Protein AF-A0A6A6YYM5-F1 (afdb_monomer_lite)

Radius of gyration: 30.0 Å; chains: 1; bounding box: 67×50×97 Å

pLDDT: mean 77.27, std 17.52, range [38.12, 97.25]

Organism: NCBI:txid574789

Structure (mmCIF, N/CA/C/O backbone):
data_AF-A0A6A6YYM5-F1
#
_entry.id   AF-A0A6A6YYM5-F1
#
loop_
_atom_site.group_PDB
_atom_site.id
_atom_site.type_symbol
_atom_site.label_atom_id
_atom_site.label_alt_id
_atom_site.label_comp_id
_atom_site.label_asym_id
_atom_site.label_entity_id
_atom_site.label_seq_id
_atom_site.pdbx_PDB_ins_code
_atom_site.Cartn_x
_atom_site.Cartn_y
_atom_site.Cartn_z
_atom_site.occupancy
_atom_site.B_iso_or_equiv
_atom_site.auth_seq_id
_atom_site.auth_comp_id
_atom_site.auth_asym_id
_atom_site.auth_atom_id
_atom_site.pdbx_PDB_model_num
ATOM 1 N N . MET A 1 1 ? 29.052 -20.489 -35.005 1.00 38.25 1 MET A N 1
ATOM 2 C CA . MET A 1 1 ? 28.235 -19.260 -34.909 1.00 38.25 1 MET A CA 1
ATOM 3 C C . MET A 1 1 ? 28.344 -18.740 -33.486 1.00 38.25 1 MET A C 1
ATOM 5 O O . MET A 1 1 ? 27.945 -19.457 -32.579 1.00 38.25 1 MET A O 1
ATOM 9 N N . LYS A 1 2 ? 28.929 -17.557 -33.258 1.00 38.16 2 LYS A N 1
ATOM 10 C CA . LYS A 1 2 ? 28.755 -16.877 -31.966 1.00 38.16 2 LYS A CA 1
ATOM 11 C C . LYS A 1 2 ? 27.292 -16.444 -31.938 1.00 38.16 2 LYS A C 1
ATOM 13 O O . LYS A 1 2 ? 26.918 -15.563 -32.706 1.00 38.16 2 LYS A O 1
ATOM 18 N N . GLY A 1 3 ? 26.455 -17.160 -31.188 1.00 41.75 3 GLY A N 1
ATOM 19 C CA . GLY A 1 3 ? 25.050 -16.792 -31.049 1.00 41.75 3 GLY A CA 1
ATOM 20 C C . GLY A 1 3 ? 24.939 -15.363 -30.518 1.00 41.75 3 GLY A C 1
ATOM 21 O O . GLY A 1 3 ? 25.851 -14.892 -29.832 1.00 41.75 3 GLY A O 1
ATOM 22 N N . LEU A 1 4 ? 23.831 -14.684 -30.833 1.00 44.47 4 LEU A N 1
ATOM 23 C CA . LEU A 1 4 ? 23.557 -13.322 -30.363 1.00 44.47 4 LEU A CA 1
ATOM 24 C C . LEU A 1 4 ? 23.772 -13.163 -28.846 1.00 44.47 4 LEU A C 1
ATOM 26 O O . LEU A 1 4 ? 24.138 -12.077 -28.432 1.00 44.47 4 LEU A O 1
ATOM 30 N N . TRP A 1 5 ? 23.700 -14.251 -28.064 1.00 43.31 5 TRP A N 1
ATOM 31 C CA . TRP A 1 5 ? 24.100 -14.395 -26.654 1.00 43.31 5 TRP A CA 1
ATOM 32 C C . TRP A 1 5 ? 25.428 -13.740 -26.234 1.00 43.31 5 TRP A C 1
ATOM 34 O O . TRP A 1 5 ? 25.608 -13.448 -25.054 1.00 43.31 5 TRP A O 1
ATOM 44 N N . HIS A 1 6 ? 26.360 -13.533 -27.169 1.00 39.19 6 HIS A N 1
ATOM 45 C CA . HIS A 1 6 ? 27.669 -12.915 -26.919 1.00 39.19 6 HIS A CA 1
ATOM 46 C C . HIS A 1 6 ? 27.820 -11.504 -27.487 1.00 39.19 6 HIS A C 1
ATOM 48 O O . HIS A 1 6 ? 28.912 -10.938 -27.403 1.00 39.19 6 HIS A O 1
ATOM 54 N N . LEU A 1 7 ? 26.776 -10.931 -28.092 1.00 40.47 7 LEU A N 1
ATOM 55 C CA . LEU A 1 7 ? 26.808 -9.514 -28.417 1.00 40.47 7 LEU A CA 1
ATOM 56 C C . LEU A 1 7 ? 26.780 -8.752 -27.094 1.00 40.47 7 LEU A C 1
ATOM 58 O O . LEU A 1 7 ? 25.821 -8.9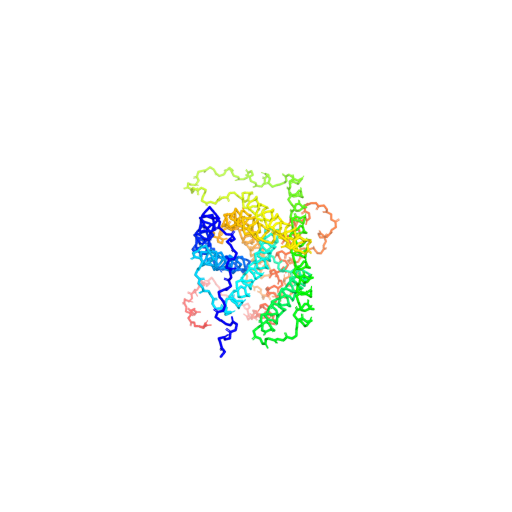16 -26.339 1.00 40.47 7 LEU A O 1
ATOM 62 N N . PRO A 1 8 ? 27.802 -7.932 -26.790 1.00 45.09 8 PRO A N 1
ATOM 63 C CA . PRO A 1 8 ? 27.671 -6.985 -25.706 1.00 45.09 8 PRO A CA 1
ATOM 64 C C . PRO A 1 8 ? 26.469 -6.124 -26.071 1.00 45.09 8 PRO A C 1
ATOM 66 O O . PRO A 1 8 ? 26.514 -5.367 -27.043 1.00 45.09 8 PRO A O 1
ATOM 69 N N . THR A 1 9 ? 25.370 -6.261 -25.330 1.00 49.94 9 THR A N 1
ATOM 70 C CA . THR A 1 9 ? 24.367 -5.206 -25.303 1.00 49.94 9 THR A CA 1
ATOM 71 C C . THR A 1 9 ? 25.163 -3.957 -24.981 1.00 49.94 9 THR A C 1
ATOM 73 O O . THR A 1 9 ? 25.763 -3.903 -23.906 1.00 49.94 9 THR A O 1
ATOM 76 N N . GLN A 1 10 ? 25.275 -3.013 -25.923 1.00 44.22 10 GLN A N 1
ATOM 77 C CA . GLN A 1 10 ? 25.795 -1.691 -25.605 1.00 44.22 10 GLN A CA 1
ATOM 78 C C . GLN A 1 10 ? 24.913 -1.203 -24.466 1.00 44.22 10 GLN A C 1
ATOM 80 O O . GLN A 1 10 ? 23.754 -0.849 -24.677 1.00 44.22 10 GLN A O 1
ATOM 85 N N . THR A 1 11 ? 25.423 -1.318 -23.241 1.00 50.38 11 THR A N 1
ATOM 86 C CA . THR A 1 11 ? 24.733 -0.879 -22.045 1.00 50.38 11 THR A CA 1
ATOM 87 C C . THR A 1 11 ? 24.625 0.612 -22.233 1.00 50.38 11 THR A C 1
ATOM 89 O O . THR A 1 11 ? 25.626 1.326 -22.137 1.00 50.38 11 THR A O 1
ATOM 92 N N . ILE A 1 12 ? 23.439 1.070 -22.629 1.00 55.59 12 ILE A N 1
ATOM 93 C CA . ILE A 1 12 ? 23.180 2.493 -22.708 1.00 55.59 12 ILE A CA 1
ATOM 94 C C . ILE A 1 12 ? 23.516 3.021 -21.319 1.00 55.59 12 ILE A C 1
ATOM 96 O O . ILE A 1 12 ? 23.036 2.470 -20.330 1.00 55.59 12 ILE A O 1
ATOM 100 N N . ASP A 1 13 ? 24.419 3.992 -21.238 1.00 58.75 13 ASP A N 1
ATOM 101 C CA . ASP A 1 13 ? 24.861 4.548 -19.966 1.00 58.75 13 ASP A CA 1
ATOM 102 C C . ASP A 1 13 ? 23.694 5.331 -19.352 1.00 58.75 13 ASP A C 1
ATOM 104 O O . ASP A 1 13 ? 23.492 6.521 -19.602 1.00 58.75 13 ASP A O 1
ATOM 108 N N . VAL A 1 14 ? 22.834 4.615 -18.627 1.00 59.38 14 VAL A N 1
ATOM 109 C CA . VAL A 1 14 ? 21.616 5.182 -18.044 1.00 59.38 14 VAL A CA 1
ATOM 110 C C . VAL A 1 14 ? 21.952 5.969 -16.774 1.00 59.38 14 VAL A C 1
ATOM 112 O O . VAL A 1 14 ? 21.180 6.837 -16.370 1.00 59.38 14 VAL A O 1
ATOM 115 N N . GLY A 1 15 ? 23.133 5.779 -16.173 1.00 60.28 15 GLY A N 1
ATOM 116 C CA . GLY A 1 15 ? 23.470 6.297 -14.848 1.00 60.28 15 GLY A CA 1
ATOM 117 C C . GLY A 1 15 ? 24.808 7.026 -14.814 1.00 60.28 15 GLY A C 1
ATOM 118 O O . GLY A 1 15 ? 25.859 6.407 -14.828 1.00 60.28 15 GLY A O 1
ATOM 119 N N . GLY A 1 16 ? 24.781 8.351 -14.674 1.00 78.94 16 GLY A N 1
ATOM 120 C CA . GLY A 1 16 ? 25.942 9.092 -14.198 1.00 78.94 16 GLY A CA 1
ATOM 121 C C . GLY A 1 16 ? 26.179 8.733 -12.734 1.00 78.94 16 GLY A C 1
ATOM 122 O O . GLY A 1 16 ? 25.245 8.321 -12.043 1.00 78.94 16 GLY A O 1
ATOM 123 N N . THR A 1 17 ? 27.397 8.932 -12.238 1.00 85.44 17 THR A N 1
ATOM 124 C CA . THR A 1 17 ? 27.789 8.585 -10.860 1.00 85.44 17 THR A CA 1
ATOM 125 C C . THR A 1 17 ? 26.817 9.128 -9.802 1.00 85.44 17 THR A C 1
ATOM 127 O O . THR A 1 17 ? 26.555 8.463 -8.806 1.00 85.44 17 THR A O 1
ATOM 130 N N . GLY A 1 18 ? 26.204 10.294 -10.048 1.00 86.69 18 GLY A N 1
ATOM 131 C CA . GLY A 1 18 ? 25.184 10.867 -9.165 1.00 86.69 18 GLY A CA 1
ATOM 132 C C . GLY A 1 18 ? 23.898 10.037 -9.039 1.00 86.69 18 GLY A C 1
ATOM 133 O O . GLY A 1 18 ? 23.346 9.960 -7.948 1.00 86.69 18 GLY A O 1
ATOM 134 N N . VAL A 1 19 ? 23.437 9.382 -10.110 1.00 86.50 19 VAL A N 1
ATOM 135 C CA . VAL A 1 19 ? 22.240 8.514 -10.075 1.00 86.50 19 VAL A CA 1
ATOM 136 C C . VAL A 1 19 ? 22.540 7.243 -9.297 1.00 86.50 19 VAL A C 1
ATOM 138 O O . VAL A 1 19 ? 21.798 6.898 -8.387 1.00 86.50 19 VAL A O 1
ATOM 141 N N . VAL A 1 20 ? 23.690 6.621 -9.575 1.00 87.94 20 VAL A N 1
ATOM 142 C CA . VAL A 1 20 ? 24.162 5.438 -8.841 1.00 87.94 20 VAL A CA 1
ATOM 143 C C . VAL A 1 20 ? 24.230 5.730 -7.338 1.00 87.94 20 VAL A C 1
ATOM 145 O O . VAL A 1 20 ? 23.752 4.936 -6.533 1.00 87.94 20 VAL A O 1
ATOM 148 N N . ALA A 1 21 ? 24.799 6.879 -6.957 1.00 91.19 21 ALA A N 1
ATOM 149 C CA . ALA A 1 21 ? 24.903 7.296 -5.562 1.00 91.19 21 ALA A CA 1
ATOM 150 C C . ALA A 1 21 ? 23.533 7.594 -4.928 1.00 91.19 21 ALA A C 1
ATOM 152 O O . ALA A 1 21 ? 23.300 7.219 -3.778 1.00 91.19 21 ALA A O 1
ATOM 153 N N . PHE A 1 22 ? 22.623 8.238 -5.666 1.00 91.69 22 PHE A N 1
ATOM 154 C CA . PHE A 1 22 ? 21.261 8.504 -5.201 1.00 91.69 22 PHE A CA 1
ATOM 155 C C . PHE A 1 22 ? 20.486 7.207 -4.952 1.00 91.69 22 PHE A C 1
ATOM 157 O O . PHE A 1 22 ? 19.892 7.057 -3.887 1.00 91.69 22 PHE A O 1
ATOM 164 N N . ASP A 1 23 ? 20.541 6.249 -5.878 1.00 90.00 23 ASP A N 1
ATOM 165 C CA . ASP A 1 23 ? 19.863 4.960 -5.729 1.00 90.00 23 ASP A CA 1
ATOM 166 C C . ASP A 1 23 ? 20.491 4.101 -4.628 1.00 90.00 23 ASP A C 1
ATOM 168 O O . ASP A 1 23 ? 19.764 3.442 -3.887 1.00 90.00 23 ASP A O 1
ATOM 172 N N . ALA A 1 24 ? 21.816 4.166 -4.444 1.00 93.19 24 ALA A N 1
ATOM 173 C CA . ALA A 1 24 ? 22.500 3.522 -3.320 1.00 93.19 24 ALA A CA 1
ATOM 174 C C . ALA A 1 24 ? 21.996 4.062 -1.973 1.00 93.19 24 ALA A C 1
ATOM 176 O O . ALA A 1 24 ? 21.654 3.298 -1.067 1.00 93.19 24 ALA A O 1
ATOM 177 N N . LEU A 1 25 ? 21.919 5.391 -1.849 1.00 93.75 25 LEU A N 1
ATOM 178 C CA . LEU A 1 25 ? 21.392 6.065 -0.664 1.00 93.75 25 LEU A CA 1
ATOM 179 C C . LEU A 1 25 ? 19.912 5.729 -0.462 1.00 93.75 25 LEU A C 1
ATOM 181 O O . LEU A 1 25 ? 19.493 5.445 0.661 1.00 93.75 25 LEU A O 1
ATOM 185 N N . GLY A 1 26 ? 19.140 5.709 -1.549 1.00 93.06 26 GLY A N 1
ATOM 186 C CA . GLY A 1 26 ? 17.738 5.324 -1.556 1.00 93.06 26 GLY A CA 1
ATOM 187 C C . GLY A 1 26 ? 17.529 3.913 -1.009 1.00 93.06 26 GLY A C 1
ATOM 188 O O . GLY A 1 26 ? 16.781 3.718 -0.048 1.00 93.06 26 GLY A O 1
ATOM 189 N N . ALA A 1 27 ? 18.256 2.941 -1.560 1.00 94.00 27 ALA A N 1
ATOM 190 C CA . ALA A 1 27 ? 18.235 1.553 -1.121 1.00 94.00 27 ALA A CA 1
ATOM 191 C C . ALA A 1 27 ? 18.652 1.412 0.347 1.00 94.00 27 ALA A C 1
ATOM 193 O O . ALA A 1 27 ? 17.950 0.757 1.121 1.00 94.00 27 ALA A O 1
ATOM 194 N N . GLY A 1 28 ? 19.737 2.071 0.762 1.00 94.94 28 GLY A N 1
ATOM 195 C CA . GLY A 1 28 ? 20.211 2.053 2.145 1.00 94.94 28 GLY A CA 1
ATOM 196 C C . GLY A 1 28 ? 19.170 2.588 3.131 1.00 94.94 28 GLY A C 1
ATOM 197 O O . GLY A 1 28 ? 18.836 1.913 4.106 1.00 94.94 28 GLY A O 1
ATOM 198 N N . LEU A 1 29 ? 18.597 3.763 2.857 1.00 94.50 29 LEU A N 1
ATOM 199 C CA . LEU A 1 29 ? 17.588 4.378 3.722 1.00 94.50 29 LEU A CA 1
ATOM 200 C C . LEU A 1 29 ? 16.298 3.558 3.789 1.00 94.50 29 LEU A C 1
ATOM 202 O O . LEU A 1 29 ? 15.806 3.307 4.890 1.00 94.50 29 LEU A O 1
ATOM 206 N N . VAL A 1 30 ? 15.769 3.097 2.650 1.00 94.62 30 VAL A N 1
ATOM 207 C CA . VAL A 1 30 ? 14.574 2.235 2.630 1.00 94.62 30 VAL A CA 1
ATOM 208 C C . VAL A 1 30 ? 14.827 0.951 3.417 1.00 94.62 30 VAL A C 1
ATOM 210 O O . VAL A 1 30 ? 13.969 0.540 4.198 1.00 94.62 30 VAL A O 1
ATOM 213 N N . THR A 1 31 ? 16.009 0.345 3.278 1.00 95.31 31 THR A N 1
ATOM 214 C CA . THR A 1 31 ? 16.390 -0.864 4.024 1.00 95.31 31 THR A CA 1
ATOM 215 C C . THR A 1 31 ? 16.413 -0.601 5.525 1.00 95.31 31 THR A C 1
ATOM 217 O O . THR A 1 31 ? 15.747 -1.308 6.282 1.00 95.31 31 THR A O 1
ATOM 220 N N . ILE A 1 32 ? 17.119 0.447 5.964 1.00 95.12 32 ILE A N 1
ATOM 221 C CA . ILE A 1 32 ? 17.221 0.819 7.381 1.00 95.12 32 ILE A CA 1
ATOM 222 C C . ILE A 1 32 ? 15.831 1.093 7.961 1.00 95.12 32 ILE A C 1
ATOM 224 O O . ILE A 1 32 ? 15.488 0.543 9.008 1.00 95.12 32 ILE A O 1
ATOM 228 N N . MET A 1 33 ? 15.004 1.880 7.267 1.00 93.69 33 MET A N 1
ATOM 229 C CA . MET A 1 33 ? 13.649 2.208 7.720 1.00 93.69 33 MET A CA 1
ATOM 230 C C . MET A 1 33 ? 12.742 0.978 7.757 1.00 93.69 33 MET A C 1
ATOM 232 O O . MET A 1 33 ? 11.957 0.828 8.693 1.00 93.69 33 MET A O 1
ATOM 236 N N . THR A 1 34 ? 12.868 0.064 6.795 1.00 93.88 34 THR A N 1
ATOM 237 C CA . THR A 1 34 ? 12.126 -1.205 6.780 1.00 93.88 34 THR A CA 1
ATOM 238 C C . THR A 1 34 ? 12.517 -2.081 7.967 1.00 93.88 34 THR A C 1
ATOM 240 O O . THR A 1 34 ? 11.642 -2.522 8.714 1.00 93.88 34 THR A O 1
ATOM 243 N N . CYS A 1 35 ? 13.817 -2.269 8.204 1.00 94.50 35 CYS A N 1
ATOM 244 C CA . CYS A 1 35 ? 14.329 -3.025 9.346 1.00 94.50 35 CYS A CA 1
ATOM 245 C C . CYS A 1 35 ? 13.882 -2.411 10.677 1.00 94.50 35 CYS A C 1
ATOM 247 O O . CYS A 1 35 ? 13.353 -3.120 11.530 1.00 94.50 35 CYS A O 1
ATOM 249 N N . PHE A 1 36 ? 14.021 -1.092 10.832 1.00 92.31 36 PHE A N 1
ATOM 250 C CA . PHE A 1 36 ? 13.583 -0.357 12.020 1.00 92.31 36 PHE A CA 1
ATOM 251 C C . PHE A 1 36 ? 12.079 -0.515 12.261 1.00 92.31 36 PHE A C 1
ATOM 253 O O . PHE A 1 36 ? 11.647 -0.820 13.373 1.00 92.31 36 PHE A O 1
ATOM 260 N N . THR A 1 37 ? 11.276 -0.377 11.203 1.00 90.00 37 THR A N 1
ATOM 261 C CA . THR A 1 37 ? 9.822 -0.542 11.270 1.00 90.00 37 THR A CA 1
ATOM 262 C C . THR A 1 37 ? 9.456 -1.953 11.722 1.00 90.00 37 THR A C 1
ATOM 264 O O . THR A 1 37 ? 8.659 -2.105 12.639 1.00 90.00 37 THR A O 1
ATOM 267 N N . ILE A 1 38 ? 10.051 -2.993 11.136 1.00 90.56 38 ILE A N 1
ATOM 268 C CA . ILE A 1 38 ? 9.741 -4.391 11.479 1.00 90.56 38 ILE A CA 1
ATOM 269 C C . ILE A 1 38 ? 10.241 -4.763 12.883 1.00 90.56 38 ILE A C 1
ATOM 271 O O . ILE A 1 38 ? 9.601 -5.563 13.571 1.00 90.56 38 ILE A O 1
ATOM 275 N N . ALA A 1 39 ? 11.377 -4.206 13.309 1.00 89.81 39 ALA A N 1
ATOM 276 C CA . ALA A 1 39 ? 11.969 -4.484 14.613 1.00 89.81 39 ALA A CA 1
ATOM 277 C C . ALA A 1 39 ? 11.188 -3.833 15.763 1.00 89.81 39 ALA A C 1
ATOM 279 O O . ALA A 1 39 ? 11.024 -4.455 16.810 1.00 89.81 39 ALA A O 1
ATOM 280 N N . LEU A 1 40 ? 10.698 -2.604 15.570 1.00 87.25 40 LEU A N 1
ATOM 281 C CA . LEU A 1 40 ? 10.133 -1.786 16.651 1.00 87.25 40 LEU A CA 1
ATOM 282 C C . LEU A 1 40 ? 8.611 -1.652 16.630 1.00 87.25 40 LEU A C 1
ATOM 284 O O . LEU A 1 40 ? 8.050 -0.970 17.490 1.00 87.25 40 LEU A O 1
ATOM 288 N N . ARG A 1 41 ? 7.925 -2.223 15.635 1.00 85.44 41 ARG A N 1
ATOM 289 C CA . ARG A 1 41 ? 6.465 -2.125 15.510 1.00 85.44 41 ARG A CA 1
ATOM 290 C C . ARG A 1 41 ? 5.779 -3.475 15.736 1.00 85.44 41 ARG A C 1
ATOM 292 O O . ARG A 1 41 ? 6.378 -4.533 15.527 1.00 85.44 41 ARG A O 1
ATOM 299 N N . PRO A 1 42 ? 4.514 -3.467 16.193 1.00 79.69 42 PRO A N 1
ATOM 300 C CA . PRO A 1 42 ? 3.871 -4.667 16.693 1.00 79.69 42 PRO A CA 1
ATOM 301 C C . PRO A 1 42 ? 3.505 -5.606 15.539 1.00 79.69 42 PRO A C 1
ATOM 303 O O . PRO A 1 42 ? 2.660 -5.307 14.694 1.00 79.69 42 PRO A O 1
ATOM 306 N N . LYS A 1 43 ? 4.099 -6.802 15.550 1.00 81.69 43 LYS A N 1
ATOM 307 C CA . LYS A 1 43 ? 3.887 -7.850 14.534 1.00 81.69 43 LYS A CA 1
ATOM 308 C C . LYS A 1 43 ? 2.487 -8.461 14.572 1.00 81.69 43 LYS A C 1
ATOM 310 O O . LYS A 1 43 ? 2.052 -9.093 13.612 1.00 81.69 43 LYS A O 1
ATOM 315 N N . GLU A 1 44 ? 1.770 -8.280 15.675 1.00 78.56 44 GLU A N 1
ATOM 316 C CA . GLU A 1 44 ? 0.432 -8.835 15.876 1.00 78.56 44 GLU A CA 1
ATOM 317 C C . GLU A 1 44 ? -0.628 -8.164 15.001 1.00 78.56 44 GLU A C 1
ATOM 319 O O . GLU A 1 44 ? -1.703 -8.723 14.812 1.00 78.56 44 GLU A O 1
ATOM 324 N N . TRP A 1 45 ? -0.343 -6.981 14.448 1.00 76.19 45 TRP A N 1
ATOM 325 C CA . TRP A 1 45 ? -1.323 -6.172 13.736 1.00 76.19 45 TRP A CA 1
ATOM 326 C C . TRP A 1 45 ? -1.488 -6.659 12.295 1.00 76.19 45 TRP A C 1
ATOM 328 O O . TRP A 1 45 ? -0.611 -6.406 11.464 1.00 76.19 45 TRP A O 1
ATOM 338 N N . PRO A 1 46 ? -2.617 -7.300 11.932 1.00 79.12 46 PRO A N 1
ATOM 339 C CA . PRO A 1 46 ? -2.789 -7.844 10.585 1.00 79.12 46 PRO A CA 1
ATOM 340 C C . PRO A 1 46 ? -2.754 -6.760 9.502 1.00 79.12 46 PRO A C 1
ATOM 342 O O . PRO A 1 46 ? -2.359 -7.030 8.370 1.00 79.12 46 PRO A O 1
ATOM 345 N N . GLN A 1 47 ? -3.155 -5.530 9.844 1.00 80.56 47 GLN A N 1
ATOM 346 C CA . GLN A 1 47 ? -3.095 -4.375 8.946 1.00 80.56 47 GLN A CA 1
ATOM 347 C C . GLN A 1 47 ? -1.645 -3.960 8.667 1.00 80.56 47 GLN A C 1
ATOM 349 O O . GLN A 1 47 ? -1.297 -3.691 7.521 1.00 80.56 47 GLN A O 1
ATOM 354 N N . ALA A 1 48 ? -0.795 -3.972 9.696 1.00 85.31 48 ALA A N 1
ATOM 355 C CA . ALA A 1 48 ? 0.606 -3.588 9.580 1.00 85.31 48 ALA A CA 1
ATOM 356 C C . ALA A 1 48 ? 1.431 -4.642 8.827 1.00 85.31 48 ALA A C 1
ATOM 358 O O . ALA A 1 48 ? 2.313 -4.274 8.060 1.00 85.31 48 ALA A O 1
ATOM 359 N N . LYS A 1 49 ? 1.082 -5.935 8.950 1.00 89.88 49 LYS A N 1
ATOM 360 C CA . LYS A 1 49 ? 1.730 -7.025 8.193 1.00 89.88 49 LYS A CA 1
ATOM 361 C C . LYS A 1 49 ? 1.755 -6.762 6.687 1.00 89.88 49 LYS A C 1
ATOM 363 O O . LYS A 1 49 ? 2.789 -6.966 6.069 1.00 89.88 49 LYS A O 1
ATOM 368 N N . MET A 1 50 ? 0.655 -6.263 6.119 1.00 91.25 50 MET A N 1
ATOM 369 C CA . MET A 1 50 ? 0.584 -5.948 4.685 1.00 91.25 50 MET A CA 1
ATOM 370 C C . MET A 1 50 ? 1.538 -4.813 4.306 1.00 91.25 50 MET A C 1
ATOM 372 O O . MET A 1 50 ? 2.253 -4.926 3.317 1.00 91.25 50 MET A O 1
ATOM 376 N N . ILE A 1 51 ? 1.616 -3.761 5.128 1.00 92.50 51 ILE A N 1
ATOM 377 C CA . ILE A 1 51 ? 2.581 -2.676 4.918 1.00 92.50 51 ILE A CA 1
ATOM 378 C C . ILE A 1 51 ? 4.014 -3.210 5.012 1.00 92.50 51 ILE A C 1
ATOM 380 O O . ILE A 1 51 ? 4.828 -2.889 4.155 1.00 92.50 51 ILE A O 1
ATOM 384 N N . TYR A 1 52 ? 4.323 -4.057 5.999 1.00 93.19 52 TYR A N 1
ATOM 385 C CA . TYR A 1 52 ? 5.659 -4.645 6.149 1.00 93.19 52 TYR A CA 1
ATOM 386 C C . TYR A 1 52 ? 6.043 -5.495 4.943 1.00 93.19 52 TYR A C 1
ATOM 388 O O . TYR A 1 52 ? 7.143 -5.345 4.427 1.00 93.19 52 TYR A O 1
ATOM 396 N N . THR A 1 53 ? 5.135 -6.344 4.460 1.00 94.81 53 THR A N 1
ATOM 397 C CA . THR A 1 53 ? 5.340 -7.118 3.233 1.00 94.81 53 THR A CA 1
ATOM 398 C C . THR A 1 53 ? 5.611 -6.198 2.045 1.00 94.81 53 THR A C 1
ATOM 400 O O . THR A 1 53 ? 6.573 -6.418 1.314 1.00 94.81 53 THR A O 1
ATOM 403 N N . GLY A 1 54 ? 4.828 -5.126 1.893 1.00 95.38 54 GLY A N 1
ATOM 404 C CA . GLY A 1 54 ? 5.055 -4.120 0.858 1.00 95.38 54 GLY A CA 1
ATOM 405 C C . GLY A 1 54 ? 6.422 -3.436 0.972 1.00 95.38 54 GLY A C 1
ATOM 406 O O . GLY A 1 54 ? 7.140 -3.338 -0.016 1.00 95.38 54 GLY A O 1
ATOM 407 N N . MET A 1 55 ? 6.835 -3.045 2.181 1.00 95.69 55 MET A N 1
ATOM 408 C CA . MET A 1 55 ? 8.151 -2.446 2.437 1.00 95.69 55 MET A CA 1
ATOM 409 C C . MET A 1 55 ? 9.312 -3.414 2.185 1.00 95.69 55 MET A C 1
ATOM 411 O O . MET A 1 55 ? 10.339 -2.996 1.664 1.00 95.69 55 MET A O 1
ATOM 415 N N . ILE A 1 56 ? 9.162 -4.701 2.516 1.00 96.62 56 ILE A N 1
ATOM 416 C CA . ILE A 1 56 ? 10.167 -5.729 2.203 1.00 96.62 56 ILE A CA 1
ATOM 417 C C . ILE A 1 56 ? 10.337 -5.837 0.689 1.00 96.62 56 ILE A C 1
ATOM 419 O O . ILE A 1 56 ? 11.462 -5.814 0.198 1.00 96.62 56 ILE A O 1
ATOM 423 N N . PHE A 1 57 ? 9.234 -5.899 -0.057 1.00 97.25 57 PHE A N 1
ATOM 424 C CA . PHE A 1 57 ? 9.294 -5.915 -1.514 1.00 97.25 57 PHE A CA 1
ATOM 425 C C . PHE A 1 57 ? 9.908 -4.638 -2.089 1.00 97.25 57 PHE A C 1
ATOM 427 O O . PHE A 1 57 ? 10.720 -4.721 -3.006 1.00 97.25 57 PHE A O 1
ATOM 434 N N . LEU A 1 58 ? 9.597 -3.474 -1.514 1.00 95.44 58 LEU A N 1
ATOM 435 C CA . LEU A 1 58 ? 10.198 -2.202 -1.907 1.00 95.44 58 LEU A CA 1
ATOM 436 C C . LEU A 1 58 ? 11.712 -2.191 -1.660 1.00 95.44 58 LEU A C 1
ATOM 438 O O . LEU A 1 58 ? 12.473 -1.756 -2.517 1.00 95.44 58 LEU A O 1
ATOM 442 N N . CYS A 1 59 ? 12.145 -2.693 -0.505 1.00 96.44 59 CYS A N 1
ATOM 443 C CA . CYS A 1 59 ? 13.549 -2.834 -0.131 1.00 96.44 59 CYS A CA 1
ATOM 444 C C . CYS A 1 59 ? 14.301 -3.734 -1.121 1.00 96.44 59 CYS A C 1
ATOM 446 O O . CYS A 1 59 ? 15.316 -3.321 -1.681 1.00 96.44 59 CYS A O 1
ATOM 448 N N . ILE A 1 60 ? 13.757 -4.923 -1.408 1.00 96.62 60 ILE A N 1
ATOM 449 C CA . ILE A 1 60 ? 14.327 -5.849 -2.394 1.00 96.62 60 ILE A CA 1
ATOM 450 C C . ILE A 1 60 ? 14.405 -5.173 -3.767 1.00 96.62 60 ILE A C 1
ATOM 452 O O . ILE A 1 60 ? 15.459 -5.211 -4.395 1.00 96.62 60 ILE A O 1
ATOM 456 N N . PHE A 1 61 ? 13.333 -4.504 -4.204 1.00 95.56 61 PHE A N 1
ATOM 457 C CA . PHE A 1 61 ? 13.315 -3.763 -5.464 1.00 95.56 61 PHE A CA 1
ATOM 458 C C . PHE A 1 61 ? 14.433 -2.713 -5.532 1.00 95.56 61 PHE A C 1
ATOM 460 O O . PHE A 1 61 ? 15.179 -2.692 -6.504 1.00 95.56 61 PHE A O 1
ATOM 467 N N . PHE A 1 62 ? 14.597 -1.866 -4.510 1.00 94.94 62 PHE A N 1
ATOM 468 C CA . PHE A 1 62 ? 15.641 -0.835 -4.520 1.00 94.94 62 PHE A CA 1
ATOM 469 C C . PHE A 1 62 ? 17.051 -1.425 -4.547 1.00 94.94 62 PHE A C 1
ATOM 471 O O . PHE A 1 62 ? 17.896 -0.921 -5.281 1.00 94.94 62 PHE A O 1
ATOM 478 N N . ILE A 1 63 ? 17.307 -2.491 -3.784 1.00 95.06 63 ILE A N 1
ATOM 479 C CA . ILE A 1 63 ? 18.614 -3.163 -3.780 1.00 95.06 63 ILE A CA 1
ATOM 480 C C . ILE A 1 63 ? 18.911 -3.746 -5.163 1.00 95.06 63 ILE A C 1
ATOM 482 O O . ILE A 1 63 ? 19.985 -3.508 -5.712 1.00 95.06 63 ILE A O 1
ATOM 486 N N . LEU A 1 64 ? 17.958 -4.478 -5.746 1.00 93.81 64 LEU A N 1
ATOM 487 C CA . LEU A 1 64 ? 18.124 -5.079 -7.068 1.00 93.81 64 LEU A CA 1
ATOM 488 C C . LEU A 1 64 ? 18.262 -4.015 -8.160 1.00 93.81 64 LEU A C 1
ATOM 490 O O . LEU A 1 64 ? 19.116 -4.160 -9.027 1.00 93.81 64 LEU A O 1
ATOM 494 N N . ASN A 1 65 ? 17.484 -2.932 -8.092 1.00 91.00 65 ASN A N 1
ATOM 495 C CA . ASN A 1 65 ? 17.581 -1.808 -9.019 1.00 91.00 65 ASN A CA 1
ATOM 496 C C . ASN A 1 65 ? 18.935 -1.092 -8.918 1.00 91.00 65 ASN A C 1
ATOM 498 O O . ASN A 1 65 ? 19.539 -0.755 -9.929 1.00 91.00 65 ASN A O 1
ATOM 502 N N . TRP A 1 66 ? 19.448 -0.894 -7.705 1.00 92.25 66 TRP A N 1
ATOM 503 C CA . TRP A 1 66 ? 20.768 -0.304 -7.508 1.00 92.25 66 TRP A CA 1
ATOM 504 C C . TRP A 1 66 ? 21.884 -1.192 -8.081 1.00 92.25 66 TRP A C 1
ATOM 506 O O . TRP A 1 66 ? 22.750 -0.690 -8.799 1.00 92.25 66 TRP A O 1
ATOM 516 N N . ILE A 1 67 ? 21.834 -2.508 -7.835 1.00 89.94 67 ILE A N 1
ATOM 517 C CA . ILE A 1 67 ? 22.766 -3.478 -8.438 1.00 89.94 67 ILE A CA 1
ATOM 518 C C . ILE A 1 67 ? 22.681 -3.415 -9.969 1.00 89.94 67 ILE A C 1
ATOM 520 O O . ILE A 1 67 ? 23.712 -3.365 -10.637 1.00 89.94 67 ILE A O 1
ATOM 524 N N . ASP A 1 68 ? 21.465 -3.360 -10.517 1.00 85.94 68 ASP A N 1
ATOM 525 C CA . ASP A 1 68 ? 21.205 -3.237 -11.954 1.00 85.94 68 ASP A CA 1
ATOM 526 C C . ASP A 1 68 ? 21.912 -2.024 -12.567 1.00 85.94 68 ASP A C 1
ATOM 528 O O . ASP A 1 68 ? 22.651 -2.122 -13.551 1.00 85.94 68 ASP A O 1
ATOM 532 N N . ILE A 1 69 ? 21.713 -0.868 -11.937 1.00 84.56 69 ILE A N 1
ATOM 533 C CA . ILE A 1 69 ? 22.266 0.410 -12.366 1.00 84.56 69 ILE A CA 1
ATOM 534 C C . ILE A 1 69 ? 23.789 0.410 -12.226 1.00 84.56 69 ILE A C 1
ATOM 536 O O . ILE A 1 69 ? 24.473 0.914 -13.118 1.00 84.56 69 ILE A O 1
ATOM 540 N N . MET A 1 70 ? 24.341 -0.199 -11.171 1.00 86.38 70 MET A N 1
ATOM 541 C CA . MET A 1 70 ? 25.786 -0.378 -11.034 1.00 86.38 70 MET A CA 1
ATOM 542 C C . MET A 1 70 ? 26.361 -1.224 -12.171 1.00 86.38 70 MET A C 1
ATOM 544 O O . MET A 1 70 ? 27.288 -0.775 -12.840 1.00 86.38 70 MET A O 1
ATOM 548 N N . ILE A 1 71 ? 25.796 -2.400 -12.448 1.00 84.00 71 ILE A N 1
ATOM 549 C CA . ILE A 1 71 ? 26.243 -3.280 -13.544 1.00 84.00 71 ILE A CA 1
ATOM 550 C C . ILE A 1 71 ? 26.246 -2.518 -14.883 1.00 84.00 71 ILE A C 1
ATOM 552 O O . ILE A 1 71 ? 27.212 -2.598 -15.648 1.00 84.00 71 ILE A O 1
ATOM 556 N N . ARG A 1 72 ? 25.209 -1.711 -15.152 1.00 77.94 72 ARG A N 1
ATOM 557 C CA . ARG A 1 72 ? 25.155 -0.859 -16.355 1.00 77.94 72 ARG A CA 1
ATOM 558 C C . ARG A 1 72 ? 26.205 0.251 -16.349 1.00 77.94 72 ARG A C 1
ATOM 560 O O . ARG A 1 72 ? 26.813 0.501 -17.387 1.00 77.94 72 ARG A O 1
ATOM 567 N N . HIS A 1 73 ? 26.431 0.902 -15.208 1.00 81.31 73 HIS A N 1
ATOM 568 C CA . HIS A 1 73 ? 27.399 1.993 -15.068 1.00 81.31 73 HIS A CA 1
ATOM 569 C C . HIS A 1 73 ? 28.836 1.527 -15.338 1.00 81.31 73 HIS A C 1
ATOM 571 O O . HIS A 1 73 ? 29.571 2.178 -16.078 1.00 81.31 73 HIS A O 1
ATOM 577 N N . TYR A 1 74 ? 29.221 0.357 -14.820 1.00 81.12 74 TYR A N 1
ATOM 578 C CA . TYR A 1 74 ? 30.547 -0.227 -15.065 1.00 81.12 74 TYR A CA 1
ATOM 579 C C . TYR A 1 74 ? 30.677 -0.908 -16.434 1.00 81.12 74 TYR A C 1
ATOM 581 O O . TYR A 1 74 ? 31.730 -1.472 -16.734 1.00 81.12 74 TYR A O 1
ATOM 589 N N . ARG A 1 75 ? 29.633 -0.847 -17.278 1.00 72.19 75 ARG A N 1
ATOM 590 C CA . ARG A 1 75 ? 29.587 -1.437 -18.628 1.00 72.19 75 ARG A CA 1
ATOM 591 C C . ARG A 1 75 ? 30.010 -2.905 -18.654 1.00 72.19 75 ARG A C 1
ATOM 593 O O . ARG A 1 75 ? 30.598 -3.378 -19.628 1.00 72.19 75 ARG A O 1
ATOM 600 N N . THR A 1 76 ? 29.734 -3.627 -17.573 1.00 70.75 76 THR A N 1
ATOM 601 C CA . THR A 1 76 ? 30.031 -5.054 -17.506 1.00 70.75 76 THR A CA 1
ATOM 602 C C . THR A 1 76 ? 29.182 -5.786 -18.547 1.00 70.75 76 THR A C 1
ATOM 604 O O . THR A 1 76 ? 27.976 -5.542 -18.607 1.00 70.75 76 THR A O 1
ATOM 607 N N . PRO A 1 77 ? 29.776 -6.644 -19.396 1.00 65.12 77 PRO A N 1
ATOM 608 C CA . PRO A 1 77 ? 29.022 -7.392 -20.392 1.00 65.12 77 PRO A CA 1
ATOM 609 C C . PRO A 1 77 ? 28.059 -8.337 -19.674 1.00 65.12 77 PRO A C 1
ATOM 611 O O . PRO A 1 77 ? 28.485 -9.161 -18.865 1.00 65.12 77 PRO A O 1
ATOM 614 N N . VAL A 1 78 ? 26.764 -8.209 -19.962 1.00 61.59 78 VAL A N 1
ATOM 615 C CA . VAL A 1 78 ? 25.717 -9.022 -19.335 1.00 61.59 78 VAL A CA 1
ATOM 616 C C . VAL A 1 78 ? 25.102 -9.956 -20.372 1.00 61.59 78 VAL A C 1
ATOM 618 O O . VAL A 1 78 ? 24.904 -9.571 -21.524 1.00 61.59 78 VAL A O 1
ATOM 621 N N . THR A 1 79 ? 24.832 -11.200 -19.981 1.00 65.00 79 THR A N 1
ATOM 622 C CA . THR A 1 79 ? 24.147 -12.195 -20.818 1.00 65.00 79 THR A CA 1
ATOM 623 C C . THR A 1 79 ? 22.657 -11.874 -20.955 1.00 65.00 79 THR A C 1
ATOM 625 O O . THR A 1 79 ? 22.093 -11.127 -20.162 1.00 65.00 79 THR A O 1
ATOM 628 N N . TYR A 1 80 ? 21.981 -12.469 -21.943 1.00 56.03 80 TYR A N 1
ATOM 629 C CA . TYR A 1 80 ? 20.538 -12.282 -22.174 1.00 56.03 80 TYR A CA 1
ATOM 630 C C . TYR A 1 80 ? 19.655 -12.678 -20.977 1.00 56.03 80 TYR A C 1
ATOM 632 O O . TYR A 1 80 ? 18.538 -12.174 -20.871 1.00 56.03 80 TYR A O 1
ATOM 640 N N . ASP A 1 81 ? 20.157 -13.487 -20.036 1.00 59.56 81 ASP A N 1
ATOM 641 C CA . ASP A 1 81 ? 19.500 -13.774 -18.746 1.00 59.56 81 ASP A CA 1
ATOM 642 C C . ASP A 1 81 ? 19.187 -12.497 -17.943 1.00 59.56 81 ASP A C 1
ATOM 644 O O . ASP A 1 81 ? 18.295 -12.468 -17.095 1.00 59.56 81 ASP A O 1
ATOM 648 N N . TYR A 1 82 ? 19.858 -11.395 -18.269 1.00 67.75 82 TYR A N 1
ATOM 649 C CA . TYR A 1 82 ? 19.576 -10.060 -17.766 1.00 67.75 82 TYR A CA 1
ATOM 650 C C . TYR A 1 82 ? 18.149 -9.559 -18.061 1.00 67.75 82 TYR A C 1
ATOM 652 O O . TYR A 1 82 ? 17.573 -8.813 -17.267 1.00 67.75 82 TYR A O 1
ATOM 660 N N . LEU A 1 83 ? 17.526 -10.007 -19.159 1.00 72.44 83 LEU A N 1
ATOM 661 C CA . LEU A 1 83 ? 16.116 -9.708 -19.449 1.00 72.44 83 LEU A CA 1
ATOM 662 C C . LEU A 1 83 ? 15.186 -10.302 -18.383 1.00 72.44 83 LEU A C 1
ATOM 664 O O . LEU A 1 83 ? 14.212 -9.659 -17.990 1.00 72.44 83 LEU A O 1
ATOM 668 N N . LEU A 1 84 ? 15.502 -11.497 -17.871 1.00 81.38 84 LEU A N 1
ATOM 669 C CA . LEU A 1 84 ? 14.741 -12.126 -16.790 1.00 81.38 84 LEU A CA 1
ATOM 670 C C . LEU A 1 84 ? 14.948 -11.388 -15.466 1.00 81.38 84 LEU A C 1
ATOM 672 O O . LEU A 1 84 ? 13.996 -11.250 -14.699 1.00 81.38 84 LEU A O 1
ATOM 676 N N . PHE A 1 85 ? 16.145 -10.849 -15.222 1.00 85.19 85 PHE A N 1
ATOM 677 C CA . PHE A 1 85 ? 16.415 -10.040 -14.034 1.00 85.19 85 PHE A CA 1
ATOM 678 C C . PHE A 1 85 ? 15.513 -8.802 -13.963 1.00 85.19 85 PHE A C 1
ATOM 680 O O . PHE A 1 85 ? 14.873 -8.562 -12.938 1.00 85.19 85 PHE A O 1
ATOM 687 N N . ALA A 1 86 ? 15.372 -8.065 -15.071 1.00 82.94 86 ALA A N 1
ATOM 688 C CA . ALA A 1 86 ? 14.452 -6.930 -15.145 1.00 82.94 86 ALA A CA 1
ATOM 689 C C . ALA A 1 86 ? 12.995 -7.350 -14.872 1.00 82.94 86 ALA A C 1
ATOM 691 O O . ALA A 1 86 ? 12.256 -6.628 -14.197 1.00 82.94 86 ALA A O 1
ATOM 692 N N . CYS A 1 87 ? 12.592 -8.538 -15.343 1.00 87.62 87 CYS A N 1
ATOM 693 C CA . CYS A 1 87 ? 11.261 -9.080 -15.077 1.00 87.62 87 CYS A CA 1
ATOM 694 C C . CYS A 1 87 ? 11.044 -9.365 -13.591 1.00 87.62 87 CYS A C 1
ATOM 696 O O . CYS A 1 87 ? 10.043 -8.937 -13.018 1.00 87.62 87 CYS A O 1
ATOM 698 N N . VAL A 1 88 ? 12.002 -10.043 -12.959 1.00 90.12 88 VAL A N 1
ATOM 699 C CA . VAL A 1 88 ? 11.972 -10.370 -11.529 1.00 90.12 88 VAL A CA 1
ATOM 700 C C . VAL A 1 88 ? 11.960 -9.102 -10.677 1.00 90.12 88 VAL A C 1
ATOM 702 O O . VAL A 1 88 ? 11.169 -9.004 -9.742 1.00 90.12 88 VAL A O 1
ATOM 705 N N . ASN A 1 89 ? 12.766 -8.098 -11.025 1.00 90.88 89 ASN A N 1
ATOM 706 C CA . ASN A 1 89 ? 12.777 -6.830 -10.304 1.00 90.88 89 ASN A CA 1
ATOM 707 C C . ASN A 1 89 ? 11.401 -6.133 -10.357 1.00 90.88 89 ASN A C 1
ATOM 709 O O . ASN A 1 89 ? 10.894 -5.635 -9.349 1.00 90.88 89 ASN A O 1
ATOM 713 N N . HIS A 1 90 ? 10.737 -6.172 -11.517 1.00 90.44 90 HIS A N 1
ATOM 714 C CA . HIS A 1 90 ? 9.403 -5.589 -11.695 1.00 90.44 90 HIS A CA 1
ATOM 715 C C . HIS A 1 90 ? 8.322 -6.266 -10.838 1.00 90.44 90 HIS A C 1
ATOM 717 O O . HIS A 1 90 ? 7.398 -5.596 -10.381 1.00 90.44 90 HIS A O 1
ATOM 723 N N . ILE A 1 91 ? 8.446 -7.568 -10.557 1.00 93.19 91 ILE A N 1
ATOM 724 C CA . ILE A 1 91 ? 7.528 -8.295 -9.661 1.00 93.19 91 ILE A CA 1
ATOM 725 C C . ILE A 1 91 ? 7.526 -7.664 -8.269 1.00 93.19 91 ILE A C 1
ATOM 727 O O . ILE A 1 91 ? 6.465 -7.367 -7.717 1.00 93.19 91 ILE A O 1
ATOM 731 N N . PHE A 1 92 ? 8.715 -7.435 -7.710 1.00 95.75 92 PHE A N 1
ATOM 732 C CA . PHE A 1 92 ? 8.859 -6.850 -6.380 1.00 95.75 92 PHE A CA 1
ATOM 733 C C . PHE A 1 92 ? 8.280 -5.441 -6.322 1.00 95.75 92 PHE A C 1
ATOM 735 O O . PHE A 1 92 ? 7.586 -5.094 -5.369 1.00 95.75 92 PHE A O 1
ATOM 742 N N . ARG A 1 93 ? 8.473 -4.660 -7.383 1.00 93.56 93 ARG A N 1
ATOM 743 C CA . ARG A 1 93 ? 7.866 -3.340 -7.514 1.00 93.56 93 ARG A CA 1
ATOM 744 C C . ARG A 1 93 ? 6.334 -3.389 -7.488 1.00 93.56 93 ARG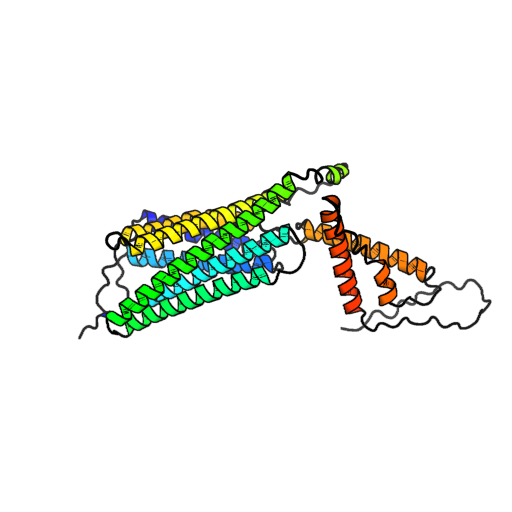 A C 1
ATOM 746 O O . ARG A 1 93 ? 5.716 -2.724 -6.661 1.00 93.56 93 ARG A O 1
ATOM 753 N N . VAL A 1 94 ? 5.724 -4.200 -8.356 1.00 93.25 94 VAL A N 1
ATOM 754 C CA . VAL A 1 94 ? 4.259 -4.318 -8.467 1.00 93.25 94 VAL A CA 1
ATOM 755 C C . VAL A 1 94 ? 3.650 -4.792 -7.148 1.00 93.25 94 VAL A C 1
ATOM 757 O O . VAL A 1 94 ? 2.696 -4.190 -6.655 1.00 93.25 94 VAL A O 1
ATOM 760 N N . PHE A 1 95 ? 4.220 -5.829 -6.527 1.00 94.56 95 PHE A N 1
ATOM 761 C CA . PHE A 1 95 ? 3.718 -6.313 -5.242 1.00 94.56 95 PHE A CA 1
ATOM 762 C C . PHE A 1 95 ? 3.914 -5.300 -4.117 1.00 94.56 95 PHE A C 1
ATOM 764 O O . PHE A 1 95 ? 2.994 -5.120 -3.320 1.00 94.56 95 PHE A O 1
ATOM 771 N N . SER A 1 96 ? 5.054 -4.607 -4.059 1.00 95.50 96 SER A N 1
ATOM 772 C CA . SER A 1 96 ? 5.267 -3.506 -3.113 1.00 95.50 96 SER A CA 1
ATOM 773 C C . SER A 1 96 ? 4.121 -2.497 -3.180 1.00 95.50 96 SER A C 1
ATOM 775 O O . SER A 1 96 ? 3.498 -2.193 -2.165 1.00 95.50 96 SER A O 1
ATOM 777 N N . ASP A 1 97 ? 3.802 -2.026 -4.383 1.00 93.31 97 ASP A N 1
ATOM 778 C CA . ASP A 1 97 ? 2.801 -0.986 -4.616 1.00 93.31 97 ASP A CA 1
ATOM 779 C C . ASP A 1 97 ? 1.415 -1.411 -4.140 1.00 93.31 97 ASP A C 1
ATOM 781 O O . ASP A 1 97 ? 0.757 -0.701 -3.375 1.00 93.31 97 ASP A O 1
ATOM 785 N N . ILE A 1 98 ? 1.024 -2.619 -4.535 1.00 94.00 98 ILE A N 1
ATOM 786 C CA . ILE A 1 98 ? -0.224 -3.270 -4.151 1.00 94.00 98 ILE A CA 1
ATOM 787 C C . ILE A 1 98 ? -0.300 -3.402 -2.617 1.00 94.00 98 ILE A C 1
ATOM 789 O O . ILE A 1 98 ? -1.250 -2.920 -1.993 1.00 94.00 98 ILE A O 1
ATOM 793 N N . PHE A 1 99 ? 0.706 -4.002 -1.975 1.00 94.81 99 PHE A N 1
ATOM 794 C CA . PHE A 1 99 ? 0.686 -4.267 -0.534 1.00 94.81 99 PHE A CA 1
ATOM 795 C C . PHE A 1 99 ? 0.772 -2.998 0.325 1.00 94.81 99 PHE A C 1
ATOM 797 O O . PHE A 1 99 ? 0.091 -2.925 1.353 1.00 94.81 99 PHE A O 1
ATOM 804 N N . VAL A 1 100 ? 1.547 -1.989 -0.089 1.00 93.94 100 VAL A N 1
ATOM 805 C CA . VAL A 1 100 ? 1.616 -0.693 0.604 1.00 93.94 100 VAL A CA 1
ATOM 806 C C . VAL A 1 100 ? 0.278 0.036 0.506 1.00 93.94 100 VAL A C 1
ATOM 808 O O . VAL A 1 100 ? -0.234 0.476 1.536 1.00 93.94 100 VAL A O 1
ATOM 811 N N . LEU A 1 101 ? -0.333 0.113 -0.684 1.00 93.19 101 LEU A N 1
ATOM 812 C CA . LEU A 1 101 ? -1.639 0.756 -0.868 1.00 93.19 101 LEU A CA 1
ATOM 813 C C . LEU A 1 101 ? -2.722 0.075 -0.022 1.00 93.19 101 LEU A C 1
ATOM 815 O O . LEU A 1 101 ? -3.491 0.732 0.685 1.00 93.19 101 LEU A O 1
ATOM 819 N N . TRP A 1 102 ? -2.749 -1.256 -0.047 1.00 92.62 102 TRP A N 1
ATOM 820 C CA . TRP A 1 102 ? -3.683 -2.050 0.742 1.00 92.62 102 TRP A CA 1
ATOM 821 C C . TRP A 1 102 ? -3.485 -1.872 2.235 1.00 92.62 102 TRP A C 1
ATOM 823 O O . TRP A 1 102 ? -4.433 -1.602 2.974 1.00 92.62 102 TRP A O 1
ATOM 833 N N . GLY A 1 103 ? -2.241 -1.990 2.688 1.00 91.81 103 GLY A N 1
ATOM 834 C CA . GLY A 1 103 ? -1.881 -1.792 4.076 1.00 91.81 103 GLY A CA 1
ATOM 835 C C . GLY A 1 103 ? -2.247 -0.389 4.567 1.00 91.81 103 GLY A C 1
ATOM 836 O O . GLY A 1 103 ? -2.836 -0.268 5.641 1.00 91.81 103 GLY A O 1
ATOM 837 N N . ALA A 1 104 ? -2.008 0.649 3.759 1.00 91.19 104 ALA A N 1
ATOM 838 C CA . ALA A 1 104 ? -2.411 2.022 4.056 1.00 91.19 104 ALA A CA 1
ATOM 839 C C . ALA A 1 104 ? -3.937 2.159 4.159 1.00 91.19 104 ALA A C 1
ATOM 841 O O . ALA A 1 104 ? -4.432 2.738 5.125 1.00 91.19 104 ALA A O 1
ATOM 842 N N . CYS A 1 105 ? -4.699 1.553 3.243 1.00 90.06 105 CYS A N 1
ATOM 843 C CA . CYS A 1 105 ? -6.162 1.531 3.311 1.00 90.06 105 CYS A CA 1
ATOM 844 C C . CYS A 1 105 ? -6.677 0.827 4.580 1.00 90.06 105 CYS A C 1
ATOM 846 O O . CYS A 1 105 ? -7.613 1.301 5.233 1.00 90.06 105 CYS A O 1
ATOM 848 N N . ARG A 1 106 ? -6.070 -0.302 4.967 1.00 88.06 106 ARG A N 1
ATOM 849 C CA . ARG A 1 106 ? -6.431 -1.023 6.199 1.00 88.06 106 ARG A CA 1
ATOM 850 C C . ARG A 1 106 ? -6.072 -0.230 7.450 1.00 88.06 106 ARG A C 1
ATOM 852 O O . ARG A 1 106 ? -6.841 -0.238 8.409 1.00 88.06 106 ARG A O 1
ATOM 859 N N . LEU A 1 107 ? -4.921 0.439 7.449 1.00 87.62 107 LEU A N 1
ATOM 860 C CA . LEU A 1 107 ? -4.464 1.278 8.552 1.00 87.62 107 LEU A CA 1
ATOM 861 C C . LEU A 1 107 ? -5.369 2.507 8.718 1.00 87.62 107 LEU A C 1
ATOM 863 O O . LEU A 1 107 ? -5.822 2.786 9.825 1.00 87.62 107 LEU A O 1
ATOM 867 N N . MET A 1 108 ? -5.725 3.162 7.611 1.00 87.12 108 MET A N 1
ATOM 868 C CA . MET A 1 108 ? -6.713 4.242 7.551 1.00 87.12 108 MET A CA 1
ATOM 869 C C . MET A 1 108 ? -8.052 3.812 8.156 1.00 87.12 108 MET A C 1
ATOM 871 O O . MET A 1 108 ? -8.588 4.478 9.039 1.00 87.12 108 MET A O 1
ATOM 875 N N . ARG A 1 109 ? -8.579 2.662 7.722 1.00 81.62 109 ARG A N 1
ATOM 876 C CA . ARG A 1 109 ? -9.839 2.126 8.245 1.00 81.62 109 ARG A CA 1
ATOM 877 C C . ARG A 1 109 ? -9.739 1.799 9.727 1.00 81.62 109 ARG A C 1
ATOM 879 O O . ARG A 1 109 ? -10.689 2.073 10.456 1.00 81.62 109 ARG A O 1
ATOM 886 N N . ARG A 1 110 ? -8.607 1.244 10.173 1.00 79.12 110 ARG A N 1
ATOM 887 C CA . ARG A 1 110 ? -8.372 0.966 11.590 1.00 79.12 110 ARG A CA 1
ATOM 888 C C . ARG A 1 110 ? -8.485 2.242 12.404 1.00 79.12 110 ARG A C 1
ATOM 890 O O . ARG A 1 110 ? -9.166 2.191 13.405 1.00 79.12 110 ARG A O 1
ATOM 897 N N . TYR A 1 111 ? -7.933 3.369 11.949 1.00 76.44 111 TYR A N 1
ATOM 898 C CA . TYR A 1 111 ? -8.077 4.655 12.644 1.00 76.44 111 TYR A CA 1
ATOM 899 C C . TYR A 1 111 ? -9.516 5.161 12.787 1.00 76.44 111 TYR A C 1
ATOM 901 O O . TYR A 1 111 ? -9.743 6.068 13.586 1.00 76.44 111 TYR A O 1
ATOM 909 N N . HIS A 1 112 ? -10.459 4.600 12.033 1.00 70.81 112 HIS A N 1
ATOM 910 C CA . HIS A 1 112 ? -11.859 5.002 12.056 1.00 70.81 112 HIS A CA 1
ATOM 911 C C . HIS A 1 112 ? -12.787 3.959 12.695 1.00 70.81 112 HIS A C 1
ATOM 913 O O . HIS A 1 112 ? -13.752 4.334 13.344 1.00 70.81 112 HIS A O 1
ATOM 919 N N . THR A 1 113 ? -12.528 2.659 12.513 1.00 66.56 113 THR A N 1
ATOM 920 C CA . THR A 1 113 ? -13.407 1.576 12.991 1.00 66.56 113 THR A CA 1
ATOM 921 C C . THR A 1 113 ? -12.609 0.339 13.414 1.00 66.56 113 THR A C 1
ATOM 923 O O . THR A 1 113 ? -11.712 -0.119 12.701 1.00 66.56 113 THR A O 1
ATOM 926 N N . LEU A 1 114 ? -12.975 -0.252 14.558 1.00 56.62 114 LEU A N 1
ATOM 927 C CA . LEU A 1 114 ? -12.316 -1.433 15.137 1.00 56.62 114 LEU A CA 1
ATOM 928 C C . LEU A 1 114 ? -12.587 -2.760 14.402 1.00 56.62 114 LEU A C 1
ATOM 930 O O . LEU A 1 114 ? -11.858 -3.725 14.648 1.00 56.62 114 LEU A O 1
ATOM 934 N N . ARG A 1 115 ? -13.598 -2.871 13.517 1.00 57.75 115 ARG A N 1
ATOM 935 C CA . ARG A 1 115 ? -13.943 -4.174 12.904 1.00 57.75 115 ARG A CA 1
ATOM 936 C C . ARG A 1 115 ? -14.402 -4.165 11.433 1.00 57.75 115 ARG A C 1
ATOM 938 O O . ARG A 1 115 ? -14.946 -3.192 10.928 1.00 57.75 115 ARG A O 1
ATOM 945 N N . ARG A 1 116 ? -14.122 -5.335 10.822 1.00 52.31 116 ARG A N 1
ATOM 946 C CA . ARG A 1 116 ? -14.339 -5.922 9.474 1.00 52.31 116 ARG A CA 1
ATOM 947 C C . ARG A 1 116 ? -14.132 -5.028 8.249 1.00 52.31 116 ARG A C 1
ATOM 949 O O . ARG A 1 116 ? -14.697 -3.949 8.129 1.00 52.31 116 ARG A O 1
ATOM 956 N N . GLU A 1 117 ? -13.336 -5.528 7.305 1.00 55.12 117 GLU A N 1
ATOM 957 C CA . GLU A 1 117 ? -13.241 -4.974 5.952 1.00 55.12 117 GLU A CA 1
ATOM 958 C C . GLU A 1 117 ? -14.601 -5.040 5.256 1.00 55.12 117 GLU A C 1
ATOM 960 O O . GLU A 1 117 ? -15.306 -6.042 5.397 1.00 55.12 117 GLU A O 1
ATOM 965 N N . PRO A 1 118 ? -14.996 -3.994 4.518 1.00 56.41 118 PRO A N 1
ATOM 966 C CA . PRO A 1 118 ? -16.183 -4.069 3.698 1.00 56.41 118 PRO A CA 1
ATOM 967 C C . PRO A 1 118 ? -15.821 -4.897 2.460 1.00 56.41 118 PRO A C 1
ATOM 969 O O . PRO A 1 118 ? -14.783 -4.668 1.836 1.00 56.41 118 PRO A O 1
ATOM 972 N N . TYR A 1 119 ? -16.690 -5.823 2.070 1.00 58.84 119 TYR A N 1
ATOM 973 C CA . TYR A 1 119 ? -16.459 -6.698 0.915 1.00 58.84 119 TYR A CA 1
ATOM 974 C C . TYR A 1 119 ? -16.056 -5.937 -0.370 1.00 58.84 119 TYR A C 1
ATOM 976 O O . TYR A 1 119 ? -15.288 -6.455 -1.176 1.00 58.84 119 TYR A O 1
ATOM 984 N N . GLY A 1 120 ? -16.497 -4.682 -0.536 1.00 64.19 120 GLY A N 1
ATOM 985 C CA . GLY A 1 120 ? -16.175 -3.852 -1.703 1.00 64.19 120 GLY A CA 1
ATOM 986 C C . GLY A 1 120 ? -14.710 -3.409 -1.819 1.00 64.19 120 GLY A C 1
ATOM 987 O O . GLY A 1 120 ? -14.175 -3.383 -2.923 1.00 64.19 120 GLY A O 1
ATOM 988 N N . ILE A 1 121 ? -14.025 -3.106 -0.708 1.00 72.38 121 ILE A N 1
ATOM 989 C CA . ILE A 1 121 ? -12.614 -2.669 -0.756 1.00 72.38 121 ILE A CA 1
ATOM 990 C C . ILE A 1 121 ? -11.709 -3.852 -1.140 1.00 72.38 121 ILE A C 1
ATOM 992 O O . ILE A 1 121 ? -10.786 -3.699 -1.939 1.00 72.38 121 ILE A O 1
ATOM 996 N N . SER A 1 122 ? -12.033 -5.055 -0.658 1.00 77.88 122 SER A N 1
ATOM 997 C CA . SER A 1 122 ? -11.334 -6.289 -1.029 1.00 77.88 122 SER A CA 1
ATOM 998 C C . SER A 1 122 ? -11.502 -6.636 -2.517 1.00 77.88 122 SER A C 1
ATOM 1000 O O . SER A 1 122 ? -10.567 -7.156 -3.120 1.00 77.88 122 SER A O 1
ATOM 1002 N N . ALA A 1 123 ? -12.644 -6.307 -3.135 1.00 81.44 123 ALA A N 1
ATOM 1003 C CA . ALA A 1 123 ? -12.874 -6.535 -4.564 1.00 81.44 123 ALA A CA 1
ATOM 1004 C C . ALA A 1 123 ? -11.986 -5.647 -5.455 1.00 81.44 123 ALA A C 1
ATOM 1006 O O . ALA A 1 123 ? -11.356 -6.147 -6.383 1.00 81.44 123 ALA A O 1
ATOM 1007 N N . VAL A 1 124 ? -11.865 -4.350 -5.141 1.00 81.88 124 VAL A N 1
ATOM 1008 C CA . VAL A 1 124 ? -10.961 -3.431 -5.868 1.00 81.88 124 VAL A CA 1
ATOM 1009 C C . VAL A 1 124 ? -9.513 -3.912 -5.778 1.00 81.88 124 VAL A C 1
ATOM 1011 O O . VAL A 1 124 ? -8.770 -3.881 -6.756 1.00 81.88 124 VAL A O 1
ATOM 1014 N N . PHE A 1 125 ? -9.117 -4.416 -4.612 1.00 84.12 125 PHE A N 1
ATOM 1015 C CA . PHE A 1 125 ? -7.783 -4.963 -4.418 1.00 84.12 125 PHE A CA 1
ATOM 1016 C C . PHE A 1 125 ? -7.546 -6.268 -5.187 1.00 84.12 125 PHE A C 1
ATOM 1018 O O . PHE A 1 125 ? -6.476 -6.454 -5.760 1.00 84.12 125 PHE A O 1
ATOM 1025 N N . ALA A 1 126 ? -8.551 -7.143 -5.267 1.00 87.06 126 ALA A N 1
ATOM 1026 C CA . ALA A 1 126 ? -8.488 -8.333 -6.109 1.00 87.06 126 ALA A CA 1
ATOM 1027 C C . ALA A 1 126 ? -8.299 -7.967 -7.592 1.00 87.06 126 ALA A C 1
ATOM 1029 O O . ALA A 1 126 ? -7.503 -8.607 -8.276 1.00 87.06 126 ALA A O 1
ATOM 1030 N N . VAL A 1 127 ? -8.953 -6.899 -8.067 1.00 88.94 127 VAL A N 1
ATOM 1031 C CA . VAL A 1 127 ? -8.748 -6.364 -9.424 1.00 88.94 127 VAL A CA 1
ATOM 1032 C C . VAL A 1 127 ? -7.314 -5.855 -9.610 1.00 88.94 127 VAL A C 1
ATOM 1034 O O . VAL A 1 127 ? -6.688 -6.185 -10.612 1.00 88.94 127 VAL A O 1
ATOM 1037 N N . LEU A 1 128 ? -6.753 -5.121 -8.643 1.00 89.12 128 LEU A N 1
ATOM 1038 C CA . LEU A 1 128 ? -5.353 -4.668 -8.701 1.00 89.12 128 LEU A CA 1
ATOM 1039 C C . LEU A 1 128 ? -4.359 -5.836 -8.737 1.00 89.12 128 LEU A C 1
ATOM 1041 O O . LEU A 1 128 ? -3.423 -5.812 -9.535 1.00 89.12 128 LEU A O 1
ATOM 1045 N N . ILE A 1 129 ? -4.575 -6.870 -7.917 1.00 91.62 129 ILE A N 1
ATOM 1046 C CA . ILE A 1 129 ? -3.765 -8.096 -7.945 1.00 91.62 129 ILE A CA 1
ATOM 1047 C C . ILE A 1 129 ? -3.883 -8.781 -9.303 1.00 91.62 129 ILE A C 1
ATOM 1049 O O . ILE A 1 129 ? -2.866 -9.175 -9.864 1.00 91.62 129 ILE A O 1
ATOM 1053 N N . PHE A 1 130 ? -5.096 -8.913 -9.841 1.00 92.31 130 PHE A N 1
ATOM 1054 C CA . PHE A 1 130 ? -5.321 -9.546 -11.136 1.00 92.31 130 PHE A CA 1
ATOM 1055 C C . PHE A 1 130 ? -4.603 -8.797 -12.264 1.00 92.31 130 PHE A C 1
ATOM 1057 O O . PHE A 1 130 ? -3.867 -9.414 -13.031 1.00 92.31 130 PHE A O 1
ATOM 1064 N N . ILE A 1 131 ? -4.755 -7.470 -12.333 1.00 90.25 131 ILE A N 1
ATOM 1065 C CA . ILE A 1 131 ? -4.083 -6.635 -13.338 1.00 90.25 131 ILE A CA 1
ATOM 1066 C C . ILE A 1 131 ? -2.559 -6.733 -13.179 1.00 90.25 131 ILE A C 1
ATOM 1068 O O . ILE A 1 131 ? -1.857 -6.925 -14.171 1.00 90.25 131 ILE A O 1
ATOM 1072 N N . GLY A 1 132 ? -2.045 -6.659 -11.946 1.00 89.44 132 GLY A N 1
ATOM 1073 C CA . GLY A 1 132 ? -0.614 -6.787 -11.664 1.00 89.44 132 GLY A CA 1
ATOM 1074 C C . GLY A 1 132 ? -0.052 -8.158 -12.053 1.00 89.44 132 GLY A C 1
ATOM 1075 O O . GLY A 1 132 ? 0.985 -8.241 -12.709 1.00 89.44 132 GLY A O 1
ATOM 1076 N N . ALA A 1 133 ? -0.758 -9.242 -11.723 1.00 91.75 133 ALA A N 1
ATOM 1077 C CA . ALA A 1 133 ? -0.382 -10.599 -12.110 1.00 91.75 133 ALA A CA 1
ATOM 1078 C C . ALA A 1 133 ? -0.388 -10.771 -13.635 1.00 91.75 133 ALA A C 1
ATOM 1080 O O . ALA A 1 133 ? 0.562 -11.312 -14.196 1.00 91.75 133 ALA A O 1
ATOM 1081 N N . TYR A 1 134 ? -1.412 -10.250 -14.315 1.00 90.62 134 TYR A N 1
ATOM 1082 C CA . TYR A 1 134 ? -1.502 -10.299 -15.772 1.00 90.62 134 TYR A CA 1
ATOM 1083 C C . TYR A 1 134 ? -0.357 -9.524 -16.443 1.00 90.62 134 TYR A C 1
ATOM 1085 O O . TYR A 1 134 ? 0.266 -10.020 -17.383 1.00 90.62 134 TYR A O 1
ATOM 1093 N N . GLN A 1 135 ? -0.011 -8.344 -15.920 1.00 88.56 135 GLN A N 1
ATOM 1094 C CA . GLN A 1 135 ? 1.145 -7.573 -16.378 1.00 88.56 135 GLN A CA 1
ATOM 1095 C C . GLN A 1 135 ? 2.456 -8.355 -16.207 1.00 88.56 135 GLN A C 1
ATOM 1097 O O . GLN A 1 135 ? 3.280 -8.364 -17.121 1.00 88.56 135 GLN A O 1
ATOM 1102 N N . ILE A 1 136 ? 2.646 -9.035 -15.071 1.00 90.19 136 ILE A N 1
ATOM 1103 C CA . ILE A 1 136 ? 3.817 -9.891 -14.826 1.00 90.19 136 ILE A CA 1
ATOM 1104 C C . ILE A 1 136 ? 3.862 -11.040 -15.844 1.00 90.19 136 ILE A C 1
ATOM 1106 O O . ILE A 1 136 ? 4.912 -11.284 -16.438 1.00 90.19 136 ILE A O 1
ATOM 1110 N N . CYS A 1 137 ? 2.735 -11.705 -16.112 1.00 92.38 137 CYS A N 1
ATOM 1111 C CA . CYS A 1 137 ? 2.658 -12.759 -17.125 1.00 92.38 137 CYS A CA 1
ATOM 1112 C C . CYS A 1 137 ? 3.053 -12.253 -18.521 1.00 92.38 137 CYS A C 1
ATOM 1114 O O . CYS A 1 137 ? 3.826 -12.918 -19.210 1.00 92.38 137 CYS A O 1
ATOM 1116 N N . LEU A 1 138 ? 2.584 -11.068 -18.928 1.00 88.12 138 LEU A N 1
ATOM 1117 C CA . LEU A 1 138 ? 2.981 -10.454 -20.200 1.00 88.12 138 LEU A CA 1
ATOM 1118 C C . LEU A 1 138 ? 4.471 -10.101 -20.242 1.00 88.12 138 LEU A C 1
ATOM 1120 O O . LEU A 1 138 ? 5.106 -10.249 -21.284 1.00 88.12 138 LEU A O 1
ATOM 1124 N N . LEU A 1 139 ? 5.037 -9.654 -19.121 1.00 87.69 139 LEU A N 1
ATOM 1125 C CA . LEU A 1 139 ? 6.454 -9.318 -19.008 1.00 87.69 139 LEU A CA 1
ATOM 1126 C C . LEU A 1 139 ? 7.341 -10.557 -19.203 1.00 87.69 139 LEU A C 1
ATOM 1128 O O . LEU A 1 139 ? 8.274 -10.524 -20.003 1.00 87.69 139 LEU A O 1
ATOM 1132 N N . PHE A 1 140 ? 6.997 -11.665 -18.542 1.00 89.50 140 PHE A N 1
ATOM 1133 C CA . PHE A 1 140 ? 7.671 -12.948 -18.743 1.00 89.50 140 PHE A CA 1
ATOM 1134 C C . PHE A 1 140 ? 7.463 -13.494 -20.151 1.00 89.50 140 PHE A C 1
ATOM 1136 O O . PHE A 1 140 ? 8.423 -13.940 -20.770 1.00 89.50 140 PHE A O 1
ATOM 1143 N N . SER A 1 141 ? 6.239 -13.423 -20.679 1.00 87.62 141 SER A N 1
ATOM 1144 C CA . SER A 1 141 ? 5.940 -13.846 -22.050 1.00 87.62 141 SER A CA 1
ATOM 1145 C C . SER A 1 141 ? 6.818 -13.101 -23.058 1.00 87.62 141 SER A C 1
ATOM 1147 O O . SER A 1 141 ? 7.448 -13.726 -23.910 1.00 87.62 141 SER A O 1
ATOM 1149 N N . LEU A 1 142 ? 6.960 -11.779 -22.906 1.00 85.50 142 LEU A N 1
ATOM 1150 C CA . LEU A 1 142 ? 7.846 -10.968 -23.736 1.00 85.50 142 LEU A CA 1
ATOM 1151 C C . LEU A 1 142 ? 9.309 -11.414 -23.604 1.00 85.50 142 LEU A C 1
ATOM 1153 O O . LEU A 1 142 ? 9.975 -11.602 -24.618 1.00 85.50 142 LEU A O 1
ATOM 1157 N N . ALA A 1 143 ? 9.805 -11.613 -22.380 1.00 85.94 143 ALA A N 1
ATOM 1158 C CA . ALA A 1 143 ? 11.181 -12.053 -22.148 1.00 85.94 143 ALA A CA 1
ATOM 1159 C C . ALA A 1 143 ? 11.466 -13.432 -22.766 1.00 85.94 143 ALA A C 1
ATOM 1161 O O . ALA A 1 143 ? 12.467 -13.595 -23.459 1.00 85.94 143 ALA A O 1
ATOM 1162 N N . PHE A 1 144 ? 10.569 -14.405 -22.593 1.00 86.38 144 PHE A N 1
ATOM 1163 C CA . PHE A 1 144 ? 10.712 -15.729 -23.202 1.00 86.38 144 PHE A CA 1
ATOM 1164 C C . PHE A 1 144 ? 10.607 -15.688 -24.727 1.00 86.38 144 PHE A C 1
ATOM 1166 O O . PHE A 1 144 ? 11.348 -16.395 -25.400 1.00 86.38 144 PHE A O 1
ATOM 1173 N N . THR A 1 145 ? 9.749 -14.830 -25.281 1.00 85.25 145 THR A N 1
ATOM 1174 C CA . THR A 1 145 ? 9.626 -14.639 -26.735 1.00 85.25 145 THR A CA 1
ATOM 1175 C C . THR A 1 145 ? 10.918 -14.065 -27.328 1.00 85.25 145 THR A C 1
ATOM 1177 O O . THR A 1 145 ? 11.370 -14.520 -28.379 1.00 85.25 145 THR A O 1
ATOM 1180 N N . TRP A 1 146 ? 11.558 -13.124 -26.621 1.00 79.75 146 TRP A N 1
ATOM 1181 C CA . TRP A 1 146 ? 12.884 -12.606 -26.975 1.00 79.75 146 TRP A CA 1
ATOM 1182 C C . TRP A 1 146 ? 13.977 -13.679 -26.900 1.00 79.75 146 TRP A C 1
ATOM 1184 O O . TRP A 1 146 ? 14.801 -13.763 -27.807 1.00 79.75 146 TRP A O 1
ATOM 1194 N N . LEU A 1 147 ? 13.980 -14.512 -25.853 1.00 81.50 147 LEU A N 1
ATOM 1195 C CA . LEU A 1 147 ? 14.951 -15.606 -25.689 1.00 81.50 147 LEU A CA 1
ATOM 1196 C C . LEU A 1 147 ? 14.748 -16.733 -26.715 1.00 81.50 147 LEU A C 1
ATOM 1198 O O . LEU A 1 147 ? 15.712 -17.370 -27.134 1.00 81.50 147 LEU A O 1
ATOM 1202 N N . GLY A 1 148 ? 13.500 -16.974 -27.119 1.00 79.75 148 GLY A N 1
ATOM 1203 C CA . GLY A 1 148 ? 13.111 -17.990 -28.095 1.00 79.75 148 GLY A CA 1
ATOM 1204 C C . GLY A 1 148 ? 13.287 -17.574 -29.557 1.00 79.75 148 GLY A C 1
ATOM 1205 O O . GLY A 1 148 ? 12.972 -18.373 -30.433 1.00 79.75 148 GLY A O 1
ATOM 1206 N N . PHE A 1 149 ? 13.774 -16.354 -29.827 1.00 70.69 149 PHE A N 1
ATOM 1207 C CA . PHE A 1 149 ? 13.957 -15.801 -31.177 1.00 70.69 149 PHE A CA 1
ATOM 1208 C C . PHE A 1 149 ? 12.696 -15.894 -32.057 1.00 70.69 149 PHE A C 1
ATOM 1210 O O . PHE A 1 149 ? 12.778 -16.228 -33.240 1.00 70.69 149 PHE A O 1
ATOM 1217 N N . ALA A 1 150 ? 11.522 -15.626 -31.480 1.00 72.25 150 ALA A N 1
ATOM 1218 C CA . ALA A 1 150 ? 10.272 -15.625 -32.237 1.00 72.25 150 ALA A CA 1
ATOM 1219 C C . ALA A 1 150 ? 10.199 -14.448 -33.232 1.00 72.25 150 ALA A C 1
ATOM 1221 O O . ALA A 1 150 ? 10.990 -13.505 -33.169 1.00 72.25 150 ALA A O 1
ATOM 1222 N N . ASP A 1 151 ? 9.217 -14.500 -34.136 1.00 84.38 151 ASP A N 1
ATOM 1223 C CA . ASP A 1 151 ? 8.957 -13.461 -35.137 1.00 84.38 151 ASP A CA 1
ATOM 1224 C C . ASP A 1 151 ? 8.856 -12.057 -34.503 1.00 84.38 151 ASP A C 1
ATOM 1226 O O . ASP A 1 151 ? 8.220 -11.855 -33.461 1.00 84.38 151 ASP A O 1
ATOM 1230 N N . LEU A 1 152 ? 9.462 -11.068 -35.167 1.00 82.56 152 LEU A N 1
ATOM 1231 C CA . LEU A 1 152 ? 9.458 -9.662 -34.766 1.00 82.56 152 LEU A CA 1
ATOM 1232 C C . LEU A 1 152 ? 8.026 -9.125 -34.609 1.00 82.56 152 LEU A C 1
ATOM 1234 O O . LEU A 1 152 ? 7.779 -8.256 -33.769 1.00 82.56 152 LEU A O 1
ATOM 1238 N N . HIS A 1 153 ? 7.080 -9.655 -35.393 1.00 85.25 153 HIS A N 1
ATOM 1239 C CA . HIS A 1 153 ? 5.671 -9.282 -35.295 1.00 85.25 153 HIS A CA 1
ATOM 1240 C C . HIS A 1 153 ? 5.058 -9.713 -33.955 1.00 85.25 153 HIS A C 1
ATOM 1242 O O . HIS A 1 153 ? 4.426 -8.900 -33.279 1.00 85.25 153 HIS A O 1
ATOM 1248 N N . ALA A 1 154 ? 5.326 -10.948 -33.516 1.00 82.44 154 ALA A N 1
ATOM 1249 C CA . ALA A 1 154 ? 4.853 -11.463 -32.232 1.00 82.44 154 ALA A CA 1
ATOM 1250 C C . ALA A 1 154 ? 5.453 -10.677 -31.055 1.00 82.44 154 ALA A C 1
ATOM 1252 O O . ALA A 1 154 ? 4.742 -10.315 -30.116 1.00 82.44 154 ALA A O 1
ATOM 1253 N N . ILE A 1 155 ? 6.745 -10.341 -31.134 1.00 82.19 155 ILE A N 1
ATOM 1254 C CA . ILE A 1 155 ? 7.422 -9.498 -30.137 1.00 82.19 155 ILE A CA 1
ATOM 1255 C C . ILE A 1 155 ? 6.742 -8.125 -30.032 1.00 82.19 155 ILE A C 1
ATOM 1257 O O . ILE A 1 155 ? 6.481 -7.647 -28.925 1.00 82.19 155 ILE A O 1
ATOM 1261 N N . ASN A 1 156 ? 6.435 -7.494 -31.168 1.00 84.56 156 ASN A N 1
ATOM 1262 C CA . ASN A 1 156 ? 5.795 -6.180 -31.207 1.00 84.56 156 ASN A CA 1
ATOM 1263 C C . ASN A 1 156 ? 4.375 -6.209 -30.622 1.00 84.56 156 ASN A C 1
ATOM 1265 O O . ASN A 1 156 ? 4.006 -5.322 -29.851 1.00 84.56 156 ASN A O 1
ATOM 1269 N N . ASP A 1 157 ? 3.585 -7.233 -30.942 1.00 85.88 157 ASP A N 1
ATOM 1270 C CA . ASP A 1 157 ? 2.209 -7.348 -30.454 1.00 85.88 157 ASP A CA 1
ATOM 1271 C C . ASP A 1 157 ? 2.162 -7.585 -28.938 1.00 85.88 157 ASP A C 1
ATOM 1273 O O . ASP A 1 157 ? 1.404 -6.915 -28.226 1.00 85.88 157 ASP A O 1
ATOM 1277 N N . ILE A 1 158 ? 3.045 -8.442 -28.410 1.00 85.75 158 ILE A N 1
ATOM 1278 C CA . ILE A 1 158 ? 3.184 -8.657 -26.961 1.00 85.75 158 ILE A CA 1
ATOM 1279 C C . ILE A 1 158 ? 3.675 -7.376 -26.270 1.00 85.75 158 ILE A C 1
ATOM 1281 O O . ILE A 1 158 ? 3.160 -7.012 -25.210 1.00 85.75 158 ILE A O 1
ATOM 1285 N N . ALA A 1 159 ? 4.631 -6.654 -26.861 1.00 84.00 159 ALA A N 1
ATOM 1286 C CA . ALA A 1 159 ? 5.139 -5.400 -26.304 1.00 84.00 159 ALA A CA 1
ATOM 1287 C C . ALA A 1 159 ? 4.058 -4.306 -26.236 1.00 84.00 159 ALA A C 1
ATOM 1289 O O . ALA A 1 159 ? 3.945 -3.617 -25.217 1.00 84.00 159 ALA A O 1
ATOM 1290 N N . LYS A 1 160 ? 3.220 -4.176 -27.274 1.00 85.94 160 LYS A N 1
ATOM 1291 C CA . LYS A 1 160 ? 2.070 -3.255 -27.283 1.00 85.94 160 LYS A CA 1
ATOM 1292 C C . LYS A 1 160 ? 1.056 -3.611 -26.201 1.00 85.94 160 LYS A C 1
ATOM 1294 O O . LYS A 1 160 ? 0.647 -2.729 -25.444 1.00 85.94 160 LYS A O 1
ATOM 1299 N N . ALA A 1 161 ? 0.687 -4.890 -26.094 1.00 84.88 161 ALA A N 1
ATOM 1300 C CA . ALA A 1 161 ? -0.229 -5.361 -25.059 1.00 84.88 161 ALA A CA 1
ATOM 1301 C C . ALA A 1 161 ? 0.327 -5.065 -23.659 1.00 84.88 161 ALA A C 1
ATOM 1303 O O . ALA A 1 161 ? -0.358 -4.466 -22.831 1.00 84.88 161 ALA A O 1
ATOM 1304 N N . ARG A 1 162 ? 1.601 -5.394 -23.412 1.00 86.31 162 ARG A N 1
ATOM 1305 C CA . ARG A 1 162 ? 2.290 -5.097 -22.150 1.00 86.31 162 ARG A CA 1
ATOM 1306 C C . ARG A 1 162 ? 2.219 -3.610 -21.802 1.00 86.31 162 ARG A C 1
ATOM 1308 O O . ARG A 1 162 ? 1.870 -3.280 -20.672 1.00 86.31 162 ARG A O 1
ATOM 1315 N N . SER A 1 163 ? 2.538 -2.728 -22.748 1.00 85.94 163 SER A N 1
ATOM 1316 C CA . SER A 1 163 ? 2.521 -1.280 -22.515 1.00 85.94 163 SER A CA 1
ATOM 1317 C C . SER A 1 163 ? 1.125 -0.778 -22.125 1.00 85.94 163 SER A C 1
ATOM 1319 O O . SER A 1 163 ? 0.983 -0.030 -21.157 1.00 85.94 163 SER A O 1
ATOM 1321 N N . ALA A 1 164 ? 0.072 -1.258 -22.798 1.00 86.50 164 ALA A N 1
ATOM 1322 C CA . ALA A 1 164 ? -1.308 -0.913 -22.455 1.00 86.50 164 ALA A CA 1
ATOM 1323 C C . ALA A 1 164 ? -1.688 -1.356 -21.029 1.00 86.50 164 ALA A C 1
ATOM 1325 O O . ALA A 1 164 ? -2.314 -0.594 -20.286 1.00 86.50 164 ALA A O 1
ATOM 1326 N N . PHE A 1 165 ? -1.275 -2.559 -20.617 1.00 87.12 165 PHE A N 1
ATOM 1327 C CA . PHE A 1 165 ? -1.503 -3.048 -19.254 1.00 87.12 165 PHE A CA 1
ATOM 1328 C C . PHE A 1 165 ? -0.677 -2.299 -18.205 1.00 87.12 165 PHE A C 1
ATOM 1330 O O . PHE A 1 165 ? -1.199 -2.027 -17.130 1.00 87.12 165 PHE A O 1
ATOM 1337 N N . GLU A 1 166 ? 0.563 -1.910 -18.511 1.00 87.06 166 GLU A N 1
ATOM 1338 C CA . GLU A 1 166 ? 1.402 -1.102 -17.615 1.00 87.06 166 GLU A CA 1
ATOM 1339 C C . GLU A 1 166 ? 0.775 0.285 -17.374 1.00 87.06 166 GLU A C 1
ATOM 1341 O O . GLU A 1 166 ? 0.625 0.696 -16.224 1.00 87.06 166 GLU A O 1
ATOM 1346 N N . VAL A 1 167 ? 0.280 0.954 -18.425 1.00 90.56 167 VAL A N 1
ATOM 1347 C CA . VAL A 1 167 ? -0.490 2.208 -18.292 1.00 90.56 167 VAL A CA 1
ATOM 1348 C C . VAL A 1 167 ? -1.756 2.000 -17.459 1.00 90.56 167 VAL A C 1
ATOM 1350 O O . VAL A 1 167 ? -2.066 2.808 -16.579 1.00 90.56 167 VAL A O 1
ATOM 1353 N N . THR A 1 168 ? -2.495 0.922 -17.729 1.00 91.19 168 THR A N 1
ATOM 1354 C CA . THR A 1 168 ? -3.745 0.607 -17.027 1.00 91.19 168 THR A CA 1
ATOM 1355 C C . THR A 1 168 ? -3.483 0.391 -15.539 1.00 91.19 168 THR A C 1
ATOM 1357 O O . THR A 1 168 ? -4.125 1.029 -14.708 1.00 91.19 168 THR A O 1
ATOM 1360 N N . PHE A 1 169 ? -2.494 -0.435 -15.192 1.00 91.31 169 PHE A N 1
ATOM 1361 C CA . PHE A 1 169 ? -2.094 -0.691 -13.812 1.00 91.31 169 PHE A CA 1
ATOM 1362 C C . PHE A 1 169 ? -1.735 0.603 -13.074 1.00 91.31 169 PHE A C 1
ATOM 1364 O O . PHE A 1 169 ? -2.325 0.890 -12.030 1.00 91.31 169 PHE A O 1
ATOM 1371 N N . SER A 1 170 ? -0.845 1.428 -13.636 1.00 91.75 170 SER A N 1
ATOM 1372 C CA . SER A 1 170 ? -0.435 2.687 -12.998 1.00 91.75 170 SER A CA 1
ATOM 1373 C C . SER A 1 170 ? -1.600 3.679 -12.875 1.00 91.75 170 SER A C 1
ATOM 1375 O O . SER A 1 170 ? -1.696 4.395 -11.878 1.00 91.75 170 SER A O 1
ATOM 1377 N N . THR A 1 171 ? -2.549 3.666 -13.818 1.00 93.25 171 THR A N 1
ATOM 1378 C CA . THR A 1 171 ? -3.786 4.463 -13.737 1.00 93.25 171 THR A CA 1
ATOM 1379 C C . THR A 1 171 ? -4.678 4.005 -12.583 1.00 93.25 171 THR A C 1
ATOM 1381 O O . THR A 1 171 ? -5.108 4.828 -11.776 1.00 93.25 171 THR A O 1
ATOM 1384 N N . PHE A 1 172 ? -4.931 2.699 -12.456 1.00 92.75 172 PHE A N 1
ATOM 1385 C CA . PHE A 1 172 ? -5.728 2.150 -11.355 1.00 92.75 172 PHE A CA 1
ATOM 1386 C C . PHE A 1 172 ? -5.063 2.378 -9.994 1.00 92.75 172 PHE A C 1
ATOM 1388 O O . PHE A 1 172 ? -5.749 2.725 -9.034 1.00 92.75 172 PHE A O 1
ATOM 1395 N N . MET A 1 173 ? -3.737 2.251 -9.910 1.00 92.44 173 MET A N 1
ATOM 1396 C CA . MET A 1 173 ? -2.968 2.571 -8.705 1.00 92.44 173 MET A CA 1
ATOM 1397 C C . MET A 1 173 ? -3.107 4.046 -8.315 1.00 92.44 173 MET A C 1
ATOM 1399 O O . MET A 1 173 ? -3.357 4.361 -7.148 1.00 92.44 173 MET A O 1
ATOM 1403 N N . PHE A 1 174 ? -3.005 4.957 -9.284 1.00 94.38 174 PHE A N 1
ATOM 1404 C CA . PHE A 1 174 ? -3.171 6.388 -9.052 1.00 94.38 174 PHE A CA 1
ATOM 1405 C C . PHE A 1 174 ? -4.594 6.736 -8.593 1.00 94.38 174 PHE A C 1
ATOM 1407 O O . PHE A 1 174 ? -4.764 7.341 -7.533 1.00 94.38 174 PHE A O 1
ATOM 1414 N N . ILE A 1 175 ? -5.619 6.292 -9.329 1.00 93.81 175 ILE A N 1
ATOM 1415 C CA . ILE A 1 175 ? -7.030 6.530 -8.985 1.00 93.81 175 ILE A CA 1
ATOM 1416 C C . ILE A 1 175 ? -7.376 5.899 -7.633 1.00 93.81 175 ILE A C 1
ATOM 1418 O O . ILE A 1 175 ? -8.052 6.526 -6.816 1.00 93.81 175 ILE A O 1
ATOM 1422 N N . GLY A 1 176 ? -6.892 4.686 -7.361 1.00 90.62 176 GLY A N 1
ATOM 1423 C CA . GLY A 1 176 ? -7.081 4.008 -6.081 1.00 90.62 176 GLY A CA 1
ATOM 1424 C C . GLY A 1 176 ? -6.477 4.799 -4.923 1.00 90.62 176 GLY A C 1
ATOM 1425 O O . GLY A 1 176 ? -7.138 5.003 -3.903 1.00 90.62 176 GLY A O 1
ATOM 1426 N N . THR A 1 177 ? -5.264 5.327 -5.103 1.00 92.38 177 THR A N 1
ATOM 1427 C CA . THR A 1 177 ? -4.606 6.160 -4.088 1.00 92.38 177 THR A CA 1
ATOM 1428 C C . THR A 1 177 ? -5.350 7.476 -3.862 1.00 92.38 177 THR A C 1
ATOM 1430 O O . THR A 1 177 ? -5.585 7.845 -2.712 1.00 92.38 177 THR A O 1
ATOM 1433 N N . LEU A 1 178 ? -5.791 8.153 -4.929 1.00 93.69 178 LEU A N 1
ATOM 1434 C CA . LEU A 1 178 ? -6.610 9.366 -4.820 1.00 93.69 178 LEU A CA 1
ATOM 1435 C C . LEU A 1 178 ? -7.950 9.103 -4.133 1.00 93.69 178 LEU A C 1
ATOM 1437 O O . LEU A 1 178 ? -8.385 9.907 -3.315 1.00 93.69 178 LEU A O 1
ATOM 1441 N N . SER A 1 179 ? -8.587 7.972 -4.428 1.00 90.62 179 SER A N 1
ATOM 1442 C CA . SER A 1 179 ? -9.855 7.586 -3.805 1.00 90.62 179 SER A CA 1
ATOM 1443 C C . SER A 1 179 ? -9.679 7.370 -2.302 1.00 90.62 179 SER A C 1
ATOM 1445 O O . SER A 1 179 ? -10.467 7.881 -1.510 1.00 90.62 179 SER A O 1
ATOM 1447 N N . ILE A 1 180 ? -8.613 6.673 -1.891 1.00 89.81 180 ILE A N 1
ATOM 1448 C CA . ILE A 1 180 ? -8.277 6.477 -0.472 1.00 89.81 180 ILE A CA 1
ATOM 1449 C C . ILE A 1 180 ? -7.971 7.819 0.200 1.00 89.81 180 ILE A C 1
ATOM 1451 O O . ILE A 1 180 ? -8.479 8.080 1.288 1.00 89.81 180 ILE A O 1
ATOM 1455 N N . LEU A 1 181 ? -7.195 8.690 -0.449 1.00 90.44 181 LEU A N 1
ATOM 1456 C CA . LEU A 1 181 ? -6.886 10.019 0.074 1.00 90.44 181 LEU A CA 1
ATOM 1457 C C . LEU A 1 181 ? -8.142 10.895 0.203 1.00 90.44 181 LEU A C 1
ATOM 1459 O O . LEU A 1 181 ? -8.295 11.579 1.208 1.00 90.44 181 LEU A O 1
ATOM 1463 N N . GLY A 1 182 ? -9.055 10.851 -0.769 1.00 87.56 182 GLY A N 1
ATOM 1464 C CA . GLY A 1 182 ? -10.321 11.585 -0.737 1.00 87.56 182 GLY A CA 1
ATOM 1465 C C . GLY A 1 182 ? -11.248 11.100 0.376 1.00 87.56 182 GLY A C 1
ATOM 1466 O O . GLY A 1 182 ? -11.779 11.909 1.134 1.00 87.56 182 GLY A O 1
ATOM 1467 N N . ILE A 1 183 ? -11.371 9.778 0.542 1.00 86.50 183 ILE A N 1
ATOM 1468 C CA . ILE A 1 183 ? -12.092 9.168 1.668 1.00 86.50 183 ILE A CA 1
ATOM 1469 C C . ILE A 1 183 ? -11.461 9.604 3.000 1.00 86.50 183 ILE A C 1
ATOM 1471 O O . ILE A 1 183 ? -12.170 10.011 3.920 1.00 86.50 183 ILE A O 1
ATOM 1475 N N . TRP A 1 184 ? -10.129 9.571 3.098 1.00 87.25 184 TRP A N 1
ATOM 1476 C CA . TRP A 1 184 ? -9.401 10.002 4.290 1.00 87.25 184 TRP A CA 1
ATOM 1477 C C . TRP A 1 184 ? -9.604 11.483 4.610 1.00 87.25 184 TRP A C 1
ATOM 1479 O O . TRP A 1 184 ? -9.857 11.824 5.762 1.00 87.25 184 TRP A O 1
ATOM 1489 N N . ALA A 1 185 ? -9.532 12.358 3.607 1.00 84.44 185 ALA A N 1
ATOM 1490 C CA . ALA A 1 185 ? -9.758 13.789 3.763 1.00 84.44 185 ALA A CA 1
ATOM 1491 C C . ALA A 1 185 ? -11.194 14.083 4.214 1.00 84.44 185 ALA A C 1
ATOM 1493 O O . ALA A 1 185 ? -11.387 14.879 5.130 1.00 84.44 185 ALA A O 1
ATOM 1494 N N . GLY A 1 186 ? -12.182 13.379 3.647 1.00 79.62 186 GLY A N 1
ATOM 1495 C CA . GLY A 1 186 ? -13.572 13.449 4.094 1.00 79.62 186 GLY A CA 1
ATOM 1496 C C . GLY A 1 186 ? -13.721 13.076 5.570 1.00 79.62 186 GLY A C 1
ATOM 1497 O O . GLY A 1 186 ? -14.359 13.804 6.328 1.00 79.62 186 GLY A O 1
ATOM 1498 N N . PHE A 1 187 ? -13.056 12.004 6.015 1.00 73.69 187 PHE A N 1
ATOM 1499 C CA . PHE A 1 187 ? -13.026 11.640 7.435 1.00 73.69 187 PHE A CA 1
ATOM 1500 C C . PHE A 1 187 ? -12.298 12.672 8.301 1.00 73.69 187 PHE A C 1
ATOM 1502 O O . PHE A 1 187 ? -12.755 12.981 9.399 1.00 73.69 187 PHE A O 1
ATOM 1509 N N . TYR A 1 188 ? -11.181 13.221 7.825 1.00 70.06 188 TYR A N 1
ATOM 1510 C CA . TYR A 1 188 ? -10.397 14.201 8.571 1.00 70.06 188 TYR A CA 1
ATOM 1511 C C . TYR A 1 188 ? -11.181 15.502 8.780 1.00 70.06 188 TYR A C 1
ATOM 1513 O O . TYR A 1 188 ? -11.279 15.999 9.903 1.00 70.06 188 TYR A O 1
ATOM 1521 N N . GLN A 1 189 ? -11.800 16.013 7.715 1.00 66.81 189 GLN A N 1
ATOM 1522 C CA . GLN A 1 189 ? -12.648 17.199 7.757 1.00 66.81 189 GLN A CA 1
ATOM 1523 C C . GLN A 1 189 ? -13.879 16.973 8.639 1.00 66.81 189 GLN A C 1
ATOM 1525 O O . GLN A 1 189 ? -14.220 17.847 9.433 1.00 66.81 189 GLN A O 1
ATOM 1530 N N . TRP A 1 190 ? -14.481 15.779 8.583 1.00 57.41 190 TRP A N 1
ATOM 1531 C CA . TRP A 1 190 ? -15.561 15.399 9.493 1.00 57.41 190 TRP A CA 1
ATOM 1532 C C . TRP A 1 190 ? -15.127 15.493 10.960 1.00 57.41 190 TRP A C 1
ATOM 1534 O O . TRP A 1 190 ? -15.827 16.104 11.758 1.00 57.41 190 TRP A O 1
ATOM 1544 N N . THR A 1 191 ? -13.941 14.976 11.308 1.00 58.47 191 THR A N 1
ATOM 1545 C CA . THR A 1 191 ? -13.424 15.057 12.688 1.00 58.47 191 THR A CA 1
ATOM 1546 C C . THR A 1 191 ? -13.023 16.467 13.128 1.00 58.47 191 THR A C 1
ATOM 1548 O O . THR A 1 191 ? -13.083 16.758 14.316 1.00 58.47 191 THR A O 1
ATOM 1551 N N . ALA A 1 192 ? -12.619 17.345 12.204 1.00 56.66 192 ALA A N 1
ATOM 1552 C CA . ALA A 1 192 ? -12.219 18.719 12.519 1.00 56.66 192 ALA A CA 1
ATOM 1553 C C . ALA A 1 192 ? -13.419 19.659 12.723 1.00 56.66 192 ALA A C 1
ATOM 1555 O O . ALA A 1 192 ? -13.346 20.584 13.526 1.00 56.66 192 ALA A O 1
ATOM 1556 N N . ILE A 1 193 ? -14.522 19.425 12.003 1.00 52.94 193 ILE A N 1
ATOM 1557 C CA . ILE A 1 193 ? -15.749 20.231 12.103 1.00 52.94 193 ILE A CA 1
ATOM 1558 C C . ILE A 1 193 ? -16.537 19.897 13.374 1.00 52.94 193 ILE A C 1
ATOM 1560 O O . ILE A 1 193 ? -17.318 20.718 13.842 1.00 52.94 193 ILE A O 1
ATOM 1564 N N . THR A 1 194 ? -16.330 18.717 13.956 1.00 45.81 194 THR A N 1
ATOM 1565 C CA . THR A 1 194 ? -17.037 18.270 15.155 1.00 45.81 194 THR A CA 1
ATOM 1566 C C . THR A 1 194 ? -16.177 18.506 16.404 1.00 45.81 194 THR A C 1
ATOM 1568 O O . THR A 1 194 ? -15.316 17.678 16.700 1.00 45.81 194 THR A O 1
ATOM 1571 N N . PRO A 1 195 ? -16.374 19.594 17.174 1.00 42.94 195 PRO A N 1
ATOM 1572 C CA . PRO A 1 195 ? -15.412 20.039 18.190 1.00 42.94 195 PRO A CA 1
ATOM 1573 C C . PRO A 1 195 ? -15.435 19.223 19.498 1.00 42.94 195 PRO A C 1
ATOM 1575 O O . PRO A 1 195 ? -14.885 19.652 20.506 1.00 42.94 195 PRO A O 1
ATOM 1578 N N . PHE A 1 196 ? -16.088 18.062 19.527 1.00 44.84 196 PHE A N 1
ATOM 1579 C CA . PHE A 1 196 ? -16.534 17.436 20.778 1.00 44.84 196 PHE A CA 1
ATOM 1580 C C . PHE A 1 196 ? -15.495 16.542 21.481 1.00 44.84 196 PHE A C 1
ATOM 1582 O O . PHE A 1 196 ? -15.760 16.049 22.573 1.00 44.84 196 PHE A O 1
ATOM 1589 N N . ASP A 1 197 ? -14.303 16.358 20.906 1.00 44.19 197 ASP A N 1
ATOM 1590 C CA . ASP A 1 197 ? -13.225 15.554 21.515 1.00 44.19 197 ASP A CA 1
ATOM 1591 C C . ASP A 1 197 ? -12.302 16.354 22.457 1.00 44.19 197 ASP A C 1
ATOM 1593 O O . ASP A 1 197 ? -11.411 15.778 23.083 1.00 44.19 197 ASP A O 1
ATOM 1597 N N . TYR A 1 198 ? -12.501 17.670 22.605 1.00 43.62 198 TYR A N 1
ATOM 1598 C CA . TYR A 1 198 ? -11.723 18.449 23.578 1.00 43.62 198 TYR A CA 1
ATOM 1599 C C . TYR A 1 198 ? -12.300 18.412 25.000 1.00 43.62 198 TYR A C 1
ATOM 1601 O O . TYR A 1 198 ? -11.534 18.525 25.956 1.00 43.62 198 TYR A O 1
ATOM 1609 N N . GLU A 1 199 ? -13.605 18.179 25.181 1.00 40.03 199 GLU A N 1
ATOM 1610 C CA . GLU A 1 199 ? -14.215 18.214 26.520 1.00 40.03 199 GLU A CA 1
ATOM 1611 C C . GLU A 1 199 ? -14.107 16.897 27.300 1.00 40.03 199 GLU A C 1
ATOM 1613 O O . GLU A 1 199 ? -14.064 16.940 28.526 1.00 40.03 199 GLU A O 1
ATOM 1618 N N . VAL A 1 200 ? -13.930 15.733 26.665 1.00 45.59 200 VAL A N 1
ATOM 1619 C CA . VAL A 1 200 ? -13.687 14.478 27.419 1.00 45.59 200 VAL A CA 1
ATOM 1620 C C . VAL A 1 200 ? -12.232 14.375 27.911 1.00 45.59 200 VAL A C 1
ATOM 1622 O O . VAL A 1 200 ? -11.954 13.694 28.896 1.00 45.59 200 VAL A O 1
ATOM 1625 N N . ASN A 1 201 ? -11.315 15.161 27.336 1.00 40.53 201 ASN A N 1
ATOM 1626 C CA . ASN A 1 201 ? -9.994 15.405 27.923 1.00 40.53 201 ASN A CA 1
ATOM 1627 C C . ASN A 1 201 ? -10.005 16.477 29.026 1.00 40.53 201 ASN A C 1
ATOM 1629 O O . ASN A 1 201 ? -8.969 16.706 29.634 1.00 40.53 201 ASN A O 1
ATOM 1633 N N . SER A 1 202 ? -11.134 17.107 29.370 1.00 43.03 202 SER A N 1
ATOM 1634 C CA . SER A 1 202 ? -11.173 17.992 30.550 1.00 43.03 202 SER A CA 1
ATOM 1635 C C . SER A 1 202 ? -11.125 17.227 31.886 1.00 43.03 202 SER A C 1
ATOM 1637 O O . SER A 1 202 ? -10.870 17.826 32.928 1.00 43.03 202 SER A O 1
ATOM 1639 N N . HIS A 1 203 ? -11.226 15.890 31.865 1.00 42.91 203 HIS A N 1
ATOM 1640 C CA . HIS A 1 203 ? -10.874 15.048 33.015 1.00 42.91 203 HIS A CA 1
ATOM 1641 C C . HIS A 1 203 ? -9.356 14.800 33.177 1.00 42.91 203 HIS A C 1
ATOM 1643 O O . HIS A 1 203 ? -8.954 14.140 34.132 1.00 42.91 203 HIS A O 1
ATOM 1649 N N . PHE A 1 204 ? -8.492 15.427 32.360 1.00 43.28 204 PHE A N 1
ATOM 1650 C CA . PHE A 1 204 ? -7.042 15.566 32.616 1.00 43.28 204 PHE A CA 1
ATOM 1651 C C . PHE A 1 204 ? -6.700 16.571 33.742 1.00 43.28 204 PHE A C 1
ATOM 1653 O O . PHE A 1 204 ? -5.601 17.114 33.801 1.00 43.28 204 PHE A O 1
ATOM 1660 N N . LEU A 1 205 ? -7.611 16.769 34.696 1.00 40.97 205 LEU A N 1
ATOM 1661 C CA . LEU A 1 205 ? -7.297 17.256 36.042 1.00 40.97 205 LEU A CA 1
ATOM 1662 C C . LEU A 1 205 ? -6.877 16.100 36.969 1.00 40.97 205 LEU A C 1
ATOM 1664 O O . LEU A 1 205 ? -7.139 16.133 38.168 1.00 40.97 205 LEU A O 1
ATOM 1668 N N . HIS A 1 206 ? -6.187 15.089 36.434 1.00 39.19 206 HIS A N 1
ATOM 1669 C CA . HIS A 1 206 ? -5.260 14.302 37.240 1.00 39.19 206 HIS A CA 1
ATOM 1670 C C . HIS A 1 206 ? -3.857 14.899 37.079 1.00 39.19 206 HIS A C 1
ATOM 1672 O O . HIS A 1 206 ? -3.163 14.607 36.102 1.00 39.19 206 HIS A O 1
ATOM 1678 N N . PRO A 1 207 ? -3.434 15.778 38.004 1.00 44.75 207 PRO A N 1
ATOM 1679 C CA . PRO A 1 207 ? -2.061 16.230 38.048 1.00 44.75 207 PRO A CA 1
ATOM 1680 C C . PRO A 1 207 ? -1.172 15.060 38.498 1.00 44.75 207 PRO A C 1
ATOM 1682 O O . PRO A 1 207 ? -1.507 14.339 39.435 1.00 44.75 207 PRO A O 1
ATOM 1685 N N . LEU A 1 208 ? -0.005 14.929 37.863 1.00 42.69 208 LEU A N 1
ATOM 1686 C CA . LEU A 1 208 ? 1.192 14.298 38.438 1.00 42.69 208 LEU A CA 1
ATOM 1687 C C . LEU A 1 208 ? 1.170 12.766 38.642 1.00 42.69 208 LEU A C 1
ATOM 1689 O O . LEU A 1 208 ? 1.479 12.283 39.728 1.00 42.69 208 LEU A O 1
ATOM 1693 N N . THR A 1 209 ? 0.972 11.979 37.581 1.00 40.78 209 THR A N 1
ATOM 1694 C CA . THR A 1 209 ? 1.621 10.653 37.502 1.00 40.78 209 THR A CA 1
ATOM 1695 C C . THR A 1 209 ? 2.620 10.643 36.353 1.00 40.78 209 THR A C 1
ATOM 1697 O O . THR A 1 209 ? 2.286 10.841 35.189 1.00 40.78 209 THR A O 1
ATOM 1700 N N . SER A 1 210 ? 3.878 10.501 36.743 1.00 41.72 210 SER A N 1
ATOM 1701 C CA . SER A 1 210 ? 5.122 10.803 36.045 1.00 41.72 210 SER A CA 1
ATOM 1702 C C . SER A 1 210 ? 5.534 9.760 35.003 1.00 41.72 210 SER A C 1
ATOM 1704 O O . SER A 1 210 ? 6.644 9.233 35.073 1.00 41.72 210 SER A O 1
ATOM 1706 N N . GLU A 1 211 ? 4.677 9.453 34.033 1.00 44.22 211 GLU A N 1
ATOM 1707 C CA . GLU A 1 211 ? 5.123 8.698 32.861 1.00 44.22 211 GLU A CA 1
ATOM 1708 C C . GLU A 1 211 ? 5.429 9.661 31.706 1.00 44.22 211 GLU A C 1
ATOM 1710 O O . GLU A 1 211 ? 4.578 10.480 31.344 1.00 44.22 211 GLU A O 1
ATOM 1715 N N . PRO A 1 212 ? 6.644 9.623 31.124 1.00 41.06 212 PRO A N 1
ATOM 1716 C CA . PRO A 1 212 ? 6.952 10.443 29.963 1.00 41.06 212 PRO A CA 1
ATOM 1717 C C . PRO A 1 212 ? 5.965 10.106 28.835 1.00 41.06 212 PRO A C 1
ATOM 1719 O O . PRO A 1 212 ? 5.624 8.929 28.669 1.00 41.06 212 PRO A O 1
ATOM 1722 N N . PRO A 1 213 ? 5.522 11.089 28.027 1.00 48.09 213 PRO A N 1
ATOM 1723 C CA . PRO A 1 213 ? 4.649 10.850 26.884 1.00 48.09 213 PRO A CA 1
ATOM 1724 C C . PRO A 1 213 ? 5.437 10.109 25.796 1.00 48.09 213 PRO A C 1
ATOM 1726 O O . PRO A 1 213 ? 5.851 10.666 24.785 1.00 48.09 213 PRO A O 1
ATOM 1729 N N . THR A 1 214 ? 5.657 8.814 25.999 1.00 51.47 214 THR A N 1
ATOM 1730 C CA . THR A 1 214 ? 6.276 7.893 25.035 1.00 51.47 214 THR A CA 1
ATOM 1731 C C . THR A 1 214 ? 5.372 7.657 23.822 1.00 51.47 214 THR A C 1
ATOM 1733 O O . THR A 1 2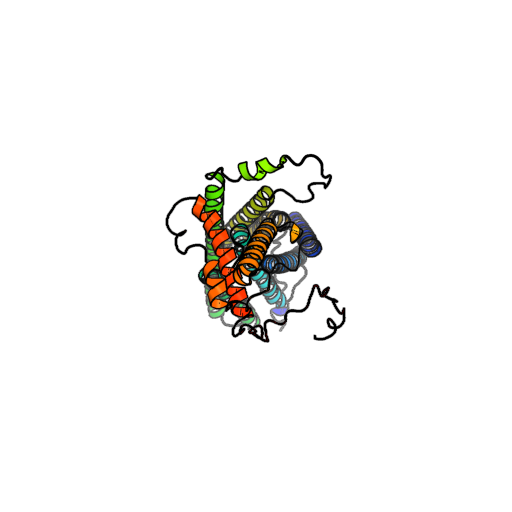14 ? 5.792 7.087 22.814 1.00 51.47 214 THR A O 1
ATOM 1736 N N . ASN A 1 215 ? 4.132 8.148 23.877 1.00 58.44 215 ASN A N 1
ATOM 1737 C CA . ASN A 1 215 ? 3.148 8.031 22.821 1.00 58.44 215 ASN A CA 1
ATOM 1738 C C . ASN A 1 215 ? 3.063 9.333 22.018 1.00 58.44 215 ASN A C 1
ATOM 1740 O O . ASN A 1 215 ? 2.453 10.305 22.455 1.00 58.44 215 ASN A O 1
ATOM 1744 N N . LEU A 1 216 ? 3.627 9.321 20.803 1.00 65.62 216 LEU A N 1
ATOM 1745 C CA . LEU A 1 216 ? 3.370 10.355 19.793 1.00 65.62 216 LEU A CA 1
ATOM 1746 C C . LEU A 1 216 ? 1.858 10.643 19.702 1.00 65.62 216 LEU A C 1
ATOM 1748 O O . LEU A 1 216 ? 1.093 9.675 19.562 1.00 65.62 216 LEU A O 1
ATOM 1752 N N . PRO A 1 217 ? 1.430 11.923 19.721 1.00 76.12 217 PRO A N 1
ATOM 1753 C CA . PRO A 1 217 ? 0.017 12.270 19.659 1.00 76.12 217 PRO A CA 1
ATOM 1754 C C . PRO A 1 217 ? -0.647 11.660 18.422 1.00 76.12 217 PRO A C 1
ATOM 1756 O O . PRO A 1 217 ? -0.066 11.634 17.334 1.00 76.12 217 PRO A O 1
ATOM 1759 N N . GLN A 1 218 ? -1.886 11.187 18.563 1.00 76.25 218 GLN A N 1
ATOM 1760 C CA . GLN A 1 218 ? -2.622 10.517 17.484 1.00 76.25 218 GLN A CA 1
ATOM 1761 C C . GLN A 1 218 ? -2.711 11.369 16.205 1.00 76.25 218 GLN A C 1
ATOM 1763 O O . GLN A 1 218 ? -2.689 10.824 15.101 1.00 76.25 218 GLN A O 1
ATOM 1768 N N . GLN A 1 219 ? -2.750 12.698 16.344 1.00 79.12 219 GLN A N 1
ATOM 1769 C CA . GLN A 1 219 ? -2.735 13.649 15.230 1.00 79.12 219 GLN A CA 1
ATOM 1770 C C . GLN A 1 219 ? -1.489 13.498 14.344 1.00 79.12 219 GLN A C 1
ATOM 1772 O O . GLN A 1 219 ? -1.618 13.460 13.124 1.00 79.12 219 GLN A O 1
ATOM 1777 N N . TRP A 1 220 ? -0.303 13.305 14.931 1.00 82.25 220 TRP A N 1
ATOM 1778 C CA . TRP A 1 220 ? 0.934 13.086 14.174 1.00 82.25 220 TRP A CA 1
ATOM 1779 C C . TRP A 1 220 ? 0.909 11.778 13.390 1.00 82.25 220 TRP A C 1
ATOM 1781 O O . TRP A 1 220 ? 1.396 11.723 12.265 1.00 82.25 220 TRP A O 1
ATOM 1791 N N . ARG A 1 221 ? 0.292 10.728 13.944 1.00 85.62 221 ARG A N 1
ATOM 1792 C CA . ARG A 1 221 ? 0.146 9.442 13.243 1.00 85.62 221 ARG A CA 1
ATOM 1793 C C . ARG A 1 221 ? -0.801 9.563 12.050 1.00 85.62 221 ARG A C 1
ATOM 1795 O O . ARG A 1 221 ? -0.496 9.062 10.970 1.00 85.62 221 ARG A O 1
ATOM 1802 N N . LYS A 1 222 ? -1.917 10.283 12.228 1.00 85.12 222 LYS A N 1
ATOM 1803 C CA . LYS A 1 222 ? -2.851 10.617 11.143 1.00 85.12 222 LYS A CA 1
ATOM 1804 C C . LYS A 1 222 ? -2.159 11.449 10.060 1.00 85.12 222 LYS A C 1
ATOM 1806 O O . LYS A 1 222 ? -2.280 11.114 8.888 1.00 85.12 222 LYS A O 1
ATOM 1811 N N . ALA A 1 223 ? -1.391 12.470 10.445 1.00 87.94 223 ALA A N 1
ATOM 1812 C CA . ALA A 1 223 ? -0.622 13.296 9.518 1.00 87.94 223 ALA A CA 1
ATOM 1813 C C . ALA A 1 223 ? 0.424 12.476 8.747 1.00 87.94 223 ALA A C 1
ATOM 1815 O O . ALA A 1 223 ? 0.505 12.584 7.528 1.00 87.94 223 ALA A O 1
ATOM 1816 N N . ALA A 1 224 ? 1.164 11.593 9.424 1.00 91.00 224 ALA A N 1
ATOM 1817 C CA . ALA A 1 224 ? 2.125 10.700 8.782 1.00 91.00 224 ALA A CA 1
ATOM 1818 C C . ALA A 1 224 ? 1.455 9.755 7.770 1.00 91.00 224 ALA A C 1
ATOM 1820 O O . ALA A 1 224 ? 1.990 9.536 6.681 1.00 91.00 224 ALA A O 1
ATOM 1821 N N . LEU A 1 225 ? 0.262 9.237 8.079 1.00 91.06 225 LEU A N 1
ATOM 1822 C CA . LEU A 1 225 ? -0.525 8.453 7.127 1.00 91.06 225 LEU A CA 1
ATOM 1823 C C . LEU A 1 225 ? -0.969 9.300 5.924 1.00 91.06 225 LEU A C 1
ATOM 1825 O O . LEU A 1 225 ? -0.830 8.847 4.790 1.00 91.06 225 LEU A O 1
ATOM 1829 N N . THR A 1 226 ? -1.435 10.533 6.145 1.00 91.81 226 THR A N 1
ATOM 1830 C CA . THR A 1 226 ? -1.766 11.472 5.059 1.00 91.81 226 THR A CA 1
ATOM 1831 C C . THR A 1 226 ? -0.559 11.713 4.156 1.00 91.81 226 THR A C 1
ATOM 1833 O O . THR A 1 226 ? -0.671 11.574 2.942 1.00 91.81 226 THR A O 1
ATOM 1836 N N . CYS A 1 227 ? 0.610 12.006 4.734 1.00 93.88 227 CYS A N 1
ATOM 1837 C CA . CYS A 1 227 ? 1.851 12.188 3.982 1.00 93.88 227 CYS A CA 1
ATOM 1838 C C . CYS A 1 227 ? 2.205 10.932 3.179 1.00 93.88 227 CYS A C 1
ATOM 1840 O O . CYS A 1 227 ? 2.516 11.034 1.997 1.00 93.88 227 CYS A O 1
ATOM 1842 N N . THR A 1 228 ? 2.085 9.745 3.784 1.00 93.94 228 THR A N 1
ATOM 1843 C CA . THR A 1 228 ? 2.307 8.457 3.103 1.00 93.94 228 THR A CA 1
ATOM 1844 C C . THR A 1 228 ? 1.412 8.327 1.867 1.00 93.94 228 THR A C 1
ATOM 1846 O O . THR A 1 228 ? 1.903 7.989 0.794 1.00 93.94 228 THR A O 1
ATOM 1849 N N . LEU A 1 229 ? 0.118 8.641 1.990 1.00 94.06 229 LEU A N 1
ATOM 1850 C CA . LEU A 1 229 ? -0.837 8.589 0.878 1.00 94.06 229 LEU A CA 1
ATOM 1851 C C . LEU A 1 229 ? -0.543 9.638 -0.204 1.00 94.06 229 LEU A C 1
ATOM 1853 O O . LEU A 1 229 ? -0.643 9.327 -1.388 1.00 94.06 229 LEU A O 1
ATOM 1857 N N . ILE A 1 230 ? -0.143 10.855 0.178 1.00 95.44 230 ILE A N 1
ATOM 1858 C CA . ILE A 1 230 ? 0.251 11.909 -0.770 1.00 95.44 230 ILE A CA 1
ATOM 1859 C C . ILE A 1 230 ? 1.483 11.475 -1.567 1.00 95.44 230 ILE A C 1
ATOM 1861 O O . ILE A 1 230 ? 1.473 11.548 -2.794 1.00 95.44 230 ILE A O 1
ATOM 1865 N N . PHE A 1 231 ? 2.526 10.978 -0.900 1.00 96.31 231 PHE A N 1
ATOM 1866 C CA . PHE A 1 231 ? 3.728 10.498 -1.582 1.00 96.31 231 PHE A CA 1
ATOM 1867 C C . PHE A 1 231 ? 3.439 9.290 -2.471 1.00 96.31 231 PHE A C 1
ATOM 1869 O O . PHE A 1 231 ? 3.944 9.220 -3.589 1.00 96.31 231 PHE A O 1
ATOM 1876 N N . LEU A 1 232 ? 2.565 8.383 -2.031 1.00 94.19 232 LEU A N 1
ATOM 1877 C CA . LEU A 1 232 ? 2.104 7.265 -2.847 1.00 94.19 232 LEU A CA 1
ATOM 1878 C C . LEU A 1 232 ? 1.353 7.745 -4.104 1.00 94.19 232 LEU A C 1
ATOM 1880 O O . LEU A 1 232 ? 1.549 7.182 -5.184 1.00 94.19 232 LEU A O 1
ATOM 1884 N N . ALA A 1 233 ? 0.546 8.805 -3.987 1.00 95.00 233 ALA A N 1
ATOM 1885 C CA . ALA A 1 233 ? -0.191 9.394 -5.103 1.00 95.00 233 ALA A CA 1
ATOM 1886 C C . ALA A 1 233 ? 0.752 10.088 -6.092 1.00 95.00 233 ALA A C 1
ATOM 1888 O O . ALA A 1 233 ? 0.664 9.834 -7.292 1.00 95.00 233 ALA A O 1
ATOM 1889 N N . LEU A 1 234 ? 1.690 10.903 -5.591 1.00 95.69 234 LEU A N 1
ATOM 1890 C CA . LEU A 1 234 ? 2.714 11.568 -6.402 1.00 95.69 234 LEU A CA 1
ATOM 1891 C C . LEU A 1 234 ? 3.567 10.551 -7.159 1.00 95.69 234 LEU A C 1
ATOM 1893 O O . LEU A 1 234 ? 3.750 10.683 -8.364 1.00 95.69 234 LEU A O 1
ATOM 1897 N N . ARG A 1 235 ? 4.004 9.489 -6.479 1.00 93.94 235 ARG A N 1
ATOM 1898 C CA . ARG A 1 235 ? 4.764 8.390 -7.082 1.00 93.94 235 ARG A CA 1
ATOM 1899 C C . ARG A 1 235 ? 3.988 7.676 -8.190 1.00 93.94 235 ARG A C 1
ATOM 1901 O O . ARG A 1 235 ? 4.536 7.417 -9.260 1.00 93.94 235 ARG A O 1
ATOM 1908 N N . SER A 1 236 ? 2.713 7.367 -7.946 1.00 93.50 236 SER A N 1
ATOM 1909 C CA . SER A 1 236 ? 1.850 6.701 -8.934 1.00 93.50 236 SER A CA 1
ATOM 1910 C C . SER A 1 236 ? 1.582 7.606 -10.142 1.00 93.50 236 SER A C 1
ATOM 1912 O O . SER A 1 236 ? 1.582 7.144 -11.280 1.00 93.50 236 SER A O 1
ATOM 1914 N N . PHE A 1 237 ? 1.415 8.910 -9.905 1.00 94.75 237 PHE A N 1
ATOM 1915 C CA . PHE A 1 237 ? 1.250 9.917 -10.949 1.00 94.75 237 PHE A CA 1
ATOM 1916 C C . PHE A 1 237 ? 2.498 10.059 -11.821 1.00 94.75 237 PHE A C 1
ATOM 1918 O O . PHE A 1 237 ? 2.396 10.047 -13.048 1.00 94.75 237 PHE A O 1
ATOM 1925 N N . THR A 1 238 ? 3.683 10.156 -11.210 1.00 94.06 238 THR A N 1
ATOM 1926 C CA . THR A 1 238 ? 4.931 10.243 -11.974 1.00 94.06 238 THR A CA 1
ATOM 1927 C C . THR A 1 238 ? 5.172 8.997 -12.801 1.00 94.06 238 THR A C 1
ATOM 1929 O O . THR A 1 238 ? 5.571 9.119 -13.952 1.00 94.06 238 THR A O 1
ATOM 1932 N N . ASP A 1 239 ? 4.858 7.813 -12.271 1.00 91.44 239 ASP A N 1
ATOM 1933 C CA . ASP A 1 239 ? 4.998 6.579 -13.037 1.00 91.44 239 ASP A CA 1
ATOM 1934 C C . ASP A 1 239 ? 4.061 6.548 -14.250 1.00 91.44 239 ASP A C 1
ATOM 1936 O O . ASP A 1 239 ? 4.500 6.243 -15.358 1.00 91.44 239 ASP A O 1
ATOM 1940 N N . LEU A 1 240 ? 2.800 6.953 -14.070 1.00 92.81 240 LEU A N 1
ATOM 1941 C CA . LEU A 1 240 ? 1.840 7.085 -15.165 1.00 92.81 240 LEU A CA 1
ATOM 1942 C C . LEU A 1 240 ? 2.353 8.033 -16.263 1.00 92.81 240 LEU A C 1
ATOM 1944 O O . LEU A 1 240 ? 2.277 7.701 -17.449 1.00 92.81 240 LEU A O 1
ATOM 1948 N N . ILE A 1 241 ? 2.912 9.189 -15.884 1.00 92.81 241 ILE A N 1
ATOM 1949 C CA . ILE A 1 241 ? 3.507 10.134 -16.840 1.00 92.81 241 ILE A CA 1
ATOM 1950 C C . ILE A 1 241 ? 4.693 9.496 -17.557 1.00 92.81 241 ILE A C 1
ATOM 1952 O O . ILE A 1 241 ? 4.762 9.564 -18.783 1.00 92.81 241 ILE A O 1
ATOM 1956 N N . THR A 1 242 ? 5.624 8.881 -16.825 1.00 90.31 242 THR A N 1
ATOM 1957 C CA . THR A 1 242 ? 6.813 8.261 -17.413 1.00 90.31 242 THR A CA 1
ATOM 1958 C C . THR A 1 242 ? 6.422 7.190 -18.424 1.00 90.31 242 THR A C 1
ATOM 1960 O O . THR A 1 242 ? 6.912 7.231 -19.551 1.00 90.31 242 THR A O 1
ATOM 1963 N N . ILE A 1 243 ? 5.518 6.273 -18.070 1.00 89.44 243 ILE A N 1
ATOM 1964 C CA . ILE A 1 243 ? 5.049 5.219 -18.981 1.00 89.44 243 ILE A CA 1
ATOM 1965 C C . ILE A 1 243 ? 4.382 5.849 -20.216 1.00 89.44 243 ILE A C 1
ATOM 1967 O O . ILE A 1 243 ? 4.641 5.445 -21.350 1.00 89.44 243 ILE A O 1
ATOM 1971 N N . GLY A 1 244 ? 3.585 6.906 -20.026 1.00 86.75 244 GLY A N 1
ATOM 1972 C CA . GLY A 1 244 ? 2.993 7.665 -21.128 1.00 86.75 244 GLY A CA 1
ATOM 1973 C C . GLY A 1 244 ? 4.030 8.292 -22.071 1.00 86.75 244 GLY A C 1
ATOM 1974 O O . GLY A 1 244 ? 3.838 8.285 -23.287 1.00 86.75 244 GLY A O 1
ATOM 1975 N N . GLN A 1 245 ? 5.144 8.802 -21.535 1.00 88.19 245 GLN A N 1
ATOM 1976 C CA . GLN A 1 245 ? 6.237 9.388 -22.321 1.00 88.19 245 GLN A CA 1
ATOM 1977 C C . GLN A 1 245 ? 7.085 8.333 -23.039 1.00 88.19 245 GLN A C 1
ATOM 1979 O O . GLN A 1 245 ? 7.503 8.568 -24.174 1.00 88.19 245 GLN A O 1
ATOM 1984 N N . GLN A 1 246 ? 7.294 7.159 -22.432 1.00 85.06 246 GLN A N 1
ATOM 1985 C CA . GLN A 1 246 ? 8.012 6.042 -23.063 1.00 85.06 246 GLN A CA 1
ATOM 1986 C C . GLN A 1 246 ? 7.373 5.633 -24.395 1.00 85.06 246 GLN A C 1
ATOM 1988 O O . GLN A 1 246 ? 8.084 5.358 -25.356 1.00 85.06 246 GLN A O 1
ATOM 1993 N N . ASN A 1 247 ? 6.041 5.672 -24.476 1.00 77.12 247 ASN A N 1
ATOM 1994 C CA . ASN A 1 247 ? 5.303 5.345 -25.696 1.00 77.12 247 ASN A CA 1
ATOM 1995 C C . ASN A 1 247 ? 5.378 6.427 -26.786 1.00 77.12 247 ASN A C 1
ATOM 1997 O O . ASN A 1 247 ? 5.114 6.133 -27.948 1.00 77.12 247 ASN A O 1
ATOM 2001 N N . ARG A 1 248 ? 5.697 7.679 -26.430 1.00 81.31 248 ARG A N 1
ATOM 2002 C CA . ARG A 1 248 ? 5.684 8.821 -27.363 1.00 81.31 248 ARG A CA 1
ATOM 2003 C C . ARG A 1 248 ? 7.061 9.156 -27.929 1.00 81.31 248 ARG A C 1
ATOM 2005 O O . ARG A 1 248 ? 7.146 9.564 -29.082 1.00 81.31 248 ARG A O 1
ATOM 2012 N N . SER A 1 249 ? 8.121 8.986 -27.138 1.00 79.75 249 SER A N 1
ATOM 2013 C CA . SER A 1 249 ? 9.450 9.526 -27.455 1.00 79.75 249 SER A CA 1
ATOM 2014 C C . SER A 1 249 ? 10.565 8.488 -27.262 1.00 79.75 249 SER A C 1
ATOM 2016 O O . SER A 1 249 ? 11.355 8.604 -26.319 1.00 79.75 249 SER A O 1
ATOM 2018 N N . PRO A 1 250 ? 10.694 7.490 -28.159 1.00 74.75 250 PRO A N 1
ATOM 2019 C CA . PRO A 1 250 ? 11.690 6.422 -28.019 1.00 74.75 250 PRO A CA 1
ATOM 2020 C C . PRO A 1 250 ? 13.138 6.938 -28.053 1.00 74.75 250 PRO A C 1
ATOM 2022 O O . PRO A 1 250 ? 14.013 6.356 -27.417 1.00 74.75 250 PRO A O 1
ATOM 2025 N N . ALA A 1 251 ? 13.393 8.072 -28.719 1.00 78.62 251 ALA A N 1
ATOM 2026 C CA . ALA A 1 251 ? 14.719 8.694 -28.802 1.00 78.62 251 ALA A CA 1
ATOM 2027 C C . ALA A 1 251 ? 15.281 9.148 -27.439 1.00 78.62 251 ALA A C 1
ATOM 2029 O O . ALA A 1 251 ? 16.494 9.254 -27.274 1.00 78.62 251 ALA A O 1
ATOM 2030 N N . HIS A 1 252 ? 14.417 9.399 -26.451 1.00 83.00 252 HIS A N 1
ATOM 2031 C CA . HIS A 1 252 ? 14.810 9.861 -25.115 1.00 83.00 252 HIS A CA 1
ATOM 2032 C C . HIS A 1 252 ? 14.623 8.792 -24.034 1.00 83.00 252 HIS A C 1
ATOM 2034 O O . HIS A 1 252 ? 14.651 9.113 -22.844 1.00 83.00 252 HIS A O 1
ATOM 2040 N N . LEU A 1 253 ? 14.449 7.525 -24.430 1.00 79.75 253 LEU A N 1
ATOM 2041 C CA . LEU A 1 253 ? 14.202 6.412 -23.513 1.00 79.75 253 LEU A CA 1
ATOM 2042 C C . LEU A 1 253 ? 15.259 6.352 -22.381 1.00 79.75 253 LEU A C 1
ATOM 2044 O O . LEU A 1 253 ? 14.858 6.232 -21.223 1.00 79.75 253 LEU A O 1
ATOM 2048 N N . PRO A 1 254 ? 16.550 6.617 -22.678 1.00 80.69 254 PRO A N 1
ATOM 2049 C CA . PRO A 1 254 ? 17.616 7.033 -21.779 1.00 80.69 254 PRO A CA 1
ATOM 2050 C C . PRO A 1 254 ? 17.217 7.730 -20.489 1.00 80.69 254 PRO A C 1
ATOM 2052 O O . PRO A 1 254 ? 17.195 7.225 -19.366 1.00 80.69 254 PRO A O 1
ATOM 2055 N N . THR A 1 255 ? 16.910 8.991 -20.750 1.00 85.44 255 THR A N 1
ATOM 2056 C CA . THR A 1 255 ? 16.580 10.038 -19.805 1.00 85.44 255 THR A CA 1
ATOM 2057 C C . THR A 1 255 ? 15.252 9.760 -19.124 1.00 85.44 255 THR A C 1
ATOM 2059 O O . THR A 1 255 ? 15.118 10.024 -17.934 1.00 85.44 255 THR A O 1
ATOM 2062 N N . ILE A 1 256 ? 14.283 9.199 -19.853 1.00 87.00 256 ILE A N 1
ATOM 2063 C CA . ILE A 1 256 ? 12.969 8.857 -19.303 1.00 87.00 256 ILE A CA 1
ATOM 2064 C C . ILE A 1 256 ? 13.103 7.760 -18.239 1.00 87.00 256 ILE A C 1
ATOM 2066 O O . ILE A 1 256 ? 12.504 7.881 -17.172 1.00 87.00 256 ILE A O 1
ATOM 2070 N N . LEU A 1 257 ? 13.910 6.722 -18.490 1.00 84.12 257 LEU A N 1
ATOM 2071 C CA . LEU A 1 257 ? 14.177 5.663 -17.511 1.00 84.12 257 LEU A CA 1
ATOM 2072 C C . LEU A 1 257 ? 14.902 6.210 -16.280 1.00 84.12 257 LEU A C 1
ATOM 2074 O O . LEU A 1 257 ? 14.438 5.992 -15.167 1.00 84.12 257 LEU A O 1
ATOM 2078 N N . ARG A 1 258 ? 15.944 7.029 -16.468 1.00 84.44 258 ARG A N 1
ATOM 2079 C CA . ARG A 1 258 ? 16.618 7.705 -15.347 1.00 84.44 258 ARG A CA 1
ATOM 2080 C C . ARG A 1 258 ? 15.648 8.548 -14.513 1.00 84.44 258 ARG A C 1
ATOM 2082 O O . ARG A 1 258 ? 15.681 8.504 -13.288 1.00 84.44 258 ARG A O 1
ATOM 2089 N N . ALA A 1 259 ? 14.798 9.340 -15.165 1.00 88.75 259 ALA A N 1
ATOM 2090 C CA . ALA A 1 259 ? 13.816 10.169 -14.473 1.00 88.75 259 ALA A CA 1
ATOM 2091 C C . ALA A 1 259 ? 12.815 9.312 -13.685 1.00 88.75 259 ALA A C 1
ATOM 2093 O O . ALA A 1 259 ? 12.440 9.684 -12.573 1.00 88.75 259 ALA A O 1
ATOM 2094 N N . ARG A 1 260 ? 12.418 8.150 -14.222 1.00 89.25 260 ARG A N 1
ATOM 2095 C CA . ARG A 1 260 ? 11.572 7.177 -13.519 1.00 89.25 260 ARG A CA 1
ATOM 2096 C C . ARG A 1 260 ? 12.210 6.732 -12.211 1.00 89.25 260 ARG A C 1
ATOM 2098 O O . ARG A 1 260 ? 11.555 6.813 -11.180 1.00 89.25 260 ARG A O 1
ATOM 2105 N N . ASP A 1 261 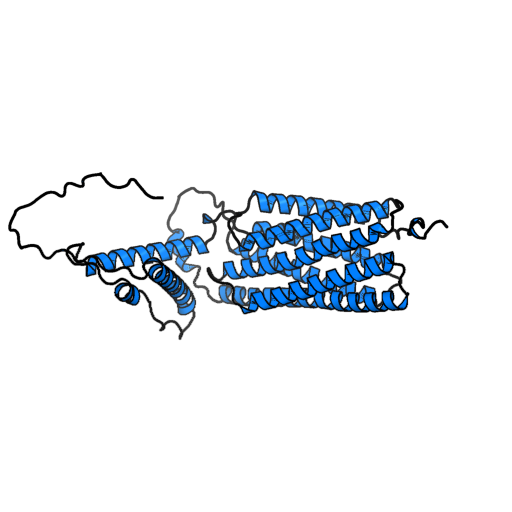? 13.468 6.306 -12.253 1.00 87.38 261 ASP A N 1
ATOM 2106 C CA . ASP A 1 261 ? 14.160 5.747 -11.088 1.00 87.38 261 ASP A CA 1
ATOM 2107 C C . ASP A 1 261 ? 14.340 6.813 -10.000 1.00 87.38 261 ASP A C 1
ATOM 2109 O O . ASP A 1 261 ? 13.949 6.612 -8.848 1.00 87.38 261 ASP A O 1
ATOM 2113 N N . VAL A 1 262 ? 14.784 8.012 -10.396 1.00 90.00 262 VAL A N 1
ATOM 2114 C CA . VAL A 1 262 ? 14.957 9.147 -9.479 1.00 90.00 262 VAL A CA 1
ATOM 2115 C C . VAL A 1 262 ? 13.629 9.581 -8.859 1.00 90.00 262 VAL A C 1
ATOM 2117 O O . VAL A 1 262 ? 13.552 9.751 -7.644 1.00 90.00 262 VAL A O 1
ATOM 2120 N N . THR A 1 263 ? 12.568 9.757 -9.656 1.00 92.56 263 THR A N 1
ATOM 2121 C CA . THR A 1 263 ? 11.257 10.175 -9.120 1.00 92.56 263 THR A CA 1
ATOM 2122 C C . THR A 1 263 ? 10.628 9.098 -8.242 1.00 92.56 263 THR A C 1
ATOM 2124 O O . THR A 1 263 ? 10.077 9.411 -7.185 1.00 92.56 263 THR A O 1
ATOM 2127 N N . TYR A 1 264 ? 10.770 7.825 -8.616 1.00 90.94 264 TYR A N 1
ATOM 2128 C CA . TYR A 1 264 ? 10.301 6.711 -7.804 1.00 90.94 264 TYR A CA 1
ATOM 2129 C C . TYR A 1 264 ? 11.035 6.661 -6.456 1.00 90.94 264 TYR A C 1
ATOM 2131 O O . TYR A 1 264 ? 10.378 6.531 -5.421 1.00 90.94 264 TYR A O 1
ATOM 2139 N N . GLY A 1 265 ? 12.360 6.844 -6.438 1.00 90.88 265 GLY A N 1
ATOM 2140 C CA . GLY A 1 265 ? 13.167 6.998 -5.222 1.00 90.88 265 GLY A CA 1
ATOM 2141 C C . GLY A 1 265 ? 12.741 8.187 -4.364 1.00 90.88 265 GLY A C 1
ATOM 2142 O O . GLY A 1 265 ? 12.449 8.028 -3.176 1.00 90.88 265 GLY A O 1
ATOM 2143 N N . LEU A 1 266 ? 12.626 9.363 -4.984 1.00 94.25 266 LEU A N 1
ATOM 2144 C CA . LEU A 1 266 ? 12.304 10.629 -4.326 1.00 94.25 266 LEU A CA 1
ATOM 2145 C C . LEU A 1 266 ? 10.982 10.586 -3.556 1.00 94.25 266 LEU A C 1
ATOM 2147 O O . LEU A 1 266 ? 10.902 11.144 -2.465 1.00 94.25 266 LEU A O 1
ATOM 2151 N N . PHE A 1 267 ? 9.957 9.921 -4.094 1.00 95.25 267 PHE A N 1
ATOM 2152 C CA . PHE A 1 267 ? 8.664 9.800 -3.416 1.00 95.25 267 PHE A CA 1
ATOM 2153 C C . PHE A 1 267 ? 8.560 8.557 -2.525 1.00 95.25 267 PHE A C 1
ATOM 2155 O O . PHE A 1 267 ? 7.835 8.581 -1.531 1.00 95.25 267 PHE A O 1
ATOM 2162 N N . SER A 1 268 ? 9.311 7.489 -2.808 1.00 94.31 268 SER A N 1
ATOM 2163 C CA . SER A 1 268 ? 9.320 6.291 -1.955 1.00 94.31 268 SER A CA 1
ATOM 2164 C C . SER A 1 268 ? 10.049 6.523 -0.630 1.00 94.31 268 SER A C 1
ATOM 2166 O O . SER A 1 268 ? 9.614 6.015 0.400 1.00 94.31 268 SER A O 1
ATOM 2168 N N . LEU A 1 269 ? 11.120 7.321 -0.617 1.00 94.12 269 LEU A N 1
ATOM 2169 C CA . LEU A 1 269 ? 11.892 7.611 0.594 1.00 94.12 269 LEU A CA 1
ATOM 2170 C C . LEU A 1 269 ? 11.070 8.261 1.717 1.00 94.12 269 LEU A C 1
ATOM 2172 O O . LEU A 1 269 ? 10.940 7.652 2.783 1.00 94.12 269 LEU A O 1
ATOM 2176 N N . PRO A 1 270 ? 10.458 9.444 1.522 1.00 94.38 270 PRO A N 1
ATOM 2177 C CA . PRO A 1 270 ? 9.669 10.074 2.571 1.00 94.38 270 PRO A CA 1
ATOM 2178 C C . PRO A 1 270 ? 8.441 9.230 2.937 1.00 94.38 270 PRO A C 1
ATOM 2180 O O . PRO A 1 270 ? 8.096 9.149 4.114 1.00 94.38 270 PRO A O 1
ATOM 2183 N N . MET A 1 271 ? 7.844 8.508 1.979 1.00 94.88 271 MET A N 1
ATOM 2184 C CA . MET A 1 271 ? 6.793 7.525 2.258 1.00 94.88 271 MET A CA 1
ATOM 2185 C C . MET A 1 271 ? 7.272 6.463 3.265 1.00 94.88 271 MET A C 1
ATOM 2187 O O . MET A 1 271 ? 6.601 6.226 4.269 1.00 94.88 271 MET A O 1
ATOM 2191 N N . THR A 1 272 ? 8.447 5.859 3.049 1.00 93.75 272 THR A N 1
ATOM 2192 C CA . THR A 1 272 ? 9.001 4.843 3.964 1.00 93.75 272 THR A CA 1
ATOM 2193 C C . THR A 1 272 ? 9.373 5.384 5.339 1.00 93.75 272 THR A C 1
ATOM 2195 O O . THR A 1 272 ? 9.297 4.634 6.307 1.00 93.75 272 THR A O 1
ATOM 2198 N N . ILE A 1 273 ? 9.710 6.672 5.451 1.00 93.50 273 ILE A N 1
ATOM 2199 C CA . ILE A 1 273 ? 9.965 7.345 6.734 1.00 93.50 273 ILE A CA 1
ATOM 2200 C C . ILE A 1 273 ? 8.649 7.610 7.483 1.00 93.50 273 ILE A C 1
ATOM 2202 O O . ILE A 1 273 ? 8.575 7.439 8.701 1.00 93.50 273 ILE A O 1
ATOM 2206 N N . CYS A 1 274 ? 7.585 7.996 6.775 1.00 93.81 274 CYS A N 1
ATOM 2207 C CA . CYS A 1 274 ? 6.286 8.273 7.387 1.00 93.81 274 CYS A CA 1
ATOM 2208 C C . CYS A 1 274 ? 5.580 7.010 7.906 1.00 93.81 274 CYS A C 1
ATOM 2210 O O . CYS A 1 274 ? 4.898 7.073 8.932 1.00 93.81 274 CYS A O 1
ATOM 2212 N N . ILE A 1 275 ? 5.757 5.859 7.249 1.00 92.62 275 ILE A N 1
ATOM 2213 C CA . ILE A 1 275 ? 5.116 4.590 7.630 1.00 92.62 275 ILE A CA 1
ATOM 2214 C C . ILE A 1 275 ? 5.353 4.198 9.103 1.00 92.62 275 ILE A C 1
ATOM 2216 O O . ILE A 1 275 ? 4.366 3.960 9.805 1.00 92.62 275 ILE A O 1
ATOM 2220 N N . PRO A 1 276 ? 6.594 4.130 9.629 1.00 90.19 276 PRO A N 1
ATOM 2221 C CA . PRO A 1 276 ? 6.807 3.783 11.027 1.00 90.19 276 PRO A CA 1
ATOM 2222 C C . PRO A 1 276 ? 6.121 4.762 11.977 1.00 90.19 276 PRO A C 1
ATOM 2224 O O . PRO A 1 276 ? 5.630 4.327 13.014 1.00 90.19 276 PRO A O 1
ATOM 2227 N N . VAL A 1 277 ? 6.030 6.053 11.651 1.00 89.62 277 VAL A N 1
ATOM 2228 C CA . VAL A 1 277 ? 5.317 7.046 12.479 1.00 89.62 277 VAL A CA 1
ATOM 2229 C C . VAL A 1 277 ? 3.801 6.827 12.433 1.00 89.62 277 VAL A C 1
ATOM 2231 O O . VAL A 1 277 ? 3.123 6.968 13.451 1.00 89.62 277 VAL A O 1
ATOM 2234 N N . ALA A 1 278 ? 3.274 6.428 11.276 1.00 88.25 278 ALA A N 1
ATOM 2235 C CA . ALA A 1 278 ? 1.864 6.108 11.088 1.00 88.25 278 ALA A CA 1
ATOM 2236 C C . ALA A 1 278 ? 1.434 4.811 11.796 1.00 88.25 278 ALA A C 1
ATOM 2238 O O . ALA A 1 278 ? 0.243 4.599 11.984 1.00 88.25 278 ALA A O 1
ATOM 2239 N N . ILE A 1 279 ? 2.358 3.934 12.202 1.00 88.00 279 ILE A N 1
ATOM 2240 C CA . ILE A 1 279 ? 2.032 2.692 12.916 1.00 88.00 279 ILE A CA 1
ATOM 2241 C C . ILE A 1 279 ? 2.297 2.875 14.422 1.00 88.00 279 ILE A C 1
ATOM 2243 O O . ILE A 1 279 ? 3.419 3.205 14.810 1.00 88.00 279 ILE A O 1
ATOM 2247 N N . PRO A 1 280 ? 1.304 2.636 15.301 1.00 81.69 280 PRO A N 1
ATOM 2248 C CA . PRO A 1 280 ? 1.491 2.677 16.752 1.00 81.69 280 PRO A CA 1
ATOM 2249 C C . PRO A 1 280 ? 2.598 1.730 17.228 1.00 81.69 280 PRO A C 1
ATOM 2251 O O . PRO A 1 280 ? 2.714 0.612 16.732 1.00 81.69 280 PRO A O 1
ATOM 2254 N N . ALA A 1 281 ? 3.398 2.169 18.204 1.00 80.75 281 ALA A N 1
ATOM 2255 C CA . ALA A 1 281 ? 4.525 1.389 18.720 1.00 80.75 281 ALA A CA 1
ATOM 2256 C C . ALA A 1 281 ? 4.079 0.108 19.437 1.00 80.75 281 ALA A C 1
ATOM 2258 O O . ALA A 1 281 ? 4.651 -0.951 19.218 1.00 80.75 281 ALA A O 1
ATOM 2259 N N . ASN A 1 282 ? 3.020 0.204 20.244 1.00 77.94 282 ASN A N 1
ATOM 2260 C CA . ASN A 1 282 ? 2.515 -0.883 21.075 1.00 77.94 282 ASN A CA 1
ATOM 2261 C C . ASN A 1 282 ? 0.993 -0.991 20.955 1.00 77.94 282 ASN A C 1
ATOM 2263 O O . ASN A 1 282 ? 0.313 -0.018 20.627 1.00 77.94 282 ASN A O 1
ATOM 2267 N N . LYS A 1 283 ? 0.443 -2.169 21.275 1.00 70.38 283 LYS A N 1
ATOM 2268 C CA . LYS A 1 283 ? -1.011 -2.397 21.317 1.00 70.38 283 LYS A CA 1
ATOM 2269 C C . LYS A 1 283 ? -1.703 -1.518 22.368 1.00 70.38 283 LYS A C 1
ATOM 2271 O O . LYS A 1 283 ? -2.778 -1.004 22.096 1.00 70.38 283 LYS A O 1
ATOM 2276 N N . SER A 1 284 ? -1.051 -1.293 23.509 1.00 67.88 284 SER A N 1
ATOM 2277 C CA . SER A 1 284 ? -1.505 -0.372 24.561 1.00 67.88 284 SER A CA 1
ATOM 2278 C C . SER A 1 284 ? -1.489 1.098 24.130 1.00 67.88 284 SER A C 1
ATOM 2280 O O . SER A 1 284 ? -2.222 1.908 24.679 1.00 67.88 284 SER A O 1
ATOM 2282 N N . ALA A 1 285 ? -0.690 1.444 23.118 1.00 66.81 285 ALA A N 1
ATOM 2283 C CA . ALA A 1 285 ? -0.625 2.788 22.553 1.00 66.81 285 ALA A CA 1
ATOM 2284 C C . ALA A 1 285 ? -1.677 3.027 21.453 1.00 66.81 285 ALA A C 1
ATOM 2286 O O . ALA A 1 285 ? -1.632 4.068 20.786 1.00 66.8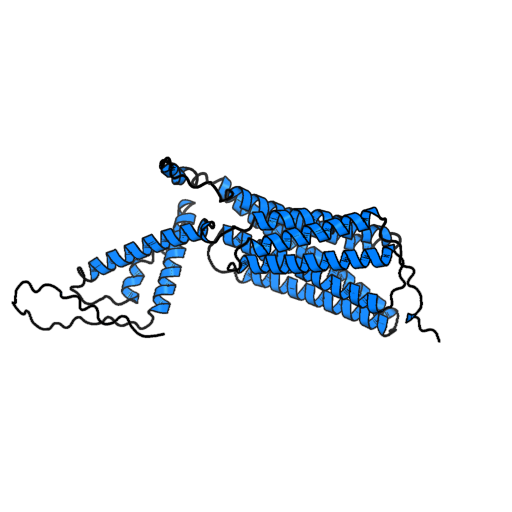1 285 ALA A O 1
ATOM 2287 N N . ASP A 1 286 ? -2.568 2.061 21.197 1.00 70.69 286 ASP A N 1
ATOM 2288 C CA . ASP A 1 286 ? -3.691 2.207 20.274 1.00 70.69 286 ASP A CA 1
ATOM 2289 C C . ASP A 1 286 ? -4.907 2.773 21.025 1.00 70.69 286 ASP A C 1
ATOM 2291 O O . ASP A 1 286 ? -5.510 2.053 21.825 1.00 70.69 286 ASP A O 1
ATOM 2295 N N . PRO A 1 287 ? -5.304 4.032 20.766 1.00 67.44 287 PRO A N 1
ATOM 2296 C CA . PRO A 1 287 ? -6.433 4.653 21.459 1.00 67.44 287 PRO A CA 1
ATOM 2297 C C . PRO A 1 287 ? -7.744 3.890 21.231 1.00 67.44 287 PRO A C 1
ATOM 2299 O O . PRO A 1 287 ? -8.640 3.925 22.069 1.00 67.44 287 PRO A O 1
ATOM 2302 N N . LEU A 1 288 ? -7.855 3.152 20.125 1.00 71.81 288 LEU A N 1
ATOM 2303 C CA . LEU A 1 288 ? -9.041 2.354 19.835 1.00 71.81 288 LEU A CA 1
ATOM 2304 C C . LEU A 1 288 ? -9.077 1.055 20.635 1.00 71.81 288 LEU A C 1
ATOM 2306 O O . LEU A 1 288 ? -10.155 0.602 21.003 1.00 71.81 288 LEU A O 1
ATOM 2310 N N . VAL A 1 289 ? -7.920 0.459 20.938 1.00 75.94 289 VAL A N 1
ATOM 2311 C CA . VAL A 1 289 ? -7.870 -0.700 21.840 1.00 75.94 289 VAL A CA 1
ATOM 2312 C C . VAL A 1 289 ? -8.258 -0.261 23.245 1.00 75.94 289 VAL A C 1
ATOM 2314 O O . VAL A 1 289 ? -9.140 -0.880 23.823 1.00 75.94 289 VAL A O 1
ATOM 2317 N N . ALA A 1 290 ? -7.710 0.856 23.732 1.00 74.62 290 ALA A N 1
ATOM 2318 C CA . ALA A 1 290 ? -8.082 1.410 25.034 1.00 74.62 290 ALA A CA 1
ATOM 2319 C C . ALA A 1 290 ? -9.593 1.685 25.134 1.00 74.62 290 ALA A C 1
ATOM 2321 O O . ALA A 1 290 ? -10.239 1.281 26.096 1.00 74.62 290 ALA A O 1
ATOM 2322 N N . ARG A 1 291 ? -10.183 2.288 24.094 1.00 75.31 291 ARG A N 1
ATOM 2323 C CA . ARG A 1 291 ? -11.625 2.561 24.043 1.00 75.31 291 ARG A CA 1
ATOM 2324 C C . ARG A 1 291 ? -12.469 1.292 23.962 1.00 75.31 291 ARG A C 1
ATOM 2326 O O . ARG A 1 291 ? -13.531 1.216 24.574 1.00 75.31 291 ARG A O 1
ATOM 2333 N N . LYS A 1 292 ? -12.008 0.277 23.226 1.00 79.00 292 LYS A N 1
ATOM 2334 C CA . LYS A 1 292 ? -12.653 -1.037 23.237 1.00 79.00 292 LYS A CA 1
ATOM 2335 C C . LYS A 1 292 ? -12.600 -1.641 24.638 1.00 79.00 292 LYS A C 1
ATOM 2337 O O . LYS A 1 292 ? -13.628 -2.103 25.113 1.00 79.00 292 LYS A O 1
ATOM 2342 N N . ASP A 1 293 ? -11.443 -1.629 25.286 1.00 81.56 293 ASP A N 1
ATOM 2343 C CA . ASP A 1 293 ? -11.254 -2.207 26.618 1.00 81.56 293 ASP A CA 1
ATOM 2344 C C . ASP A 1 293 ? -12.126 -1.494 27.666 1.00 81.56 293 ASP A C 1
ATOM 2346 O O . ASP A 1 293 ? -12.735 -2.149 28.511 1.00 81.56 293 ASP A O 1
ATOM 2350 N N . GLU A 1 294 ? -12.293 -0.175 27.553 1.00 81.50 294 GLU A N 1
ATOM 2351 C CA . GLU A 1 294 ? -13.230 0.607 28.366 1.00 81.50 294 GLU A CA 1
ATOM 2352 C C . GLU A 1 294 ? -14.687 0.163 28.153 1.00 81.50 294 GLU A C 1
ATOM 2354 O O . GLU A 1 294 ? -15.397 -0.139 29.114 1.00 81.50 294 GLU A O 1
ATOM 2359 N N . VAL A 1 295 ? -15.133 0.056 26.896 1.00 80.69 295 VAL A N 1
ATOM 2360 C CA . VAL A 1 295 ? -16.498 -0.392 26.565 1.00 80.69 295 VAL A CA 1
ATOM 2361 C C . VAL A 1 295 ? -16.737 -1.831 27.018 1.00 80.69 295 VAL A C 1
ATOM 2363 O O . VAL A 1 295 ? -17.816 -2.154 27.512 1.00 80.69 295 VAL A O 1
ATOM 2366 N N . MET A 1 296 ? -15.724 -2.686 26.904 1.00 84.12 296 MET A N 1
ATOM 2367 C CA . MET A 1 296 ? -15.751 -4.065 27.381 1.00 84.12 296 MET A CA 1
ATOM 2368 C C . MET A 1 296 ? -15.844 -4.148 28.907 1.00 84.12 296 MET A C 1
ATOM 2370 O O . MET A 1 296 ? -16.602 -4.966 29.431 1.00 84.12 296 MET A O 1
ATOM 2374 N N . SER A 1 297 ? -15.109 -3.297 29.625 1.00 85.56 297 SER A N 1
ATOM 2375 C CA . SER A 1 297 ? -15.170 -3.194 31.086 1.00 85.56 297 SER A CA 1
ATOM 2376 C C . SER A 1 297 ? -16.545 -2.710 31.559 1.00 85.56 297 SER A C 1
ATOM 2378 O O . SER A 1 297 ? -17.146 -3.311 32.457 1.00 85.56 297 SER A O 1
ATOM 2380 N N . ASP A 1 298 ? -17.104 -1.691 30.898 1.00 84.88 298 ASP A N 1
ATOM 2381 C CA . ASP A 1 298 ? -18.458 -1.197 31.167 1.00 84.88 298 ASP A CA 1
ATOM 2382 C C . ASP A 1 298 ? -19.508 -2.285 30.898 1.00 84.88 298 ASP A C 1
ATOM 2384 O O . ASP A 1 298 ? -20.309 -2.605 31.776 1.00 84.88 298 ASP A O 1
ATOM 2388 N N . LEU A 1 299 ? -19.457 -2.947 29.736 1.00 84.75 299 LEU A N 1
ATOM 2389 C CA . LEU A 1 299 ? -20.367 -4.048 29.410 1.00 84.75 299 LEU A CA 1
ATOM 2390 C C . LEU A 1 299 ? -20.270 -5.189 30.431 1.00 84.75 299 LEU A C 1
ATOM 2392 O O . LEU A 1 299 ? -21.296 -5.670 30.907 1.00 84.75 299 LEU A O 1
ATOM 2396 N N . THR A 1 300 ? -19.057 -5.583 30.819 1.00 87.94 300 THR A N 1
ATOM 2397 C CA . THR A 1 300 ? -18.828 -6.619 31.840 1.00 87.94 300 THR A CA 1
ATOM 2398 C C . THR A 1 300 ? -19.454 -6.220 33.173 1.00 87.94 300 THR A C 1
ATOM 2400 O O . THR A 1 300 ? -20.165 -7.010 33.796 1.00 87.94 300 THR A O 1
ATOM 2403 N N . THR A 1 301 ? -19.270 -4.965 33.584 1.00 88.31 301 THR A N 1
ATOM 2404 C CA . THR A 1 301 ? -19.867 -4.417 34.806 1.00 88.31 301 THR A CA 1
ATOM 2405 C C . THR A 1 301 ? -21.394 -4.446 34.740 1.00 88.31 301 THR A C 1
ATOM 2407 O O . THR A 1 301 ? -22.049 -4.868 35.698 1.00 88.31 301 THR A O 1
ATOM 2410 N N . ARG A 1 302 ? -21.986 -4.063 33.600 1.00 86.69 302 ARG A N 1
ATOM 2411 C CA . ARG A 1 302 ? -23.441 -4.112 33.388 1.00 86.69 302 ARG A CA 1
ATOM 2412 C C . ARG A 1 302 ? -23.974 -5.547 33.388 1.00 86.69 302 ARG A C 1
ATOM 2414 O O . ARG A 1 302 ? -25.003 -5.795 34.016 1.00 86.69 302 ARG A O 1
ATOM 2421 N N . ILE A 1 303 ? -23.270 -6.487 32.753 1.00 87.69 303 ILE A N 1
ATOM 2422 C CA . ILE A 1 303 ? -23.597 -7.921 32.754 1.00 87.69 303 ILE A CA 1
ATOM 2423 C C . ILE A 1 303 ? -23.608 -8.458 34.184 1.00 87.69 303 ILE A C 1
ATOM 2425 O O . ILE A 1 303 ? -24.625 -8.996 34.618 1.00 87.69 303 ILE A O 1
ATOM 2429 N N . ILE A 1 304 ? -22.534 -8.246 34.950 1.00 87.94 304 ILE A N 1
ATOM 2430 C CA . ILE A 1 304 ? -22.431 -8.709 36.342 1.00 87.94 304 ILE A CA 1
ATOM 2431 C C . ILE A 1 304 ? -23.545 -8.102 37.198 1.00 87.94 304 ILE A C 1
ATOM 2433 O O . ILE A 1 304 ? -24.191 -8.810 37.973 1.00 87.94 304 ILE A O 1
ATOM 2437 N N . ARG A 1 305 ? -23.814 -6.800 37.044 1.00 88.06 305 ARG A N 1
ATOM 2438 C CA . ARG A 1 305 ? -24.869 -6.107 37.792 1.00 88.06 305 ARG A CA 1
ATOM 2439 C C . ARG A 1 305 ? -26.248 -6.680 37.484 1.00 88.06 305 ARG A C 1
ATOM 2441 O O . ARG A 1 305 ? -26.997 -6.981 38.410 1.00 88.06 305 ARG A O 1
ATOM 2448 N N . ARG A 1 306 ? -26.578 -6.867 36.205 1.00 87.31 306 ARG A N 1
ATOM 2449 C CA . ARG A 1 306 ? -27.868 -7.431 35.789 1.00 87.31 306 ARG A CA 1
ATOM 2450 C C . ARG A 1 306 ? -28.011 -8.883 36.232 1.00 87.31 306 ARG A C 1
ATOM 2452 O O . ARG A 1 306 ? -29.064 -9.262 36.736 1.00 87.31 306 ARG A O 1
ATOM 2459 N N . LEU A 1 307 ? -26.949 -9.675 36.108 1.00 85.94 307 LEU A N 1
ATOM 2460 C CA . LEU A 1 307 ? -26.933 -11.070 36.538 1.00 85.94 307 LEU A CA 1
ATOM 2461 C C . LEU A 1 307 ? -27.136 -11.172 38.052 1.00 85.94 307 LEU A C 1
ATOM 2463 O O . LEU A 1 307 ? -27.930 -11.991 38.506 1.00 85.94 307 LEU A O 1
ATOM 2467 N N . ARG A 1 308 ? -26.520 -10.281 38.837 1.00 85.88 308 ARG A N 1
ATOM 2468 C CA . ARG A 1 308 ? -26.738 -10.177 40.287 1.00 85.88 308 ARG A CA 1
ATOM 2469 C C . ARG A 1 308 ? -28.192 -9.842 40.640 1.00 85.88 308 ARG A C 1
ATOM 2471 O O . ARG A 1 308 ? -28.725 -10.416 41.587 1.00 85.88 308 ARG A O 1
ATOM 2478 N N . VAL A 1 309 ? -28.837 -8.956 39.879 1.00 86.50 309 VAL A N 1
ATOM 2479 C CA . VAL A 1 309 ? -30.252 -8.592 40.072 1.00 86.50 309 VAL A CA 1
ATOM 2480 C C . VAL A 1 309 ? -31.176 -9.767 39.744 1.00 86.50 309 VAL A C 1
ATOM 2482 O O . VAL A 1 309 ? -32.012 -10.127 40.569 1.00 86.50 309 VAL A O 1
ATOM 2485 N N . ILE A 1 310 ? -31.001 -10.405 38.582 1.00 85.44 310 ILE A N 1
ATOM 2486 C CA . ILE A 1 310 ? -31.861 -11.514 38.134 1.00 85.44 310 ILE A CA 1
ATOM 2487 C C . ILE A 1 310 ? -31.700 -12.737 39.042 1.00 85.44 310 ILE A C 1
ATOM 2489 O O . ILE A 1 310 ? -32.685 -13.338 39.468 1.00 85.44 310 ILE A O 1
ATOM 2493 N N . THR A 1 311 ? -30.460 -13.071 39.401 1.00 82.94 311 THR A N 1
ATOM 2494 C CA . THR A 1 311 ? -30.172 -14.197 40.299 1.00 82.94 311 THR A CA 1
ATOM 2495 C C . THR A 1 311 ? -30.418 -13.872 41.772 1.00 82.94 311 THR A C 1
ATOM 2497 O O . THR A 1 311 ? -30.252 -14.762 42.600 1.00 82.94 311 THR A O 1
ATOM 2500 N N . GLN A 1 312 ? -30.803 -12.634 42.123 1.00 83.31 312 GLN A N 1
ATOM 2501 C CA . GLN A 1 312 ? -30.950 -12.166 43.508 1.00 83.31 312 GLN A CA 1
ATOM 2502 C C . GLN A 1 312 ? -29.737 -12.548 44.375 1.00 83.31 312 GLN A C 1
ATOM 2504 O O . GLN A 1 312 ? -29.870 -13.267 45.364 1.00 83.31 312 GLN A O 1
ATOM 2509 N N . ASN A 1 313 ? -28.537 -12.113 43.975 1.00 79.19 313 ASN A N 1
ATOM 2510 C CA . ASN A 1 313 ? -27.269 -12.504 44.609 1.00 79.19 313 ASN A CA 1
ATOM 2511 C C . ASN A 1 313 ? -27.082 -14.033 44.665 1.00 79.19 313 ASN A C 1
ATOM 2513 O O . ASN A 1 313 ? -26.792 -14.593 45.719 1.00 79.19 313 ASN A O 1
ATOM 2517 N N . CYS A 1 314 ? -27.251 -14.709 43.525 1.00 75.88 314 CYS A N 1
ATOM 2518 C CA . CYS A 1 314 ? -27.089 -16.159 43.401 1.00 75.88 314 CYS A CA 1
ATOM 2519 C C . CYS A 1 314 ? -28.120 -17.002 44.175 1.00 75.88 314 CYS A C 1
ATOM 2521 O O . CYS A 1 314 ? -27.878 -18.186 44.377 1.00 75.88 314 CYS A O 1
ATOM 2523 N N . THR A 1 315 ? -29.260 -16.468 44.611 1.00 77.00 315 THR A N 1
ATOM 2524 C CA . THR A 1 315 ? -30.314 -17.261 45.278 1.00 77.00 315 THR A CA 1
ATOM 2525 C C . THR A 1 315 ? -31.260 -17.948 44.287 1.00 77.00 315 THR A C 1
ATOM 2527 O O . THR A 1 315 ? -31.757 -19.036 44.570 1.00 77.00 315 THR A O 1
ATOM 2530 N N . LYS A 1 316 ? -31.458 -17.373 43.095 1.00 80.00 316 LYS A N 1
ATOM 2531 C CA . LYS A 1 316 ? -32.310 -17.915 42.023 1.00 80.00 316 LYS A CA 1
ATOM 2532 C C . LYS A 1 316 ? -31.509 -18.631 40.929 1.00 80.00 316 LYS A C 1
ATOM 2534 O O . LYS A 1 316 ? -30.306 -18.422 40.783 1.00 80.00 316 LYS A O 1
ATOM 2539 N N . THR A 1 317 ? -32.203 -19.473 40.159 1.00 81.00 317 THR A N 1
ATOM 2540 C CA . THR A 1 317 ? -31.691 -20.101 38.929 1.00 81.00 317 THR A CA 1
ATOM 2541 C C . THR A 1 317 ? -31.187 -19.037 37.954 1.00 81.00 317 THR A C 1
ATOM 2543 O O . THR A 1 317 ? -31.773 -17.958 37.850 1.00 81.00 317 THR A O 1
ATOM 2546 N N . ALA A 1 318 ? -30.090 -19.331 37.256 1.00 81.06 318 ALA A N 1
ATOM 2547 C CA . ALA A 1 318 ? -29.557 -18.438 36.236 1.00 81.06 318 ALA A CA 1
ATOM 2548 C C . ALA A 1 318 ? -30.562 -18.271 35.070 1.00 81.06 318 ALA A C 1
ATOM 2550 O O . ALA A 1 318 ? -31.272 -19.226 34.755 1.00 81.06 318 ALA A O 1
ATOM 2551 N N . PRO A 1 319 ? -30.669 -17.081 34.456 1.00 83.62 319 PRO A N 1
ATOM 2552 C CA . PRO A 1 319 ? -31.541 -16.864 33.300 1.00 83.62 319 PRO A CA 1
ATOM 2553 C C . PRO A 1 319 ? -30.977 -17.540 32.056 1.00 83.62 319 PRO A C 1
ATOM 2555 O O . PRO A 1 319 ? -29.763 -17.711 31.982 1.00 83.62 319 PRO A O 1
ATOM 2558 N N . ASP A 1 320 ? -31.831 -17.848 31.078 1.00 87.31 320 ASP A N 1
ATOM 2559 C CA . ASP A 1 320 ? -31.382 -18.252 29.746 1.00 87.31 320 ASP A CA 1
ATOM 2560 C C . ASP A 1 320 ? -30.493 -17.168 29.108 1.00 87.31 320 ASP A C 1
ATOM 2562 O O . ASP A 1 320 ? -30.744 -15.971 29.273 1.00 87.31 320 ASP A O 1
ATOM 2566 N N . ILE A 1 321 ? -29.423 -17.575 28.418 1.00 85.31 321 ILE A N 1
ATOM 2567 C CA . ILE A 1 321 ? -28.429 -16.625 27.897 1.00 85.31 321 ILE A CA 1
ATOM 2568 C C . ILE A 1 321 ? -28.995 -15.786 26.756 1.00 85.31 321 ILE A C 1
ATOM 2570 O O . ILE A 1 321 ? -28.665 -14.602 26.675 1.00 85.31 321 ILE A O 1
ATOM 2574 N N . ASP A 1 322 ? -29.848 -16.355 25.903 1.00 85.12 322 ASP A N 1
ATOM 2575 C CA . ASP A 1 322 ? -30.416 -15.607 24.784 1.00 85.12 322 ASP A CA 1
ATOM 2576 C C . ASP A 1 322 ? -31.368 -14.515 25.283 1.00 85.12 322 ASP A C 1
ATOM 2578 O O . ASP A 1 322 ? -31.214 -13.358 24.886 1.00 85.12 322 ASP A O 1
ATOM 2582 N N . GLU A 1 323 ? -32.250 -14.848 26.229 1.00 84.88 323 GLU A N 1
ATOM 2583 C CA . GLU A 1 323 ? -33.154 -13.892 26.886 1.00 84.88 323 GLU A CA 1
ATOM 2584 C C . GLU A 1 323 ? -32.385 -12.839 27.710 1.00 84.88 323 GLU A C 1
ATOM 2586 O O . GLU A 1 323 ? -32.705 -11.648 27.704 1.00 84.88 323 GLU A O 1
ATOM 2591 N N . PHE A 1 324 ? -31.322 -13.250 28.409 1.00 87.06 324 PHE A N 1
ATOM 2592 C CA . PHE A 1 324 ? -30.493 -12.339 29.198 1.00 87.06 324 PHE A CA 1
ATOM 2593 C C . PHE A 1 324 ? -29.788 -11.289 28.331 1.00 87.06 324 PHE A C 1
ATOM 2595 O O . PHE A 1 324 ? -29.720 -10.112 28.708 1.00 87.06 324 PHE A O 1
ATOM 2602 N N . LEU A 1 325 ? -29.245 -11.720 27.190 1.00 86.56 325 LEU A N 1
ATOM 2603 C CA . LEU A 1 325 ? -28.449 -10.883 26.300 1.00 86.56 325 LEU A CA 1
ATOM 2604 C C . LEU A 1 325 ? -29.290 -9.902 25.472 1.00 86.56 325 LEU A C 1
ATOM 2606 O O . LEU A 1 325 ? -28.792 -8.815 25.181 1.00 86.56 325 LEU A O 1
ATOM 2610 N N . GLU A 1 326 ? -30.555 -10.215 2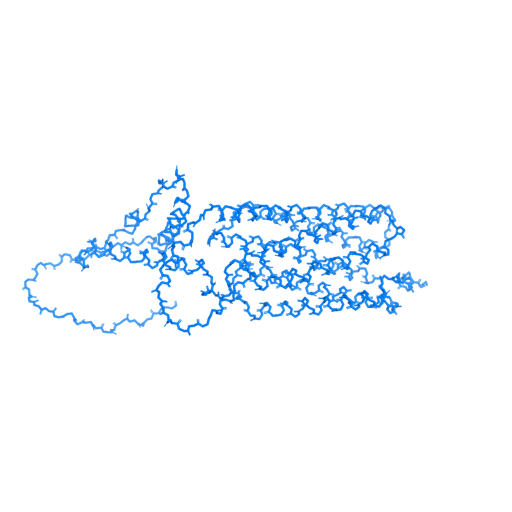5.163 1.00 84.06 326 GLU A N 1
ATOM 2611 C CA . GLU A 1 326 ? -31.465 -9.301 24.443 1.00 84.06 326 GLU A CA 1
ATOM 2612 C C . GLU A 1 326 ? -31.571 -7.928 25.109 1.00 84.06 326 GLU A C 1
ATOM 2614 O O . GLU A 1 326 ? -31.634 -6.895 24.447 1.00 84.06 326 GLU A O 1
ATOM 2619 N N . GLY A 1 327 ? -31.519 -7.883 26.438 1.00 79.50 327 GLY A N 1
ATOM 2620 C CA . GLY A 1 327 ? -31.624 -6.625 27.159 1.00 79.50 327 GLY A CA 1
ATOM 2621 C C . GLY A 1 327 ? -30.364 -5.752 27.156 1.00 79.50 327 GLY A C 1
ATOM 2622 O O . GLY A 1 327 ? -30.398 -4.701 27.796 1.00 79.50 327 GLY A O 1
ATOM 2623 N N . PHE A 1 328 ? -29.268 -6.186 26.526 1.00 79.75 328 PHE A N 1
ATOM 2624 C CA . PHE A 1 328 ? -28.063 -5.378 26.286 1.00 79.75 328 PHE A CA 1
ATOM 2625 C C . PHE A 1 328 ? -27.967 -4.878 24.845 1.00 79.75 328 PHE A C 1
ATOM 2627 O O . PHE A 1 328 ? -27.052 -4.115 24.531 1.00 79.75 328 PHE A O 1
ATOM 2634 N N . GLU A 1 329 ? -28.890 -5.289 23.974 1.00 74.06 329 GLU A N 1
ATOM 2635 C CA . GLU A 1 329 ? -29.001 -4.744 22.628 1.00 74.06 329 GLU A CA 1
ATOM 2636 C C . GLU A 1 329 ? -29.583 -3.321 22.731 1.00 74.06 329 GLU A C 1
ATOM 2638 O O . GLU A 1 329 ? -30.783 -3.091 22.574 1.00 74.06 329 GLU A O 1
ATOM 2643 N N . ASP A 1 330 ? -28.723 -2.348 23.052 1.00 60.41 330 ASP A N 1
ATOM 2644 C CA . ASP A 1 330 ? -29.080 -0.931 23.114 1.00 60.41 330 ASP A CA 1
ATOM 2645 C C . ASP A 1 330 ? -29.497 -0.469 21.708 1.00 60.41 330 ASP A C 1
ATOM 2647 O O . ASP A 1 330 ? -28.678 -0.138 20.851 1.00 60.41 330 ASP A O 1
ATOM 2651 N N . GLY A 1 331 ? -30.808 -0.494 21.471 1.00 52.75 331 GLY A N 1
ATOM 2652 C CA . GLY A 1 331 ? -31.518 0.248 20.443 1.00 52.75 331 GLY A CA 1
ATOM 2653 C C . GLY A 1 331 ? -30.974 0.127 19.017 1.00 52.75 331 GLY A C 1
ATOM 2654 O O . GLY A 1 331 ? -30.172 0.943 18.561 1.00 52.75 331 GLY A O 1
ATOM 2655 N N . LYS A 1 332 ? -31.673 -0.669 18.196 1.00 49.69 332 LYS A N 1
ATOM 2656 C CA . LYS A 1 332 ? -31.826 -0.402 16.744 1.00 49.69 332 LYS A CA 1
ATOM 2657 C C . LYS A 1 332 ? -32.254 1.061 16.439 1.00 49.69 332 LYS A C 1
ATOM 2659 O O . LYS A 1 332 ? -32.202 1.486 15.288 1.00 49.69 332 LYS A O 1
ATOM 2664 N N . ALA A 1 333 ? -32.655 1.820 17.465 1.00 46.12 333 ALA A N 1
ATOM 2665 C CA . ALA A 1 333 ? -33.115 3.204 17.461 1.00 46.12 333 ALA A CA 1
ATOM 2666 C C . ALA A 1 333 ? -32.029 4.286 17.258 1.00 46.12 333 ALA A C 1
ATOM 2668 O O . ALA A 1 333 ? -32.375 5.396 16.866 1.00 46.12 333 ALA A O 1
ATOM 2669 N N . ALA A 1 334 ? -30.730 4.006 17.435 1.00 47.44 334 ALA A N 1
ATOM 2670 C CA . ALA A 1 334 ? -29.680 5.027 17.243 1.00 47.44 334 ALA A CA 1
ATOM 2671 C C . ALA A 1 334 ? -29.409 5.388 15.763 1.00 47.44 334 ALA A C 1
ATOM 2673 O O . ALA A 1 334 ? -28.490 6.143 15.456 1.00 47.44 334 ALA A O 1
ATOM 2674 N N . ARG A 1 335 ? -30.191 4.847 14.821 1.00 47.69 335 ARG A N 1
ATOM 2675 C CA . ARG A 1 335 ? -29.968 5.007 13.377 1.00 47.69 335 ARG A CA 1
ATOM 2676 C C . ARG A 1 335 ? -30.406 6.371 12.819 1.00 47.69 335 ARG A C 1
ATOM 2678 O O . ARG A 1 335 ? -30.046 6.670 11.685 1.00 47.69 335 ARG A O 1
ATOM 2685 N N . ASN A 1 336 ? -31.144 7.185 13.587 1.00 45.09 336 ASN A N 1
ATOM 2686 C CA . ASN A 1 336 ? -31.957 8.270 13.019 1.00 45.09 336 ASN A CA 1
ATOM 2687 C C . ASN A 1 336 ? -31.606 9.729 13.389 1.00 45.09 336 ASN A C 1
ATOM 2689 O O . ASN A 1 336 ? -32.310 10.609 12.905 1.00 45.09 336 ASN A O 1
ATOM 2693 N N . SER A 1 337 ? -30.555 10.069 14.153 1.00 46.53 337 SER A N 1
ATOM 2694 C CA . SER A 1 337 ? -30.267 11.509 14.373 1.00 46.53 337 SER A CA 1
ATOM 2695 C C . SER A 1 337 ? -28.856 11.870 14.856 1.00 46.53 337 SER A C 1
ATOM 2697 O O . SER A 1 337 ? -28.494 11.532 15.977 1.00 46.53 337 SER A O 1
ATOM 2699 N N . THR A 1 338 ? -28.153 12.701 14.067 1.00 54.66 338 THR A N 1
ATOM 2700 C CA . THR A 1 338 ? -27.036 13.622 14.430 1.00 54.66 338 THR A CA 1
ATOM 2701 C C . THR A 1 338 ? -25.803 13.069 15.176 1.00 54.66 338 THR A C 1
ATOM 2703 O O . THR A 1 338 ? -25.801 11.975 15.701 1.00 54.66 338 THR A O 1
ATOM 2706 N N . PHE A 1 339 ? -24.709 13.840 15.202 1.00 43.53 339 PHE A N 1
ATOM 2707 C CA . PHE A 1 339 ? -23.343 13.500 15.650 1.00 43.53 339 PHE A CA 1
ATOM 2708 C C . PHE A 1 339 ? -23.187 12.677 16.956 1.00 43.53 339 PHE A C 1
ATOM 2710 O O . PHE A 1 339 ? -22.358 11.770 16.998 1.00 43.53 339 PHE A O 1
ATOM 2717 N N . ALA A 1 340 ? -24.013 12.891 17.989 1.00 49.22 340 ALA A N 1
ATOM 2718 C CA . ALA A 1 340 ? -24.022 12.038 19.191 1.00 49.22 340 ALA A CA 1
ATOM 2719 C C . ALA A 1 340 ? -24.344 10.564 18.866 1.00 49.22 340 ALA A C 1
ATOM 2721 O O . ALA A 1 340 ? -23.869 9.650 19.541 1.00 49.22 340 ALA A O 1
ATOM 2722 N N . ALA A 1 341 ? -25.078 10.326 17.777 1.00 54.12 341 ALA A N 1
ATOM 2723 C CA . ALA A 1 341 ? -25.343 9.007 17.248 1.00 54.12 341 ALA A CA 1
ATOM 2724 C C . ALA A 1 341 ? -24.119 8.342 16.626 1.00 54.12 341 ALA A C 1
ATOM 2726 O O . ALA A 1 341 ? -24.140 7.132 16.605 1.00 54.12 341 ALA A O 1
ATOM 2727 N N . SER A 1 342 ? -23.048 9.008 16.163 1.00 58.81 342 SER A N 1
ATOM 2728 C CA . SER A 1 342 ? -21.904 8.257 15.598 1.00 58.81 342 SER A CA 1
ATOM 2729 C C . SER A 1 342 ? -21.081 7.576 16.689 1.00 58.81 342 SER A C 1
ATOM 2731 O O . SER A 1 342 ? -20.717 6.412 16.555 1.00 58.81 342 SER A O 1
ATOM 2733 N N . LEU A 1 343 ? -20.833 8.285 17.793 1.00 60.16 343 LEU A N 1
ATOM 2734 C CA . LEU A 1 343 ? -20.096 7.785 18.957 1.00 60.16 343 LEU A CA 1
ATOM 2735 C C . LEU A 1 343 ? -20.950 6.794 19.763 1.00 60.16 343 LEU A C 1
ATOM 2737 O O . LEU A 1 343 ? -20.457 5.739 20.169 1.00 60.16 343 LEU A O 1
ATOM 2741 N N . ALA A 1 344 ? -22.244 7.095 19.931 1.00 65.88 344 ALA A N 1
ATOM 2742 C CA . ALA A 1 344 ? -23.207 6.169 20.517 1.00 65.88 344 ALA A CA 1
ATOM 2743 C C . ALA A 1 344 ? -23.436 4.943 19.625 1.00 65.88 344 ALA A C 1
ATOM 2745 O O . ALA A 1 344 ? -23.524 3.840 20.147 1.00 65.88 344 ALA A O 1
ATOM 2746 N N . TRP A 1 345 ? -23.460 5.099 18.298 1.00 69.25 345 TRP A N 1
ATOM 2747 C CA . TRP A 1 345 ? -23.528 3.983 17.354 1.00 69.25 345 TRP A CA 1
ATOM 2748 C C . TRP A 1 345 ? -22.269 3.137 17.418 1.00 69.25 345 TRP A C 1
ATOM 2750 O O . TRP A 1 345 ? -22.382 1.923 17.434 1.00 69.25 345 TRP A O 1
ATOM 2760 N N . GLU A 1 346 ? -21.080 3.734 17.503 1.00 70.19 346 GLU A N 1
ATOM 2761 C CA . GLU A 1 346 ? -19.834 2.976 17.618 1.00 70.19 346 GLU A CA 1
ATOM 2762 C C . GLU A 1 346 ? -19.801 2.175 18.927 1.00 70.19 346 GLU A C 1
ATOM 2764 O O . GLU A 1 346 ? -19.455 0.994 18.924 1.00 70.19 346 GLU A O 1
ATOM 2769 N N . ARG A 1 347 ? -20.239 2.780 20.040 1.00 73.62 347 ARG A N 1
ATOM 2770 C CA . ARG A 1 347 ? -20.383 2.093 21.331 1.00 73.62 347 ARG A CA 1
ATOM 2771 C C . ARG A 1 347 ? -21.440 0.992 21.279 1.00 73.62 347 ARG A C 1
ATOM 2773 O O . ARG A 1 347 ? -21.137 -0.135 21.650 1.00 73.62 347 ARG A O 1
ATOM 2780 N N . ALA A 1 348 ? -22.638 1.290 20.783 1.00 74.31 348 ALA A N 1
ATOM 2781 C CA . ALA A 1 348 ? -23.724 0.324 20.627 1.00 74.31 348 ALA A CA 1
ATOM 2782 C C . ALA A 1 348 ? -23.318 -0.816 19.688 1.00 74.31 348 ALA A C 1
ATOM 2784 O O . ALA A 1 348 ? -23.615 -1.974 19.948 1.00 74.31 348 ALA A O 1
ATOM 2785 N N . TYR A 1 349 ? -22.578 -0.516 18.625 1.00 75.88 349 TYR A N 1
ATOM 2786 C CA . TYR A 1 349 ? -22.023 -1.506 17.716 1.00 75.88 349 TYR A CA 1
ATOM 2787 C C . TYR A 1 349 ? -20.996 -2.396 18.419 1.00 75.88 349 TYR A C 1
ATOM 2789 O O . TYR A 1 349 ? -21.085 -3.612 18.291 1.00 75.88 349 TYR A O 1
ATOM 2797 N N . MET A 1 350 ? -20.050 -1.827 19.178 1.00 78.81 350 MET A N 1
ATOM 2798 C CA . MET A 1 350 ? -19.082 -2.607 19.963 1.00 78.81 350 MET A CA 1
ATOM 2799 C C . MET A 1 350 ? -19.775 -3.510 20.989 1.00 78.81 350 MET A C 1
ATOM 2801 O O . MET A 1 350 ? -19.391 -4.670 21.128 1.00 78.81 350 MET A O 1
ATOM 2805 N N . VAL A 1 351 ? -20.817 -3.006 21.656 1.00 82.19 351 VAL A N 1
ATOM 2806 C CA . VAL A 1 351 ? -21.647 -3.788 22.582 1.00 82.19 351 VAL A CA 1
ATOM 2807 C C . VAL A 1 351 ? -22.367 -4.915 21.843 1.00 82.19 351 VAL A C 1
ATOM 2809 O O . VAL A 1 351 ? -22.227 -6.068 22.230 1.00 82.19 351 VAL A O 1
ATOM 2812 N N . ASN A 1 352 ? -23.066 -4.620 20.746 1.00 83.31 352 ASN A N 1
ATOM 2813 C CA . ASN A 1 352 ? -23.805 -5.613 19.962 1.00 83.31 352 ASN A CA 1
ATOM 2814 C C . ASN A 1 352 ? -22.890 -6.688 19.354 1.00 83.31 352 ASN A C 1
ATOM 2816 O O . ASN A 1 352 ? -23.250 -7.862 19.314 1.00 83.31 352 ASN A O 1
ATOM 2820 N N . ASP A 1 353 ? -21.699 -6.309 18.886 1.00 81.69 353 ASP A N 1
ATOM 2821 C CA . ASP A 1 353 ? -20.693 -7.234 18.355 1.00 81.69 353 ASP A CA 1
ATOM 2822 C C . ASP A 1 353 ? -20.180 -8.184 19.446 1.00 81.69 353 ASP A C 1
ATOM 2824 O O . ASP A 1 353 ? -20.062 -9.391 19.219 1.00 81.69 353 ASP A O 1
ATOM 2828 N N . GLU A 1 354 ? -19.932 -7.664 20.648 1.00 84.75 354 GLU A N 1
ATOM 2829 C CA . GLU A 1 354 ? -19.532 -8.486 21.785 1.00 84.75 354 GLU A CA 1
ATOM 2830 C C . GLU A 1 354 ? -20.675 -9.373 22.292 1.00 84.75 354 GLU A C 1
ATOM 2832 O O . GLU A 1 354 ? -20.457 -10.553 22.556 1.00 84.75 354 GLU A O 1
ATOM 2837 N N . VAL A 1 355 ? -21.902 -8.856 22.362 1.00 86.25 355 VAL A N 1
ATOM 2838 C CA . VAL A 1 355 ? -23.103 -9.639 22.682 1.00 86.25 355 VAL A CA 1
ATOM 2839 C C . VAL A 1 355 ? -23.280 -10.780 21.676 1.00 86.25 355 VAL A C 1
ATOM 2841 O O . VAL A 1 355 ? -23.489 -11.926 22.072 1.00 86.25 355 VAL A O 1
ATOM 2844 N N . GLY A 1 356 ? -23.095 -10.513 20.379 1.00 85.88 356 GLY A N 1
ATOM 2845 C CA . GLY A 1 356 ? -23.106 -11.537 19.335 1.00 85.88 356 GLY A CA 1
ATOM 2846 C C . GLY A 1 356 ? -22.006 -12.587 19.520 1.00 85.88 356 GLY A C 1
ATOM 2847 O O . GLY A 1 356 ? -22.256 -13.785 19.359 1.00 85.88 356 GLY A O 1
ATOM 2848 N N . ARG A 1 357 ? -20.796 -12.167 19.919 1.00 87.81 357 ARG A N 1
ATOM 2849 C CA . ARG A 1 357 ? -19.706 -13.087 20.280 1.00 87.81 357 ARG A CA 1
ATOM 2850 C C . ARG A 1 357 ? -20.098 -13.956 21.475 1.00 87.81 357 ARG A C 1
ATOM 2852 O O . ARG A 1 357 ? -19.939 -15.171 21.392 1.00 87.81 357 ARG A O 1
ATOM 2859 N N . LEU A 1 358 ? -20.626 -13.371 22.549 1.00 87.25 358 LEU A N 1
ATOM 2860 C CA . LEU A 1 358 ? -21.070 -14.098 23.741 1.00 87.25 358 LEU A CA 1
ATOM 2861 C C . LEU A 1 358 ? -22.162 -15.117 23.394 1.00 87.25 358 LEU A C 1
ATOM 2863 O O . LEU A 1 358 ? -22.017 -16.284 23.745 1.00 87.25 358 LEU A O 1
ATOM 2867 N N . ARG A 1 359 ? -23.171 -14.727 22.609 1.00 87.94 359 ARG A N 1
ATOM 2868 C CA . ARG A 1 359 ? -24.218 -15.629 22.101 1.00 87.94 359 ARG A CA 1
ATOM 2869 C C . ARG A 1 359 ? -23.633 -16.803 21.310 1.00 87.94 359 ARG A C 1
ATOM 2871 O O . ARG A 1 359 ? -24.070 -17.936 21.469 1.00 87.94 359 ARG A O 1
ATOM 2878 N N . SER A 1 360 ? -22.610 -16.560 20.487 1.00 87.69 360 SER A N 1
ATOM 2879 C CA . SER A 1 360 ? -21.940 -17.636 19.743 1.00 87.69 360 SER A CA 1
ATOM 2880 C C . SER A 1 360 ? -21.136 -18.591 20.634 1.00 87.69 360 SER A C 1
ATOM 2882 O O . SER A 1 360 ? -21.151 -19.794 20.392 1.00 87.69 360 SER A O 1
ATOM 2884 N N . VAL A 1 361 ? -20.459 -18.068 21.663 1.00 90.12 361 VAL A N 1
ATOM 2885 C CA . VAL A 1 361 ? -19.623 -18.852 22.590 1.00 90.12 361 VAL A CA 1
ATOM 2886 C C . VAL A 1 361 ? -20.481 -19.695 23.527 1.00 90.12 361 VAL A C 1
ATOM 2888 O O . VAL A 1 361 ? -20.149 -20.845 23.789 1.00 90.12 361 VAL A O 1
ATOM 2891 N N . TYR A 1 362 ? -21.593 -19.139 24.001 1.00 87.81 362 TYR A N 1
ATOM 2892 C CA . TYR A 1 362 ? -22.513 -19.798 24.925 1.00 87.81 362 TYR A CA 1
ATOM 2893 C C . TYR A 1 362 ? -23.729 -20.416 24.227 1.00 87.81 362 TYR A C 1
ATOM 2895 O O . TYR A 1 362 ? -24.760 -20.665 24.852 1.00 87.81 362 TYR A O 1
ATOM 2903 N N . ARG A 1 363 ? -23.627 -20.675 22.921 1.00 88.44 363 ARG A N 1
ATOM 2904 C CA . ARG A 1 363 ? -24.715 -21.274 22.151 1.00 88.44 363 ARG A CA 1
ATOM 2905 C C . ARG A 1 363 ? -25.063 -22.652 22.719 1.00 88.44 363 ARG A C 1
ATOM 2907 O O . ARG A 1 363 ? -24.207 -23.530 22.773 1.00 88.44 363 ARG A O 1
ATOM 2914 N N . GLY A 1 364 ? -26.326 -22.847 23.091 1.00 83.12 364 GLY A N 1
ATOM 2915 C CA . GLY A 1 364 ? -26.803 -24.104 23.679 1.00 83.12 364 GLY A CA 1
ATOM 2916 C C . GLY A 1 364 ? -26.500 -24.257 25.171 1.00 83.12 364 GLY A C 1
ATOM 2917 O O . GLY A 1 364 ? -26.667 -25.345 25.715 1.00 83.12 364 GLY A O 1
ATOM 2918 N N . TRP A 1 365 ? -26.058 -23.192 25.841 1.00 85.25 365 TRP A N 1
ATOM 2919 C CA . TRP A 1 365 ? -26.006 -23.173 27.295 1.00 85.25 365 TRP A CA 1
ATOM 2920 C C . TRP A 1 365 ? -27.422 -23.284 27.865 1.00 85.25 365 TRP A C 1
ATOM 2922 O O . TRP A 1 365 ? -28.319 -22.554 27.458 1.00 85.25 365 TRP A O 1
ATOM 2932 N N . THR A 1 366 ? -27.614 -24.194 28.816 1.00 81.62 366 THR A N 1
ATOM 2933 C CA . THR A 1 366 ? -28.879 -24.361 29.536 1.00 81.62 366 THR A CA 1
ATOM 2934 C C . THR A 1 366 ? -28.685 -23.984 31.001 1.00 81.62 366 THR A C 1
ATOM 2936 O O . THR A 1 366 ? -27.740 -24.486 31.625 1.00 81.62 366 THR A O 1
ATOM 2939 N N . PRO A 1 367 ? -29.563 -23.157 31.589 1.00 80.31 367 PRO A N 1
ATOM 2940 C CA . PRO A 1 367 ? -29.411 -22.752 32.974 1.00 80.31 367 PRO A CA 1
ATOM 2941 C C . PRO A 1 367 ? -29.504 -23.938 33.936 1.00 80.31 367 PRO A C 1
ATOM 2943 O O . PRO A 1 367 ? -30.444 -24.734 33.898 1.00 80.31 367 PRO A O 1
ATOM 2946 N N . ILE A 1 368 ? -28.527 -24.037 34.842 1.00 75.50 368 ILE A N 1
ATOM 2947 C CA . ILE A 1 368 ? -28.525 -25.048 35.903 1.00 75.50 368 ILE A CA 1
ATOM 2948 C C . ILE A 1 368 ? -29.589 -24.650 36.924 1.00 75.50 368 ILE A C 1
ATOM 2950 O O . ILE A 1 368 ? -29.435 -23.660 37.646 1.00 75.50 368 ILE A O 1
ATOM 2954 N N . GLN A 1 369 ? -30.680 -25.415 36.978 1.00 71.56 369 GLN A N 1
ATOM 2955 C CA . GLN A 1 369 ? -31.732 -25.193 37.962 1.00 71.56 369 GLN A CA 1
ATOM 2956 C C . GLN A 1 369 ? -31.172 -25.405 39.366 1.00 71.56 369 GLN A C 1
ATOM 2958 O O . GLN A 1 369 ? -30.681 -26.486 39.693 1.00 71.56 369 GLN A O 1
ATOM 2963 N N . LYS A 1 370 ? -31.254 -24.374 40.216 1.00 64.31 370 LYS A N 1
ATOM 2964 C CA . LYS A 1 370 ? -30.980 -24.573 41.637 1.00 64.31 370 LYS A CA 1
ATOM 2965 C C . LYS A 1 370 ? -32.056 -25.496 42.195 1.00 64.31 370 LYS A C 1
ATOM 2967 O O . LYS A 1 370 ? -33.246 -25.194 42.111 1.00 64.31 370 LYS A O 1
ATOM 2972 N N . TRP A 1 371 ? -31.615 -26.627 42.736 1.00 50.19 371 TRP A N 1
ATOM 2973 C CA . TRP A 1 371 ? -32.469 -27.629 43.356 1.00 50.19 371 TRP A CA 1
ATOM 2974 C C . TRP A 1 371 ? -33.342 -26.962 44.431 1.00 50.19 371 TRP A C 1
ATOM 2976 O O . TRP A 1 371 ? -32.817 -26.420 45.404 1.00 50.19 371 TRP A O 1
ATOM 2986 N N . ARG A 1 372 ? -34.675 -26.983 44.270 1.00 50.75 372 ARG A N 1
ATOM 2987 C CA . ARG A 1 372 ? -35.630 -26.606 45.332 1.00 50.75 372 ARG A CA 1
ATOM 2988 C C . ARG A 1 372 ? -35.685 -27.732 46.371 1.00 50.75 372 ARG A C 1
ATOM 2990 O O . ARG A 1 372 ? -36.692 -28.414 46.506 1.00 50.75 372 ARG A O 1
ATOM 2997 N N . GLY A 1 373 ? -34.580 -27.984 47.060 1.00 44.72 373 GLY A N 1
ATOM 2998 C CA . GLY A 1 373 ? -34.526 -28.958 48.146 1.00 44.72 373 GLY A CA 1
ATOM 2999 C C . GLY A 1 373 ? -34.710 -28.265 49.478 1.00 44.72 373 GLY A C 1
ATOM 3000 O O . GLY A 1 373 ? -33.729 -27.768 50.004 1.00 44.72 373 GLY A O 1
ATOM 3001 N N . ALA A 1 374 ? -35.956 -28.272 49.959 1.00 38.12 374 ALA A N 1
ATOM 3002 C CA . ALA A 1 374 ? -36.423 -27.984 51.315 1.00 38.12 374 ALA A CA 1
ATOM 3003 C C . ALA A 1 374 ? -36.024 -26.632 51.937 1.00 38.12 374 ALA A C 1
ATOM 3005 O O . ALA A 1 374 ? -34.861 -26.277 52.083 1.00 38.12 374 ALA A O 1
ATOM 3006 N N . ALA A 1 375 ? -37.034 -25.911 52.425 1.00 42.72 375 ALA A N 1
ATOM 3007 C CA . ALA A 1 375 ? -36.850 -25.073 53.596 1.00 42.72 375 ALA A CA 1
ATOM 3008 C C . ALA A 1 375 ? -36.294 -25.969 54.717 1.00 42.72 375 ALA A C 1
ATOM 3010 O O . ALA A 1 375 ? -37.044 -26.696 55.360 1.00 42.72 375 ALA A O 1
ATOM 3011 N N . VAL A 1 376 ? -34.973 -25.997 54.873 1.00 46.31 376 VAL A N 1
ATOM 3012 C CA . VAL A 1 376 ? -34.329 -26.543 56.060 1.00 46.31 376 VAL A CA 1
ATOM 3013 C C . VAL A 1 376 ? -33.975 -25.347 56.914 1.00 46.31 376 VAL A C 1
ATOM 3015 O O . VAL A 1 376 ? -33.096 -24.547 56.600 1.00 46.31 376 VAL A O 1
ATOM 3018 N N . ASP A 1 377 ? -34.754 -25.223 57.971 1.00 49.00 377 ASP A N 1
ATOM 3019 C CA . ASP A 1 377 ? -34.519 -24.356 59.103 1.00 49.00 377 ASP A CA 1
ATOM 3020 C C . ASP A 1 377 ? -33.260 -24.861 59.829 1.00 49.00 377 ASP A C 1
ATOM 3022 O O . ASP A 1 377 ? -33.341 -25.694 60.724 1.00 49.00 377 ASP A O 1
ATOM 3026 N N . THR A 1 378 ? -32.065 -24.449 59.397 1.00 47.75 378 THR A N 1
ATOM 3027 C CA . THR A 1 378 ? -30.825 -24.703 60.148 1.00 47.75 378 THR A CA 1
ATOM 3028 C C . THR A 1 378 ? -29.833 -23.563 59.958 1.00 47.75 378 THR A C 1
ATOM 3030 O O . THR A 1 378 ? -29.038 -23.619 59.030 1.00 47.75 378 THR A O 1
ATOM 3033 N N . GLY A 1 379 ? -29.893 -22.576 60.862 1.00 49.28 379 GLY A N 1
ATOM 3034 C CA . GLY A 1 379 ? -28.769 -21.801 61.416 1.00 49.28 379 GLY A CA 1
ATOM 3035 C C . GLY A 1 379 ? -27.741 -21.133 60.477 1.00 49.28 379 GLY A C 1
ATOM 3036 O O . GLY A 1 379 ? -27.653 -21.401 59.285 1.00 49.28 379 GLY A O 1
ATOM 3037 N N . PRO A 1 380 ? -26.903 -20.228 61.006 1.00 42.22 380 PRO A N 1
ATOM 3038 C CA . PRO A 1 380 ? -25.805 -19.659 60.239 1.00 42.22 380 PRO A CA 1
ATOM 3039 C C . PRO A 1 380 ? -24.728 -20.733 60.032 1.00 42.22 380 PRO A C 1
ATOM 3041 O O . PRO A 1 380 ? -23.972 -21.048 60.946 1.00 42.22 380 PRO A O 1
ATOM 3044 N N . VAL A 1 381 ? -24.663 -21.304 58.830 1.00 51.97 381 VAL A N 1
ATOM 3045 C CA . VAL A 1 381 ? -23.531 -22.128 58.393 1.00 51.97 381 VAL A CA 1
ATOM 3046 C C . VAL A 1 381 ? -22.618 -21.246 57.546 1.00 51.97 381 VAL A C 1
ATOM 3048 O O . VAL A 1 381 ? -23.006 -20.778 56.474 1.00 51.97 381 VAL A O 1
ATOM 3051 N N . GLU A 1 382 ? -21.414 -20.987 58.054 1.00 38.53 382 GLU A N 1
ATOM 3052 C CA . GLU A 1 382 ? -20.334 -20.344 57.305 1.00 38.53 382 GLU A CA 1
ATOM 3053 C C . GLU A 1 382 ? -20.033 -21.122 56.013 1.00 38.53 382 GLU A C 1
ATOM 3055 O O . GLU A 1 382 ? -19.904 -22.349 56.044 1.00 38.53 382 GLU A O 1
ATOM 3060 N N . PRO A 1 383 ? -19.866 -20.445 54.866 1.00 44.81 383 PRO A N 1
ATOM 3061 C CA . PRO A 1 383 ? -19.429 -21.113 53.654 1.00 44.81 383 PRO A CA 1
ATOM 3062 C C . PRO A 1 383 ? -17.946 -21.492 53.775 1.00 44.81 383 PRO A C 1
ATOM 3064 O O . PRO A 1 383 ? -17.061 -20.650 53.613 1.00 44.81 383 PRO A O 1
ATOM 3067 N N . GLN A 1 384 ? -17.662 -22.776 54.008 1.00 40.78 384 GLN A N 1
ATOM 3068 C CA . GLN A 1 384 ? -16.345 -23.352 53.743 1.00 40.78 384 GLN A CA 1
ATOM 3069 C C . GLN A 1 384 ? -16.120 -23.395 52.229 1.00 40.78 384 GLN A C 1
ATOM 3071 O O . GLN A 1 384 ? -16.623 -24.265 51.521 1.00 40.78 384 GLN A O 1
ATOM 3076 N N . TRP A 1 385 ? -15.347 -22.436 51.728 1.00 41.06 385 TRP A N 1
ATOM 3077 C CA . TRP A 1 385 ? -14.744 -22.519 50.405 1.00 41.06 385 TRP A CA 1
ATOM 3078 C C . TRP A 1 385 ? -13.662 -23.602 50.445 1.00 41.06 385 TRP A C 1
ATOM 3080 O O . TRP A 1 385 ? -12.529 -23.334 50.840 1.00 41.06 385 TRP A O 1
ATOM 3090 N N . SER A 1 386 ? -14.003 -24.838 50.073 1.00 39.56 386 SER A N 1
ATOM 3091 C CA . SER A 1 386 ? -12.992 -25.859 49.813 1.00 39.56 386 SER A CA 1
ATOM 3092 C C . SER A 1 386 ? -12.243 -25.494 48.529 1.00 39.56 386 SER A C 1
ATOM 3094 O O . SER A 1 386 ? -12.802 -25.364 47.441 1.00 39.56 386 SER A O 1
ATOM 3096 N N . SER A 1 387 ? -10.944 -25.278 48.681 1.00 41.56 387 SER A N 1
ATOM 3097 C CA . SER A 1 387 ? -9.981 -24.832 47.673 1.00 41.56 387 SER A CA 1
ATOM 3098 C C . SER A 1 387 ? -9.576 -25.919 46.663 1.00 41.56 387 SER A C 1
ATOM 3100 O O . SER A 1 387 ? -8.525 -25.826 46.030 1.00 41.56 387 SER A O 1
ATOM 3102 N N . GLU A 1 388 ? -10.404 -26.939 46.450 1.00 43.56 388 GLU A N 1
ATOM 3103 C CA . GLU A 1 388 ? -10.073 -28.087 45.605 1.00 43.56 388 GLU A CA 1
ATOM 3104 C C . GLU A 1 388 ? -11.021 -28.198 44.415 1.00 43.56 388 GLU A C 1
ATOM 3106 O O . GLU A 1 388 ? -12.026 -28.897 44.467 1.00 43.56 388 GLU A O 1
ATOM 3111 N N . SER A 1 389 ? -10.699 -27.497 43.322 1.00 43.75 389 SER A N 1
ATOM 3112 C CA . SER A 1 389 ? -10.905 -27.975 41.935 1.00 43.75 389 SER A CA 1
ATOM 3113 C C . SER A 1 389 ? -10.664 -26.878 40.889 1.00 43.75 389 SER A C 1
ATOM 3115 O O . SER A 1 389 ? -11.515 -26.566 40.066 1.00 43.75 389 SER A O 1
ATOM 3117 N N . VAL A 1 390 ? -9.446 -26.328 40.836 1.00 42.88 390 VAL A N 1
ATOM 3118 C CA . VAL A 1 390 ? -8.929 -25.726 39.591 1.00 42.88 390 VAL A CA 1
ATOM 3119 C C . VAL A 1 390 ? -7.582 -26.362 39.262 1.00 42.88 390 VAL A C 1
ATOM 3121 O O . VAL A 1 390 ? -6.514 -25.766 39.352 1.00 42.88 390 VAL A O 1
ATOM 3124 N N . ARG A 1 391 ? -7.643 -27.642 38.898 1.00 46.97 391 ARG A N 1
ATOM 3125 C CA . ARG A 1 391 ? -6.634 -28.324 38.086 1.00 46.97 391 ARG A CA 1
ATOM 3126 C C . ARG A 1 391 ? -7.364 -29.327 37.200 1.00 46.97 391 ARG A C 1
ATOM 3128 O O . ARG A 1 391 ? -7.672 -30.417 37.668 1.00 46.97 391 ARG A O 1
ATOM 3135 N N . ARG A 1 392 ? -7.595 -28.959 35.935 1.00 40.72 392 ARG A N 1
ATOM 3136 C CA . ARG A 1 392 ? -7.257 -29.738 34.720 1.00 40.72 392 ARG A CA 1
ATOM 3137 C C . ARG A 1 392 ? -8.094 -29.314 33.507 1.00 40.72 392 ARG A C 1
ATOM 3139 O O . ARG A 1 392 ? -9.309 -29.207 33.600 1.00 40.72 392 ARG A O 1
ATOM 3146 N N . GLY A 1 393 ? -7.391 -29.219 32.376 1.00 42.81 393 GLY A N 1
ATOM 3147 C CA . GLY A 1 393 ? -7.902 -29.174 31.002 1.00 42.81 393 GLY A CA 1
ATOM 3148 C C . GLY A 1 393 ? -7.871 -27.760 30.426 1.00 42.81 393 GLY A C 1
ATOM 3149 O O . GLY A 1 393 ? -8.591 -26.907 30.919 1.00 42.81 393 GLY A O 1
ATOM 3150 N N . GLY A 1 394 ? -7.063 -27.415 29.427 1.00 38.59 394 GLY A N 1
ATOM 3151 C CA . GLY A 1 394 ? -6.286 -28.203 28.467 1.00 38.59 394 GLY A CA 1
ATOM 3152 C C . GLY A 1 394 ? -6.247 -27.398 27.179 1.00 38.59 394 GLY A C 1
ATOM 3153 O O . GLY A 1 394 ? -7.358 -27.086 26.699 1.00 38.59 394 GLY A O 1
#

Secondary structure (DSSP, 8-state):
---GGGS---------HHHHHHHHHHHHHHHHHHHHHHHHS-TT-HHHHHHHHHHHHHHHHHHHHHHHHHHHHTT----TTHHHHHHHHHHHHHHHHHHHHHHHHHHHHHTT-SS---HHHHHHHHHHHHHHHHHHHHHHHHHHHHHTT--HHHHHHHHHHHHHHHHHHHHHHHHHHHHHHHHHHHHHHHHHH-GGGSSGGGG-----------S--HHHHHHHHHHHHHHHHHHHHHHHHHHHHHTT-GGGHHHHHHHHHHHHHHHHHHHHHHHHHHS-SSGGG-HHHHHHHHHHHHHHHHHHHHHHHHTTTTTSPPPPHHHHHHTT---GGGGSSSTHHHHHHHHHHHHHHHHHHHHHHTTT----PPP-----------------------

Sequence (394 aa):
MKGLWHLPTQTIDVGGTGVVAFDALGAGLVTIMTCFTIALRPKEWPQAKMIYTGMIFLCIFFILNWIDIMIRHYRTPVTYDYLLFACVNHIFRVFSDIFVLWGACRLMRRYHTLRREPYGISAVFAVLIFIGAYQICLLFSLAFTWLGFADLHAINDIAKARSAFEVTFSTFMFIGTLSILGIWAGFYQWTAITPFDYEVNSHFLHPLTSEPPTNLPQQWRKAALTCTLIFLALRSFTDLITIGQQNRSPAHLPTILRARDVTYGLFSLPMTICIPVAIPANKSADPLVARKDEVMSDLTTRIIRRLRVITQNCTKTAPDIDEFLEGFEDGKAARNSTFAASLAWERAYMVNDEVGRLRSVYRGWTPIQKWRGAAVDTGPVEPQWSSESVRRGG

Foldseek 3Di:
DPPPQPPQPLLLLLDDPVLLVLLVVLLVLLVVLLCCLVVQFDPPDPLVVLLSLLSVLVSVLSVLVSVVNVCSNVSPRDGLCVLVSVLVSLLSVLSSLLSNLSSLLSLLVVLPAVDDDDPVVVVLSVVLVVLSVVLSVLSVVLSVCVVVVHDPVVNVVSVVVSLVSQLVSLVSSLVSLVVSLVVLVVVVVVVVVDPPVVVVCVVVVPPDDDDDCPADPLVLLSVLSSLLSVLSNQLSVLSSVLSVVVVPCVVVVSVSVSSNSSSNSVSVSSSSVSSSSNGTSDPVSSVVSVVLVVLVVVLVVVLVVLQCVVCVNVVFWGDDLVVSLVVQQPDPPLPDDDDVSVVVVSSSVSSVVVSVVVCVVCPPPDIDGDDPDDPDPDDDDDDDPDPDDDDDDD